Protein AF-0000000072486942 (afdb_homodimer)

Nearest PDB structures (foldseek):
  5h3u-assembly2_B  TM=6.325E-01  e=2.387E-12  Homo sapiens
  5h1m-assembly1_A  TM=6.176E-01  e=2.385E-11  Homo sapiens
  8cyi-assembly1_B  TM=7.081E-01  e=2.381E-09  Homo sapiens
  6u4y-assembly1_E  TM=4.895E-01  e=2.053E-11  Homo sapiens
  5h3s-assembly2_B  TM=5.315E-01  e=2.506E-10  Homo sapiens

Sequence (738 aa):
MNLLQVVQTSYEPGTYIMDGCLCNASSSLALSLSTQTIRIYDTQAATFLRDIKEHTQPIQDLLVTPAQPSMLYSCQRDCGVMMTDLRQERAAHFLCDMCNSGAVCSSIGVTPSAPLLAVAADRDIHLVDTRTWCSVKCLDQLHVDEVSRLRFLDDKVLCSAGEDQMINFLSVEEGVIDDDVLLQAVNCGEVVTKMNCFPEMGVTAMVGSCENGYVFPYDLEQRETRHDRPSFEMYLVDWCVVSGQLHLVSGVRDDNGDAGQLQVLNWESRQAQTLPKVHKELGRVAIGFGNRLITGGEDGMLAYWKHGDLLPSEMTTPNGYSAHRTGFGKVFANNRTHEGRDSGGYGGGRGGDGRGSGSHHRGGRGRPYMNLLQVVQTSYEPGTYIMDGCLCNASSSLALSLSTQTIRIYDTQAATFLRDIKEHTQPIQDLLVTPAQPSMLYSCQRDCGVMMTDLRQERAAHFLCDMCNSGAVCSSIGVTPSAPLLAVAADRDIHLVDTRTWCSVKCLDQLHVDEVSRLRFLDDKVLCSAGEDQMINFLSVEEGVIDDDVLLQAVNCGEVVTKMNCFPEMGVTAMVGSCENGYVFPYDLEQRETRHDRPSFEMYLVDWCVVSGQLHLVSGVRDDNGDAGQLQVLNWESRQAQTLPKVHKELGRVAIGFGNRLITGGEDGMLAYWKHGDLLPSEMTTPNGYSAHRTGFGKVFANNRTHEGRDSGGYGGGRGGDGRGSGSHHRGGRGRPY

Solvent-accessible surface area (backbone atoms only — not comparable to full-atom values): 40456 Å² total; per-residue (Å²): 114,37,81,43,51,73,43,77,74,57,87,54,85,84,39,19,39,63,41,65,38,61,26,50,81,55,50,23,30,39,31,37,32,74,79,24,30,35,40,33,25,33,50,85,77,66,38,81,71,50,75,47,67,84,52,88,43,57,64,47,36,63,46,53,30,78,68,40,30,46,38,40,38,34,31,21,33,39,40,29,33,36,44,28,35,64,83,75,69,42,72,47,82,39,52,60,72,46,38,73,68,70,40,43,18,35,23,50,25,51,18,47,76,46,58,39,31,38,38,23,42,29,38,31,34,38,31,24,32,61,87,77,65,40,77,73,47,72,52,62,84,79,37,90,29,40,30,42,33,42,40,40,76,39,78,42,35,36,38,38,25,15,63,68,14,37,37,35,35,29,50,64,45,86,85,64,50,83,87,63,22,68,73,46,77,42,69,73,58,31,32,43,74,42,74,45,71,38,71,94,75,40,33,37,39,34,35,29,57,60,29,28,36,38,38,34,44,68,54,75,87,48,74,66,47,76,42,72,54,86,46,73,48,43,41,61,34,33,66,31,43,40,65,89,35,54,31,42,34,30,35,30,39,46,98,85,54,42,38,45,42,39,32,42,29,34,62,85,82,63,49,70,45,77,39,81,70,78,54,76,32,50,63,39,36,41,47,41,53,59,47,23,38,37,37,28,8,51,61,17,36,36,38,36,30,29,56,66,85,78,52,78,87,49,56,53,70,72,72,72,69,70,67,69,66,71,70,71,66,71,79,59,81,70,78,69,72,77,72,77,79,82,73,89,78,88,77,86,75,81,88,80,84,87,82,88,90,80,80,87,88,75,90,73,93,78,87,91,137,111,38,80,41,50,76,42,77,74,56,86,54,85,86,39,19,39,61,42,66,40,60,26,51,80,56,50,24,31,39,31,36,31,73,78,25,31,35,39,34,24,32,50,85,79,67,38,84,71,50,75,46,68,83,52,89,43,57,64,47,34,64,48,53,29,78,69,40,30,46,37,40,39,34,31,20,34,39,42,29,32,34,44,28,37,63,84,76,69,44,73,45,81,40,53,60,72,47,37,74,68,72,39,44,16,36,21,51,25,49,18,46,76,48,58,40,31,37,38,24,42,28,37,31,34,37,32,23,32,61,85,77,64,40,77,75,45,72,53,61,84,79,37,91,29,39,31,42,34,41,40,40,75,39,81,41,35,36,37,39,25,15,62,68,14,37,36,36,34,29,51,64,46,87,86,63,49,83,88,61,21,68,73,46,76,42,69,73,57,31,32,42,73,43,75,47,72,38,71,94,74,39,32,36,38,36,35,30,58,59,29,29,36,38,38,34,45,67,55,76,86,49,75,64,47,77,41,74,53,88,45,72,48,44,42,62,35,32,66,30,42,40,66,88,36,54,29,42,34,30,35,31,37,45,98,85,55,45,38,45,40,39,32,44,29,33,63,83,82,64,49,70,44,78,41,80,70,76,55,75,32,50,62,39,36,40,48,41,55,59,46,24,39,36,37,26,8,52,61,14,36,37,38,35,30,30,57,65,85,77,51,80,86,49,56,54,70,75,71,72,71,70,68,70,67,72,73,72,68,72,80,61,80,68,76,69,72,77,70,78,78,76,78,84,78,87,88,81,78,88,92,83,83,83,90,93,86,95,86,90,83,86,72,96,80,88,96,81,135

Foldseek 3Di:
DFFQDKDFQDPPPQKFWAEWDAAPVNQKIWTFIQLRKIWIAGRVVRHTDDIDRPDPAHKQEKDDAQLHRQWIWTAHQLQKIKIARNVVRDIDIAPVVSSPVPWTWREKEAANNGQWIWTFTWQKIFIAGPVVRDTDDIQPPPGPTGWNYWYDQHPFWIWIWGQSQKIFIFGPDPPDDNVRGTPDIDRPPFGWNDWDYDNVVQWIKTAGPQQKIWIGGVPNVDDIDIGDDPDNQKHWADWEAAQRFIKTKIWGADPVRWTDWIKIATPVVRDIDTDPDDDRHDWHDWYYDYQKIWITTRRSMIIIDGHDDDDPVSRPDPPPPPPPPPCPDPPPPPPPPPPPDDDDDDDDDDDDDDDDDDDDDDPDDDDDD/DFFQDKDFQDPPPQKFWAEWDAAPVNQKIWTFIQLRKIWIAGRVVRHTDDIDRPDPAHKQEKDDAQLHRQWIWTAHQLQWIKIARNVVRDIDIAPVVSSPVSWTWREKEAANNGQWIWTFTWQKIFIAGPVVRDTDDIQPPPGPTGWNYWYDQHPFWIWIWGQSQKIFIFGPDPPDDNVRGTPDIDRPPFGWNDWDYDNVVQWIKTAGPQQKIWIGGVPNVDDIDIGDDPDNQKHWADWEDAQRFIKTKIWGADPVRWTDWIKIATPVVRDIDTDPDDDRGDWHDWYYDYQKIWITTRRSMIIIDGHDDDDPVSRPDPPPPPPPPPPPDPPPPPPPPPDPPDDDDDDDDDDDDDDDDDDDDDDDDDDDD

Radius of gyration: 31.41 Å; Cα contacts (8 Å, |Δi|>4): 1772; chains: 2; bounding box: 117×74×96 Å

Structure (mmCIF, N/CA/C/O backbone):
data_AF-0000000072486942-model_v1
#
loop_
_entity.id
_entity.type
_entity.pdbx_description
1 polymer 'Uncharacterized protein'
#
loop_
_atom_site.group_PDB
_atom_site.id
_atom_site.type_symbol
_atom_site.label_atom_id
_atom_site.label_alt_id
_atom_site.label_comp_id
_atom_site.label_asym_id
_atom_site.label_entity_id
_atom_site.label_seq_id
_atom_site.pdbx_PDB_ins_code
_atom_site.Cartn_x
_atom_site.Cartn_y
_atom_site.Cartn_z
_atom_site.occupancy
_atom_site.B_iso_or_equiv
_atom_site.auth_seq_id
_atom_site.auth_comp_id
_atom_site.auth_asym_id
_atom_site.auth_atom_id
_atom_site.pdbx_PDB_model_num
ATOM 1 N N . MET A 1 1 ? -11.266 14.914 26.5 1 92.06 1 MET A N 1
ATOM 2 C CA . MET A 1 1 ? -11.75 15.625 25.328 1 92.06 1 MET A CA 1
ATOM 3 C C . MET A 1 1 ? -13.273 15.656 25.297 1 92.06 1 MET A C 1
ATOM 5 O O . MET A 1 1 ? -13.922 14.641 25.578 1 92.06 1 MET A O 1
ATOM 9 N N . ASN A 1 2 ? -13.797 16.828 25.047 1 93.06 2 ASN A N 1
ATOM 10 C CA . ASN A 1 2 ? -15.242 17.016 24.938 1 93.06 2 ASN A CA 1
ATOM 11 C C . ASN A 1 2 ? -15.648 17.406 23.516 1 93.06 2 ASN A C 1
ATOM 13 O O . ASN A 1 2 ? -14.969 18.219 22.875 1 93.06 2 ASN A O 1
ATOM 17 N N . LEU A 1 3 ? -16.766 16.828 23.141 1 94.56 3 LEU A N 1
ATOM 18 C CA . LEU A 1 3 ? -17.25 17.125 21.781 1 94.56 3 LEU A CA 1
ATOM 19 C C . LEU A 1 3 ? -17.812 18.547 21.719 1 94.56 3 LEU A C 1
ATOM 21 O O . LEU A 1 3 ? -18.625 18.938 22.547 1 94.56 3 LEU A O 1
ATOM 25 N N . LEU A 1 4 ? -17.422 19.312 20.766 1 93 4 LEU A N 1
ATOM 26 C CA . LEU A 1 4 ? -17.922 20.672 20.562 1 93 4 LEU A CA 1
ATOM 27 C C . LEU A 1 4 ? -18.984 20.703 19.469 1 93 4 LEU A C 1
ATOM 29 O O . LEU A 1 4 ? -20.078 21.25 19.688 1 93 4 LEU A O 1
ATOM 33 N N . GLN A 1 5 ? -18.656 20.156 18.375 1 92.5 5 GLN A N 1
ATOM 34 C CA . GLN A 1 5 ? -19.594 20.172 17.25 1 92.5 5 GLN A CA 1
ATOM 35 C C . GLN A 1 5 ? -19.172 19.172 16.172 1 92.5 5 GLN A C 1
ATOM 37 O O . GLN A 1 5 ? -18.031 18.688 16.172 1 92.5 5 GLN A O 1
ATOM 42 N N . VAL A 1 6 ? -20.094 18.875 15.258 1 94.19 6 VAL A N 1
ATOM 43 C CA . VAL A 1 6 ? -19.859 18 14.117 1 94.19 6 VAL A CA 1
ATOM 44 C C . VAL A 1 6 ? -20.281 18.703 12.828 1 94.19 6 VAL A C 1
ATOM 46 O O . VAL A 1 6 ? -21.25 19.453 12.82 1 94.19 6 VAL A O 1
ATOM 49 N N . VAL A 1 7 ? -19.484 18.484 11.828 1 94.06 7 VAL A N 1
ATOM 50 C CA . VAL A 1 7 ? -19.75 19.125 10.539 1 94.06 7 VAL A CA 1
ATOM 51 C C . VAL A 1 7 ? -19.719 18.078 9.43 1 94.06 7 VAL A C 1
ATOM 53 O O . VAL A 1 7 ? -18.766 17.281 9.328 1 94.06 7 VAL A O 1
ATOM 56 N N . GLN A 1 8 ? -20.719 18.047 8.578 1 91.88 8 GLN A N 1
ATOM 57 C CA . GLN A 1 8 ? -20.703 17.234 7.375 1 91.88 8 GLN A CA 1
ATOM 58 C C . GLN A 1 8 ? -19.953 17.938 6.246 1 91.88 8 GLN A C 1
ATOM 60 O O . GLN A 1 8 ? -20.297 19.062 5.867 1 91.88 8 GLN A O 1
ATOM 65 N N . THR A 1 9 ? -18.922 17.266 5.719 1 88.88 9 THR A N 1
ATOM 66 C CA . THR A 1 9 ? -18.078 17.938 4.742 1 88.88 9 THR A CA 1
ATOM 67 C C . THR A 1 9 ? -18.688 17.859 3.346 1 88.88 9 THR A C 1
ATOM 69 O O . THR A 1 9 ? -18.359 18.656 2.475 1 88.88 9 THR A O 1
ATOM 72 N N . SER A 1 10 ? -19.312 16.844 3.066 1 82.81 10 SER A N 1
ATOM 73 C CA . SER A 1 10 ? -19.969 16.672 1.771 1 82.81 10 SER A CA 1
ATOM 74 C C . SER A 1 10 ? -21.281 15.914 1.907 1 82.81 10 SER A C 1
ATOM 76 O O . SER A 1 10 ? -21.422 15.055 2.783 1 82.81 10 SER A O 1
ATOM 78 N N . TYR A 1 11 ? -22.125 16.312 1.017 1 74.25 11 TYR A N 1
ATOM 79 C CA . TYR A 1 11 ? -23.406 15.609 1.031 1 74.25 11 TYR A CA 1
ATOM 80 C C . TYR A 1 11 ? -23.469 14.57 -0.08 1 74.25 11 TYR A C 1
ATOM 82 O O . TYR A 1 11 ? -24.484 13.867 -0.224 1 74.25 11 TYR A O 1
ATOM 90 N N . GLU A 1 12 ? -22.391 14.578 -0.793 1 80.56 12 GLU A N 1
ATOM 91 C CA . GLU A 1 12 ? -22.312 13.492 -1.768 1 80.56 12 GLU A CA 1
ATOM 92 C C . GLU A 1 12 ? -22.062 12.156 -1.084 1 80.56 12 GLU A C 1
ATOM 94 O O . GLU A 1 12 ? -21.078 12.008 -0.348 1 80.56 12 GLU A O 1
ATOM 99 N N . PRO A 1 13 ? -23 11.281 -1.383 1 76 13 PRO A N 1
ATOM 100 C CA . PRO A 1 13 ? -22.828 9.977 -0.739 1 76 13 PRO A CA 1
ATOM 101 C C . PRO A 1 13 ? -21.484 9.32 -1.07 1 76 13 PRO A C 1
ATOM 103 O O . PRO A 1 13 ? -21.016 9.406 -2.207 1 76 13 PRO A O 1
ATOM 106 N N . GLY A 1 14 ? -20.875 8.867 -0.042 1 78.81 14 GLY A N 1
ATOM 107 C CA . GLY A 1 14 ? -19.656 8.094 -0.242 1 78.81 14 GLY A CA 1
ATOM 108 C C . GLY A 1 14 ? -18.391 8.938 -0.188 1 78.81 14 GLY A C 1
ATOM 109 O O . GLY A 1 14 ? -17.281 8.414 -0.29 1 78.81 14 GLY A O 1
ATOM 110 N N . THR A 1 15 ? -18.562 10.203 -0.048 1 85.5 15 THR A N 1
ATOM 111 C CA . THR A 1 15 ? -17.406 11.07 0.056 1 85.5 15 THR A CA 1
ATOM 112 C C . THR A 1 15 ? -16.734 10.922 1.422 1 85.5 15 THR A C 1
ATOM 114 O O . THR A 1 15 ? -17.422 10.914 2.451 1 85.5 15 THR A O 1
ATOM 117 N N . TYR A 1 16 ? -15.461 10.742 1.391 1 90.38 16 TYR A N 1
ATOM 118 C CA . TYR A 1 16 ? -14.789 10.648 2.682 1 90.38 16 TYR A CA 1
ATOM 119 C C . TYR A 1 16 ? -13.531 11.508 2.703 1 90.38 16 TYR A C 1
ATOM 121 O O . TYR A 1 16 ? -13.086 12 1.662 1 90.38 16 TYR A O 1
ATOM 129 N N . ILE A 1 17 ? -13.062 11.797 3.865 1 95.25 17 ILE A N 1
ATOM 130 C CA . ILE A 1 17 ? -11.875 12.609 4.125 1 95.25 17 ILE A CA 1
ATOM 131 C C . ILE A 1 17 ? -10.625 11.734 4.066 1 95.25 17 ILE A C 1
ATOM 133 O O . ILE A 1 17 ? -10.547 10.703 4.734 1 95.25 17 ILE A O 1
ATOM 137 N N . MET A 1 18 ? -9.719 12.195 3.291 1 94.62 18 MET A N 1
ATOM 138 C CA . MET A 1 18 ? -8.516 11.398 3.102 1 94.62 18 MET A CA 1
ATOM 139 C C . MET A 1 18 ? -7.375 11.914 3.977 1 94.62 18 MET A C 1
ATOM 141 O O . MET A 1 18 ? -6.602 11.125 4.527 1 94.62 18 MET A O 1
ATOM 145 N N . ASP A 1 19 ? -7.223 13.18 4.004 1 96.44 19 ASP A N 1
ATOM 146 C CA . ASP A 1 19 ? -6.125 13.836 4.715 1 96.44 19 ASP A CA 1
ATOM 147 C C . ASP A 1 19 ? -6.449 15.297 5.008 1 96.44 19 ASP A C 1
ATOM 149 O O . ASP A 1 19 ? -7.477 15.812 4.559 1 96.44 19 ASP A O 1
ATOM 153 N N . GLY A 1 20 ? -5.586 15.93 5.82 1 97.75 20 GLY A N 1
ATOM 154 C CA . GLY A 1 20 ? -5.781 17.344 6.113 1 97.75 20 GLY A CA 1
ATOM 155 C C . GLY A 1 20 ? -4.598 17.969 6.824 1 97.75 20 GLY A C 1
ATOM 156 O O . GLY A 1 20 ? -3.723 17.266 7.332 1 97.75 20 GLY A O 1
ATOM 157 N N . CYS A 1 21 ? -4.656 19.266 6.77 1 97.56 21 CYS A N 1
ATOM 158 C CA . CYS A 1 21 ? -3.645 20.031 7.508 1 97.56 21 CYS A CA 1
ATOM 159 C C . CYS A 1 21 ? -4.141 21.438 7.828 1 97.56 21 CYS A C 1
ATOM 161 O O . CYS A 1 21 ? -5.078 21.922 7.203 1 97.56 21 CYS A O 1
ATOM 163 N N . LEU A 1 22 ? -3.531 21.969 8.812 1 97.62 22 LEU A N 1
ATOM 164 C CA . LEU A 1 22 ? -3.797 23.375 9.117 1 97.62 22 LEU A CA 1
ATOM 165 C C . LEU A 1 22 ? -3.061 24.297 8.148 1 97.62 22 LEU A C 1
ATOM 167 O O . LEU A 1 22 ? -1.948 23.984 7.715 1 97.62 22 LEU A O 1
ATOM 171 N N . CYS A 1 23 ? -3.719 25.359 7.844 1 97 23 CYS A N 1
ATOM 172 C CA . CYS A 1 23 ? -3.115 26.359 6.98 1 97 23 CYS A CA 1
ATOM 173 C C . CYS A 1 23 ? -3.5 27.766 7.426 1 97 23 CYS A C 1
ATOM 175 O O . CYS A 1 23 ? -4.219 27.938 8.414 1 97 23 CYS A O 1
ATOM 177 N N . ASN A 1 24 ? -2.848 28.828 6.789 1 96.12 24 ASN A N 1
ATOM 178 C CA . ASN A 1 24 ? -3.066 30.203 7.211 1 96.12 24 ASN A CA 1
ATOM 179 C C . ASN A 1 24 ? -2.766 30.391 8.695 1 96.12 24 ASN A C 1
ATOM 181 O O . ASN A 1 24 ? -3.596 30.906 9.438 1 96.12 24 ASN A O 1
ATOM 185 N N . ALA A 1 25 ? -1.62 29.938 9.055 1 93.75 25 ALA A N 1
ATOM 186 C CA . ALA A 1 25 ? -1.192 30.031 10.445 1 93.75 25 ALA A CA 1
ATOM 187 C C . ALA A 1 25 ? -2.246 29.438 11.383 1 93.75 25 ALA A C 1
ATOM 189 O O . ALA A 1 25 ? -2.627 30.078 12.367 1 93.75 25 ALA A O 1
ATOM 190 N N . SER A 1 26 ? -2.893 28.359 10.977 1 94.56 26 SER A N 1
ATOM 191 C CA . SER A 1 26 ? -3.799 27.5 11.734 1 94.56 26 SER A CA 1
ATOM 192 C C . SER A 1 26 ? -5.211 28.078 11.766 1 94.56 26 SER A C 1
ATOM 194 O O . SER A 1 26 ? -6.102 27.516 12.414 1 94.56 26 SER A O 1
ATOM 196 N N . SER A 1 27 ? -5.367 29.141 11.078 1 96 27 SER A N 1
ATOM 197 C CA . SER A 1 27 ? -6.703 29.734 11.078 1 96 27 SER A CA 1
ATOM 198 C C . SER A 1 27 ? -7.629 28.984 10.117 1 96 27 SER A C 1
ATOM 200 O O . SER A 1 27 ? -8.852 29.141 10.18 1 96 27 SER A O 1
ATOM 202 N N . SER A 1 28 ? -7.02 28.234 9.25 1 97.56 28 SER A N 1
ATOM 203 C CA . SER A 1 28 ? -7.812 27.469 8.297 1 97.56 28 SER A CA 1
ATOM 204 C C . SER A 1 28 ? -7.414 25.984 8.312 1 97.56 28 SER A C 1
ATOM 206 O O . SER A 1 28 ? -6.305 25.641 8.727 1 97.56 28 SER A O 1
ATOM 208 N N . LEU A 1 29 ? -8.352 25.188 7.957 1 97.94 29 LEU A N 1
ATOM 209 C CA . LEU A 1 29 ? -8.188 23.75 7.805 1 97.94 29 LEU A CA 1
ATOM 210 C C . LEU A 1 29 ? -8.398 23.328 6.352 1 97.94 29 LEU A C 1
ATOM 212 O O . LEU A 1 29 ? -9.438 23.625 5.762 1 97.94 29 LEU A O 1
ATOM 216 N N . ALA A 1 30 ? -7.418 22.719 5.777 1 98.19 30 ALA A N 1
ATOM 217 C CA . ALA A 1 30 ? -7.539 22.156 4.434 1 98.19 30 ALA A CA 1
ATOM 218 C C . ALA A 1 30 ? -7.742 20.641 4.492 1 98.19 30 ALA A C 1
ATOM 220 O O . ALA A 1 30 ? -6.988 19.922 5.16 1 98.19 30 ALA A O 1
ATOM 221 N N . LEU A 1 31 ? -8.742 20.156 3.805 1 97.81 31 LEU A N 1
ATOM 222 C CA . LEU A 1 31 ? -9.047 18.734 3.756 1 97.81 31 LEU A CA 1
ATOM 223 C C . LEU A 1 31 ? -9.008 18.219 2.32 1 97.81 31 LEU A C 1
ATOM 225 O O . LEU A 1 31 ? -9.57 18.844 1.416 1 97.81 31 LEU A O 1
ATOM 229 N N . SER A 1 32 ? -8.32 17.141 2.129 1 97.06 32 SER A N 1
ATOM 230 C CA . SER A 1 32 ? -8.438 16.422 0.869 1 97.06 32 SER A CA 1
ATOM 231 C C . SER A 1 32 ? -9.547 15.383 0.931 1 97.06 32 SER A C 1
ATOM 233 O O . SER A 1 32 ? -9.578 14.547 1.842 1 97.06 32 SER A O 1
ATOM 235 N N . LEU A 1 33 ? -10.391 15.445 -0.031 1 94.69 33 LEU A N 1
ATOM 236 C CA . LEU A 1 33 ? -11.523 14.523 -0.082 1 94.69 33 LEU A CA 1
ATOM 237 C C . LEU A 1 33 ? -11.312 13.477 -1.169 1 94.69 33 LEU A C 1
ATOM 239 O O . LEU A 1 33 ? -10.516 13.672 -2.086 1 94.69 33 LEU A O 1
ATOM 243 N N . SER A 1 34 ? -12.086 12.375 -1.128 1 89.38 34 SER A N 1
ATOM 244 C CA . SER A 1 34 ? -12.008 11.281 -2.088 1 89.38 34 SER A CA 1
ATOM 245 C C . SER A 1 34 ? -12.492 11.719 -3.467 1 89.38 34 SER A C 1
ATOM 247 O O . SER A 1 34 ? -12.258 11.023 -4.461 1 89.38 34 SER A O 1
ATOM 249 N N . THR A 1 35 ? -13.102 12.883 -3.539 1 87.88 35 THR A N 1
ATOM 250 C CA . THR A 1 35 ? -13.609 13.414 -4.797 1 87.88 35 THR A CA 1
ATOM 251 C C . THR A 1 35 ? -12.547 14.25 -5.504 1 87.88 35 THR A C 1
ATOM 253 O O . THR A 1 35 ? -12.859 15.039 -6.395 1 87.88 35 THR A O 1
ATOM 256 N N . GLN A 1 36 ? -11.406 14.266 -5.066 1 90.19 36 GLN A N 1
ATOM 257 C CA . GLN A 1 36 ? -10.289 15.008 -5.641 1 90.19 36 GLN A CA 1
ATOM 258 C C . GLN A 1 36 ? -10.445 16.516 -5.414 1 90.19 36 GLN A C 1
ATOM 260 O O . GLN A 1 36 ? -10.039 17.312 -6.254 1 90.19 36 GLN A O 1
ATOM 265 N N . THR A 1 37 ? -11.102 16.812 -4.375 1 93.88 37 THR A N 1
ATOM 266 C CA . THR A 1 37 ? -11.344 18.203 -3.992 1 93.88 37 THR A CA 1
ATOM 267 C C . THR A 1 37 ? -10.664 18.531 -2.662 1 93.88 37 THR A C 1
ATOM 269 O O . THR A 1 37 ? -10.656 17.703 -1.747 1 93.88 37 THR A O 1
ATOM 272 N N . ILE A 1 38 ? -10.094 19.688 -2.627 1 96.56 38 ILE A N 1
ATOM 273 C CA . ILE A 1 38 ? -9.648 20.219 -1.345 1 96.56 38 ILE A CA 1
ATOM 274 C C . ILE A 1 38 ? -10.68 21.203 -0.796 1 96.56 38 ILE A C 1
ATOM 276 O O . ILE A 1 38 ? -11.047 22.156 -1.472 1 96.56 38 ILE A O 1
ATOM 280 N N . ARG A 1 39 ? -11.086 20.953 0.375 1 96.56 39 ARG A N 1
ATOM 281 C CA . ARG A 1 39 ? -12.062 21.812 1.039 1 96.56 39 ARG A CA 1
ATOM 282 C C . ARG A 1 39 ? -11.414 22.594 2.188 1 96.56 39 ARG A C 1
ATOM 284 O O . ARG A 1 39 ? -10.711 22 3.014 1 96.56 39 ARG A O 1
ATOM 291 N N . ILE A 1 40 ? -11.742 23.859 2.24 1 97.38 40 ILE A N 1
ATOM 292 C CA . ILE A 1 40 ? -11.148 24.734 3.252 1 97.38 40 ILE A CA 1
ATOM 293 C C . ILE A 1 40 ? -12.211 25.141 4.27 1 97.38 40 ILE A C 1
ATOM 295 O O . ILE A 1 40 ? -13.32 25.531 3.893 1 97.38 40 ILE A O 1
ATOM 299 N N . TYR A 1 41 ? -11.844 25.047 5.5 1 97.25 41 TYR A N 1
ATOM 300 C CA . TYR A 1 41 ? -12.703 25.453 6.605 1 97.25 41 TYR A CA 1
ATOM 301 C C . TYR A 1 41 ? -12.008 26.484 7.484 1 97.25 41 TYR A C 1
ATOM 303 O O . TYR A 1 41 ? -10.781 26.547 7.535 1 97.25 41 TYR A O 1
ATOM 311 N N . ASP A 1 42 ? -12.797 27.297 8.062 1 96.75 42 ASP A N 1
ATOM 312 C CA . ASP A 1 42 ? -12.305 28.016 9.227 1 96.75 42 ASP A CA 1
ATOM 313 C C . ASP A 1 42 ? -12.07 27.078 10.406 1 96.75 42 ASP A C 1
ATOM 315 O O . ASP A 1 42 ? -12.984 26.375 10.836 1 96.75 42 ASP A O 1
ATOM 319 N N . THR A 1 43 ? -10.922 27.125 10.922 1 95.5 43 THR A N 1
ATOM 320 C CA . THR A 1 43 ? -10.539 26.141 11.922 1 95.5 43 THR A CA 1
ATOM 321 C C . THR A 1 43 ? -11.352 26.328 13.203 1 95.5 43 THR A C 1
ATOM 323 O O . THR A 1 43 ? -11.766 25.344 13.82 1 95.5 43 THR A O 1
ATOM 326 N N . GLN A 1 44 ? -11.562 27.547 13.602 1 92.06 44 GLN A N 1
ATOM 327 C CA . GLN A 1 44 ? -12.227 27.844 14.867 1 92.06 44 GLN A CA 1
ATOM 328 C C . GLN A 1 44 ? -13.75 27.766 14.727 1 92.06 44 GLN A C 1
ATOM 330 O O . GLN A 1 44 ? -14.422 27.109 15.531 1 92.06 44 GLN A O 1
ATOM 335 N N . ALA A 1 45 ? -14.258 28.312 13.695 1 92.94 45 ALA A N 1
ATOM 336 C CA . ALA A 1 45 ? -15.703 28.406 13.516 1 92.94 45 ALA A CA 1
ATOM 337 C C . ALA A 1 45 ? -16.25 27.141 12.875 1 92.94 45 ALA A C 1
ATOM 339 O O . ALA A 1 45 ? -17.469 26.922 12.867 1 92.94 45 ALA A O 1
ATOM 340 N N . ALA A 1 46 ? -15.414 26.359 12.312 1 94.38 46 ALA A N 1
ATOM 341 C CA . ALA A 1 46 ? -15.805 25.141 11.633 1 94.38 46 ALA A CA 1
ATOM 342 C C . ALA A 1 46 ? -16.734 25.438 10.461 1 94.38 46 ALA A C 1
ATOM 344 O O . ALA A 1 46 ? -17.656 24.656 10.172 1 94.38 46 ALA A O 1
ATOM 345 N N . THR A 1 47 ? -16.516 26.578 9.859 1 95.31 47 THR A N 1
ATOM 346 C CA . THR A 1 47 ? -17.344 26.969 8.734 1 95.31 47 THR A CA 1
ATOM 347 C C . THR A 1 47 ? -16.625 26.734 7.414 1 95.31 47 THR A C 1
ATOM 349 O O . THR A 1 47 ? -15.43 27.016 7.305 1 95.31 47 THR A O 1
ATOM 352 N N . PHE A 1 48 ? -17.406 26.344 6.461 1 96.25 48 PHE A N 1
ATOM 353 C CA . PHE A 1 48 ? -16.891 26.125 5.117 1 96.25 48 PHE A CA 1
ATOM 354 C C . PHE A 1 48 ? -16.484 27.438 4.469 1 96.25 48 PHE A C 1
ATOM 356 O O . PHE A 1 48 ? -17.219 28.422 4.539 1 96.25 48 PHE A O 1
ATOM 363 N N . LEU A 1 49 ? -15.352 27.391 3.83 1 95.56 49 LEU A N 1
ATOM 364 C CA . LEU A 1 49 ? -14.883 28.609 3.18 1 95.56 49 LEU A CA 1
ATOM 365 C C . LEU A 1 49 ? -14.906 28.469 1.663 1 95.56 49 LEU A C 1
ATOM 367 O O . LEU A 1 49 ? -15.508 29.281 0.966 1 95.56 49 LEU A O 1
ATOM 371 N N . ARG A 1 50 ? -14.281 27.375 1.205 1 94.94 50 ARG A N 1
ATOM 372 C CA . ARG A 1 50 ? -14.25 27.203 -0.245 1 94.94 50 ARG A CA 1
ATOM 373 C C . ARG A 1 50 ? -13.758 25.812 -0.625 1 94.94 50 ARG A C 1
ATOM 375 O O . ARG A 1 50 ? -13.219 25.078 0.216 1 94.94 50 ARG A O 1
ATOM 382 N N . ASP A 1 51 ? -13.867 25.578 -1.961 1 95.19 51 ASP A N 1
ATOM 383 C CA . ASP A 1 51 ? -13.336 24.359 -2.568 1 95.19 51 ASP A CA 1
ATOM 384 C C . ASP A 1 51 ? -12.227 24.688 -3.564 1 95.19 51 ASP A C 1
ATOM 386 O O . ASP A 1 51 ? -12.258 25.734 -4.219 1 95.19 51 ASP A O 1
ATOM 390 N N . ILE A 1 52 ? -11.242 23.891 -3.572 1 95.06 52 ILE A N 1
ATOM 391 C CA . ILE A 1 52 ? -10.258 23.844 -4.648 1 95.06 52 ILE A CA 1
ATOM 392 C C . ILE A 1 52 ? -10.453 22.578 -5.48 1 95.06 52 ILE A C 1
ATOM 394 O O . ILE A 1 52 ? -10.211 21.469 -5 1 95.06 52 ILE A O 1
ATOM 398 N N . LYS A 1 53 ? -10.812 22.703 -6.75 1 93.44 53 LYS A N 1
ATOM 399 C CA . LYS A 1 53 ? -11.234 21.578 -7.566 1 93.44 53 LYS A CA 1
ATOM 400 C C . LYS A 1 53 ? -10.32 21.391 -8.773 1 93.44 53 LYS A C 1
ATOM 402 O O . LYS A 1 53 ? -10.703 20.75 -9.758 1 93.44 53 LYS A O 1
ATOM 407 N N . GLU A 1 54 ? -9.203 21.906 -8.711 1 92.75 54 GLU A N 1
ATOM 408 C CA . GLU A 1 54 ? -8.312 21.953 -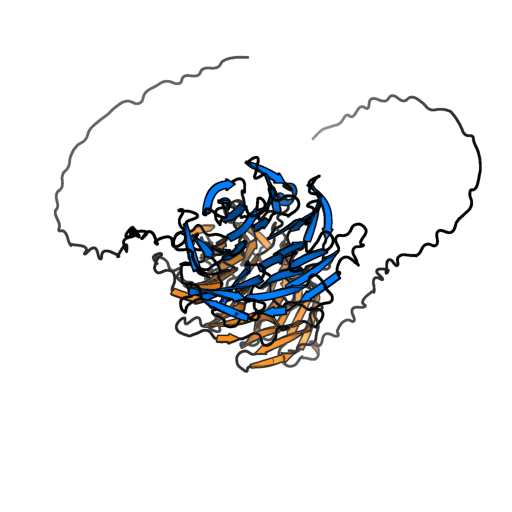9.867 1 92.75 54 GLU A CA 1
ATOM 409 C C . GLU A 1 54 ? -7.57 20.641 -10.047 1 92.75 54 GLU A C 1
ATOM 411 O O . GLU A 1 54 ? -6.996 20.375 -11.109 1 92.75 54 GLU A O 1
ATOM 416 N N . HIS A 1 55 ? -7.551 19.797 -9.094 1 91.88 55 HIS A N 1
A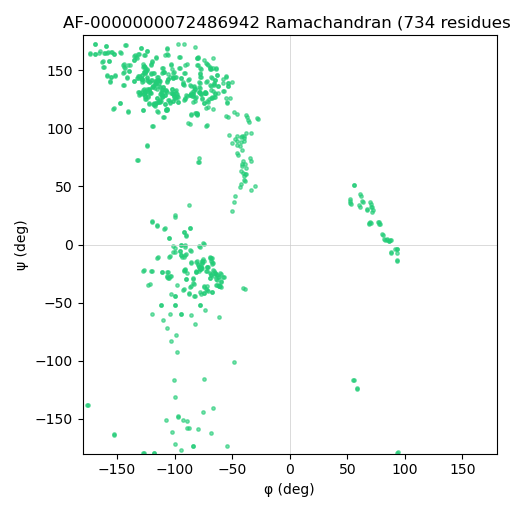TOM 417 C CA . HIS A 1 55 ? -6.93 18.484 -9.25 1 91.88 55 HIS A CA 1
ATOM 418 C C . HIS A 1 55 ? -7.715 17.625 -10.234 1 91.88 55 HIS A C 1
ATOM 420 O O . HIS A 1 55 ? -8.945 17.641 -10.234 1 91.88 55 HIS A O 1
ATOM 426 N N . THR A 1 56 ? -6.941 16.844 -11 1 85.5 56 THR A N 1
ATOM 427 C CA . THR A 1 56 ? -7.578 15.984 -11.984 1 85.5 56 THR A CA 1
ATOM 428 C C . THR A 1 56 ? -7.359 14.516 -11.641 1 85.5 56 THR A C 1
ATOM 430 O O . THR A 1 56 ? -7.922 13.625 -12.289 1 85.5 56 THR A O 1
ATOM 433 N N . GLN A 1 57 ? -6.527 14.273 -10.75 1 85.81 57 GLN A N 1
ATOM 434 C CA . GLN A 1 57 ? -6.238 12.945 -10.219 1 85.81 57 GLN A CA 1
ATOM 435 C C . GLN A 1 57 ? -6.383 12.914 -8.703 1 85.81 57 GLN A C 1
ATOM 437 O O . GLN A 1 57 ? -6.41 13.961 -8.055 1 85.81 57 GLN A O 1
ATOM 442 N N . PRO A 1 58 ? -6.488 11.703 -8.164 1 86.44 58 PRO A N 1
ATOM 443 C CA . PRO A 1 58 ? -6.586 11.617 -6.703 1 86.44 58 PRO A CA 1
ATOM 444 C C . PRO A 1 58 ? -5.445 12.344 -5.992 1 86.44 58 PRO A C 1
ATOM 446 O O . PRO A 1 58 ? -4.289 12.25 -6.41 1 86.44 58 PRO A O 1
ATOM 449 N N . ILE A 1 59 ? -5.781 13.078 -4.961 1 94.19 59 ILE A N 1
ATOM 450 C CA . ILE A 1 59 ? -4.812 13.812 -4.148 1 94.19 59 ILE A CA 1
ATOM 451 C C . ILE A 1 59 ? -4.105 12.844 -3.199 1 94.19 59 ILE A C 1
ATOM 453 O O . ILE A 1 59 ? -4.754 12.062 -2.502 1 94.19 59 ILE A O 1
ATOM 457 N N . GLN A 1 60 ? -2.807 12.945 -3.186 1 94.69 60 GLN A N 1
ATOM 458 C CA . GLN A 1 60 ? -2.043 11.969 -2.418 1 94.69 60 GLN A CA 1
ATOM 459 C C . GLN A 1 60 ? -1.498 12.586 -1.132 1 94.69 60 GLN A C 1
ATOM 461 O O . GLN A 1 60 ? -1.255 11.883 -0.153 1 94.69 60 GLN A O 1
ATOM 466 N N . ASP A 1 61 ? -1.272 13.867 -1.185 1 97.62 61 ASP A N 1
ATOM 467 C CA . ASP A 1 61 ? -0.672 14.547 -0.041 1 97.62 61 ASP A CA 1
ATOM 468 C C . ASP A 1 61 ? -0.9 16.047 -0.117 1 97.62 61 ASP A C 1
ATOM 470 O O . ASP A 1 61 ? -1.093 16.609 -1.203 1 97.62 61 ASP A O 1
ATOM 474 N N . LEU A 1 62 ? -0.922 16.703 1.034 1 97.62 62 LEU A N 1
ATOM 475 C CA . LEU A 1 62 ? -0.989 18.156 1.088 1 97.62 62 LEU A CA 1
ATOM 476 C C . LEU A 1 62 ? -0.339 18.688 2.363 1 97.62 62 LEU A C 1
ATOM 478 O O . LEU A 1 62 ? -0.377 18.016 3.402 1 97.62 62 LEU A O 1
ATOM 482 N N . LEU A 1 63 ? 0.282 19.797 2.273 1 97 63 LEU A N 1
ATOM 483 C CA . LEU A 1 63 ? 0.945 20.375 3.434 1 97 63 LEU A CA 1
ATOM 484 C C . LEU A 1 63 ? 1.192 21.859 3.229 1 97 63 LEU A C 1
ATOM 486 O O . LEU A 1 63 ? 1.048 22.375 2.113 1 97 63 LEU A O 1
ATOM 490 N N . VAL A 1 64 ? 1.47 22.469 4.262 1 96.25 64 VAL A N 1
ATOM 491 C CA . VAL A 1 64 ? 1.921 23.859 4.297 1 96.25 64 VAL A CA 1
ATOM 492 C C . VAL A 1 64 ? 3.242 23.953 5.059 1 96.25 64 VAL A C 1
ATOM 494 O O . VAL A 1 64 ? 3.572 23.062 5.852 1 96.25 64 VAL A O 1
ATOM 497 N N . THR A 1 65 ? 3.947 24.891 4.719 1 93.38 65 THR A N 1
ATOM 498 C CA . THR A 1 65 ? 5.184 25.109 5.465 1 93.38 65 THR A CA 1
ATOM 499 C C . THR A 1 65 ? 5.102 26.391 6.297 1 93.38 65 THR A C 1
ATOM 501 O O . THR A 1 65 ? 4.391 27.328 5.934 1 93.38 65 THR A O 1
ATOM 504 N N . PRO A 1 66 ? 5.812 26.438 7.379 1 91 66 PRO A N 1
ATOM 505 C CA . PRO A 1 66 ? 5.734 27.578 8.281 1 91 66 PRO A CA 1
ATOM 506 C C . PRO A 1 66 ? 6.137 28.891 7.602 1 91 66 PRO A C 1
ATOM 508 O O . PRO A 1 66 ? 5.566 29.953 7.902 1 91 66 PRO A O 1
ATOM 511 N N . ALA A 1 67 ? 7.078 28.891 6.711 1 94 67 ALA A N 1
ATOM 512 C CA . ALA A 1 67 ? 7.547 30.094 6.035 1 94 67 ALA A CA 1
ATOM 513 C C . ALA A 1 67 ? 6.477 30.656 5.109 1 94 67 ALA A C 1
ATOM 515 O O . ALA A 1 67 ? 6.473 31.844 4.812 1 94 67 ALA A O 1
ATOM 516 N N . GLN A 1 68 ? 5.602 29.812 4.648 1 94.06 68 GLN A N 1
ATOM 517 C CA . GLN A 1 68 ? 4.52 30.219 3.758 1 94.06 68 GLN A CA 1
ATOM 518 C C . GLN A 1 68 ? 3.184 29.641 4.227 1 94.06 68 GLN A C 1
ATOM 520 O O . GLN A 1 68 ? 2.6 28.781 3.557 1 94.06 68 GLN A O 1
ATOM 525 N N . PRO A 1 69 ? 2.689 30.156 5.258 1 95.12 69 PRO A N 1
ATOM 526 C CA . PRO A 1 69 ? 1.51 29.562 5.891 1 95.12 69 PRO A CA 1
ATOM 527 C C . PRO A 1 69 ? 0.253 29.688 5.031 1 95.12 69 PRO A C 1
ATOM 529 O O . PRO A 1 69 ? -0.743 29.016 5.285 1 95.12 69 PRO A O 1
ATOM 532 N N . SER A 1 70 ? 0.288 30.547 4.008 1 96.06 70 SER A N 1
ATOM 533 C CA . SER A 1 70 ? -0.888 30.734 3.164 1 96.06 70 SER A CA 1
ATOM 534 C C . SER A 1 70 ? -0.717 30.047 1.812 1 96.06 70 SER A C 1
ATOM 536 O O . SER A 1 70 ? -1.546 30.219 0.916 1 96.06 70 SER A O 1
ATOM 538 N N . MET A 1 71 ? 0.343 29.344 1.688 1 95.81 71 MET A N 1
ATOM 539 C CA . MET A 1 71 ? 0.585 28.578 0.467 1 95.81 71 MET A CA 1
ATOM 540 C C . MET A 1 71 ? 0.384 27.094 0.71 1 95.81 71 MET A C 1
ATOM 542 O O . MET A 1 71 ? 1.131 26.484 1.473 1 95.81 71 MET A O 1
ATOM 546 N N . LEU A 1 72 ? -0.563 26.547 0.057 1 97.44 72 LEU A N 1
ATOM 547 C CA . LEU A 1 72 ? -0.859 25.125 0.193 1 97.44 72 LEU A CA 1
ATOM 548 C C . LEU A 1 72 ? -0.213 24.328 -0.933 1 97.44 72 LEU A C 1
ATOM 550 O O . LEU A 1 72 ? -0.407 24.641 -2.111 1 97.44 72 LEU A O 1
ATOM 554 N N . TYR A 1 73 ? 0.59 23.391 -0.541 1 96.94 73 TYR A N 1
ATOM 555 C CA . TYR A 1 73 ? 1.159 22.438 -1.494 1 96.94 73 TYR A CA 1
ATOM 556 C C . TYR A 1 73 ? 0.384 21.125 -1.49 1 96.94 73 TYR A C 1
ATOM 558 O O . TYR A 1 73 ? 0.051 20.609 -0.427 1 96.94 73 TYR A O 1
ATOM 566 N N . SER A 1 74 ? 0.052 20.625 -2.615 1 97.31 74 SER A N 1
ATOM 567 C CA . SER A 1 74 ? -0.597 19.328 -2.744 1 97.31 74 SER A CA 1
ATOM 568 C C . SER A 1 74 ? -0.12 18.578 -3.992 1 97.31 74 SER A C 1
ATOM 570 O O . SER A 1 74 ? 0.333 19.219 -4.953 1 97.31 74 SER A O 1
ATOM 572 N N . CYS A 1 75 ? -0.167 17.266 -3.949 1 95.75 75 CYS A N 1
ATOM 573 C CA . CYS A 1 75 ? 0.245 16.484 -5.113 1 95.75 75 CYS A CA 1
ATOM 574 C C . CYS A 1 75 ? -0.832 15.492 -5.512 1 95.75 75 CYS A C 1
ATOM 576 O O . CYS A 1 75 ? -1.647 15.086 -4.68 1 95.75 75 CYS A O 1
ATOM 578 N N . GLN A 1 76 ? -0.695 15.211 -6.789 1 90.69 76 GLN A N 1
ATOM 579 C CA . GLN A 1 76 ? -1.586 14.203 -7.355 1 90.69 76 GLN A CA 1
ATOM 580 C C . GLN A 1 76 ? -0.841 12.898 -7.625 1 90.69 76 GLN A C 1
ATOM 582 O O . GLN A 1 76 ? 0.391 12.875 -7.645 1 90.69 76 GLN A O 1
ATOM 587 N N . ARG A 1 77 ? -1.606 11.922 -7.895 1 87.44 77 ARG A N 1
ATOM 588 C CA . ARG A 1 77 ? -1.069 10.578 -8.07 1 87.44 77 ARG A CA 1
ATOM 589 C C . ARG A 1 77 ? -0.093 10.523 -9.234 1 87.44 77 ARG A C 1
ATOM 591 O O . ARG A 1 77 ? 0.869 9.75 -9.219 1 87.44 77 ARG A O 1
ATOM 598 N N . ASP A 1 78 ? -0.263 11.266 -10.336 1 82.19 78 ASP A N 1
ATOM 599 C CA . ASP A 1 78 ? 0.604 11.234 -11.508 1 82.19 78 ASP A CA 1
ATOM 600 C C . ASP A 1 78 ? 1.787 12.188 -11.344 1 82.19 78 ASP A C 1
ATOM 602 O O . ASP A 1 78 ? 2.355 12.648 -12.336 1 82.19 78 ASP A O 1
ATOM 606 N N . CYS A 1 79 ? 2.037 12.656 -10.156 1 85.31 79 CYS A N 1
ATOM 607 C CA . CYS A 1 79 ? 3.213 13.422 -9.758 1 85.31 79 CYS A CA 1
ATOM 608 C C . CYS A 1 79 ? 3.018 14.906 -10.031 1 85.31 79 CYS A C 1
ATOM 610 O O . CYS A 1 79 ? 3.916 15.711 -9.781 1 85.31 79 CYS A O 1
ATOM 612 N N . GLY A 1 80 ? 1.917 15.25 -10.477 1 89.75 80 GLY A N 1
ATOM 613 C CA . GLY A 1 80 ? 1.619 16.672 -10.523 1 89.75 80 GLY A CA 1
ATOM 614 C C . GLY A 1 80 ? 1.524 17.312 -9.148 1 89.75 80 GLY A C 1
ATOM 615 O O . GLY A 1 80 ? 0.976 16.719 -8.219 1 89.75 80 GLY A O 1
ATOM 616 N N . VAL A 1 81 ? 2.113 18.5 -9.117 1 93.88 81 VAL A N 1
ATOM 617 C CA . VAL A 1 81 ? 2.066 19.25 -7.863 1 93.88 81 VAL A CA 1
ATOM 618 C C . VAL A 1 81 ? 1.287 20.547 -8.062 1 93.88 81 VAL A C 1
ATOM 620 O O . VAL A 1 81 ? 1.424 21.203 -9.094 1 93.88 81 VAL A O 1
ATOM 623 N N . MET A 1 82 ? 0.527 20.812 -7.102 1 95.06 82 MET A N 1
ATOM 624 C CA . MET A 1 82 ? -0.253 22.047 -7.125 1 95.06 82 MET A CA 1
ATOM 625 C C . MET A 1 82 ? 0.153 22.969 -5.977 1 95.06 82 MET A C 1
ATOM 627 O O . MET A 1 82 ? 0.35 22.516 -4.848 1 95.06 82 MET A O 1
ATOM 631 N N . MET A 1 83 ? 0.314 24.188 -6.328 1 94.81 83 MET A N 1
ATOM 632 C CA . MET A 1 83 ? 0.491 25.25 -5.332 1 94.81 83 MET A CA 1
ATOM 633 C C . MET A 1 83 ? -0.704 26.188 -5.324 1 94.81 83 MET A C 1
ATOM 635 O O . MET A 1 83 ? -1.097 26.703 -6.371 1 94.81 83 MET A O 1
ATOM 639 N N . THR A 1 84 ? -1.261 26.328 -4.219 1 95.81 84 THR A N 1
ATOM 640 C CA . THR A 1 84 ? -2.438 27.172 -4.09 1 95.81 84 THR A CA 1
ATOM 641 C C . THR A 1 84 ? -2.17 28.328 -3.125 1 95.81 84 THR A C 1
ATOM 643 O O . THR A 1 84 ? -1.859 28.109 -1.954 1 95.81 84 THR A O 1
ATOM 646 N N . ASP A 1 85 ? -2.295 29.5 -3.594 1 95.44 85 ASP A N 1
ATOM 647 C CA . ASP A 1 85 ? -2.316 30.688 -2.738 1 95.44 85 ASP A CA 1
ATOM 648 C C . ASP A 1 85 ? -3.695 30.891 -2.109 1 95.44 85 ASP A C 1
ATOM 650 O O . ASP A 1 85 ? -4.641 31.281 -2.789 1 95.44 85 ASP A O 1
ATOM 654 N N . LEU A 1 86 ? -3.771 30.719 -0.926 1 94.88 86 LEU A N 1
ATOM 655 C CA . LEU A 1 86 ? -5.059 30.719 -0.242 1 94.88 86 LEU A CA 1
ATOM 656 C C . LEU A 1 86 ? -5.574 32.125 -0.044 1 94.88 86 LEU A C 1
ATOM 658 O O . LEU A 1 86 ? -6.777 32.344 0.142 1 94.88 86 LEU A O 1
ATOM 662 N N . ARG A 1 87 ? -4.738 33.062 -0.09 1 91.81 87 ARG A N 1
ATOM 663 C CA . ARG A 1 87 ? -5.137 34.438 0.033 1 91.81 87 ARG A CA 1
ATOM 664 C C . ARG A 1 87 ? -5.742 34.969 -1.271 1 91.81 87 ARG A C 1
ATOM 666 O O . ARG A 1 87 ? -6.789 35.625 -1.263 1 91.81 87 ARG A O 1
ATOM 673 N N . GLN A 1 88 ? -5.09 34.562 -2.338 1 90.56 88 GLN A N 1
ATOM 674 C CA . GLN A 1 88 ? -5.535 35.031 -3.646 1 90.56 88 GLN A CA 1
ATOM 675 C C . GLN A 1 88 ? -6.516 34.031 -4.277 1 90.56 88 GLN A C 1
ATOM 677 O O . GLN A 1 88 ? -7.074 34.312 -5.34 1 90.56 88 GLN A O 1
ATOM 682 N N . GLU A 1 89 ? -6.625 32.938 -3.719 1 88.25 89 GLU A N 1
ATOM 683 C CA . GLU A 1 89 ? -7.527 31.891 -4.176 1 88.25 89 GLU A CA 1
ATOM 684 C C . GLU A 1 89 ? -7.164 31.422 -5.582 1 88.25 89 GLU A C 1
ATOM 686 O O . GLU A 1 89 ? -8.031 31.328 -6.457 1 88.25 89 GLU A O 1
ATOM 691 N N . ARG A 1 90 ? -5.918 31.297 -5.766 1 89.12 90 ARG A N 1
ATOM 692 C CA . ARG A 1 90 ? -5.395 30.859 -7.059 1 89.12 90 ARG A CA 1
ATOM 693 C C . ARG A 1 90 ? -4.547 29.594 -6.91 1 89.12 90 ARG A C 1
ATOM 695 O O . ARG A 1 90 ? -3.75 29.484 -5.977 1 89.12 90 ARG A O 1
ATOM 702 N N . ALA A 1 91 ? -4.852 28.703 -7.789 1 90 91 ALA A N 1
ATOM 703 C CA . ALA A 1 91 ? -4.102 27.453 -7.812 1 90 91 ALA A CA 1
ATOM 704 C C . ALA A 1 91 ? -3.379 27.266 -9.141 1 90 91 ALA A C 1
ATOM 706 O O . ALA A 1 91 ? -3.902 27.641 -10.195 1 90 91 ALA A O 1
ATOM 707 N N . ALA A 1 92 ? -2.145 26.844 -9.008 1 88.31 92 ALA A N 1
ATOM 708 C CA . ALA A 1 92 ? -1.364 26.562 -10.211 1 88.31 92 ALA A CA 1
ATOM 709 C C . ALA A 1 92 ? -0.745 25.172 -10.156 1 88.31 92 ALA A C 1
ATOM 711 O O . ALA A 1 92 ? -0.301 24.734 -9.094 1 88.31 92 ALA A O 1
ATOM 712 N N . HIS A 1 93 ? -0.708 24.5 -11.344 1 87.81 93 HIS A N 1
ATOM 713 C CA . HIS A 1 93 ? -0.083 23.203 -11.469 1 87.81 93 HIS A CA 1
ATOM 714 C C . HIS A 1 93 ? 1.378 23.312 -11.891 1 87.81 93 HIS A C 1
ATOM 716 O O . HIS A 1 93 ? 1.718 24.156 -12.727 1 87.81 93 HIS A O 1
ATOM 722 N N . PHE A 1 94 ? 2.068 22.469 -11.219 1 87.81 94 PHE A N 1
ATOM 723 C CA . PHE A 1 94 ? 3.484 22.422 -11.562 1 87.81 94 PHE A CA 1
ATOM 724 C C . PHE A 1 94 ? 3.941 20.984 -11.781 1 87.81 94 PHE A C 1
ATOM 726 O O . PHE A 1 94 ? 3.211 20.047 -11.477 1 87.81 94 PHE A O 1
ATOM 733 N N . LEU A 1 95 ? 5.168 20.766 -12.453 1 87.31 95 LEU A N 1
ATOM 734 C CA . LEU A 1 95 ? 5.805 19.484 -12.719 1 87.31 95 LEU A CA 1
ATOM 735 C C . LEU A 1 95 ? 4.938 18.625 -13.641 1 87.31 95 LEU A C 1
ATOM 737 O O . LEU A 1 95 ? 4.82 17.422 -13.438 1 87.31 95 LEU A O 1
ATOM 741 N N . CYS A 1 96 ? 4.359 19.156 -14.469 1 78.06 96 CYS A N 1
ATOM 742 C CA . CYS A 1 96 ? 3.475 18.484 -15.414 1 78.06 96 CYS A CA 1
ATOM 743 C C . CYS A 1 96 ? 4.246 17.469 -16.25 1 78.06 96 CYS A C 1
ATOM 745 O O . CYS A 1 96 ? 3.688 16.453 -16.672 1 78.06 96 CYS A O 1
ATOM 747 N N . ASP A 1 97 ? 5.48 17.75 -16.422 1 79.62 97 ASP A N 1
ATOM 748 C CA . ASP A 1 97 ? 6.309 16.828 -17.172 1 79.62 97 ASP A CA 1
ATOM 749 C C . ASP A 1 97 ? 6.406 15.477 -16.469 1 79.62 97 ASP A C 1
ATOM 751 O O . ASP A 1 97 ? 6.473 14.43 -17.109 1 79.62 97 ASP A O 1
ATOM 755 N N . MET A 1 98 ? 6.418 15.5 -15.266 1 80.5 98 MET A N 1
ATOM 756 C CA . MET A 1 98 ? 6.492 14.258 -14.5 1 80.5 98 MET A CA 1
ATOM 757 C C . MET A 1 98 ? 5.195 13.469 -14.625 1 80.5 98 MET A C 1
ATOM 759 O O . MET A 1 98 ? 5.207 12.234 -14.523 1 80.5 98 MET A O 1
ATOM 763 N N . CYS A 1 99 ? 4.141 14.117 -14.898 1 76.56 99 CYS A N 1
ATOM 764 C CA . CYS A 1 99 ? 2.832 13.477 -14.992 1 76.56 99 CYS A CA 1
ATOM 765 C C . CYS A 1 99 ? 2.795 12.484 -16.141 1 76.56 99 CYS A C 1
ATOM 767 O O . CYS A 1 99 ? 2.088 11.477 -16.078 1 76.56 99 CYS A O 1
ATOM 769 N N . ASN A 1 100 ? 3.607 12.703 -17.078 1 71.5 100 ASN A N 1
ATOM 770 C CA . ASN A 1 100 ? 3.588 11.875 -18.266 1 71.5 100 ASN A CA 1
ATOM 771 C C . ASN A 1 100 ? 4.59 10.727 -18.172 1 71.5 100 ASN A C 1
ATOM 773 O O . ASN A 1 100 ? 4.668 9.883 -19.078 1 71.5 100 ASN A O 1
ATOM 777 N N . SER A 1 101 ? 5.258 10.672 -17.141 1 71.56 101 SER A N 1
ATOM 778 C CA . SER A 1 101 ? 6.301 9.664 -17 1 71.56 101 SER A CA 1
ATOM 779 C C . SER A 1 101 ? 5.715 8.297 -16.641 1 71.56 101 SER A C 1
ATOM 781 O O . SER A 1 101 ? 6.391 7.277 -16.766 1 71.56 101 SER A O 1
ATOM 783 N N . GLY A 1 102 ? 4.461 8.375 -16.125 1 73.94 102 GLY A N 1
ATOM 784 C CA . GLY A 1 102 ? 3.869 7.137 -15.633 1 73.94 102 GLY A CA 1
ATOM 785 C C . GLY A 1 102 ? 4.207 6.844 -14.188 1 73.94 102 GLY A C 1
ATOM 786 O O . GLY A 1 102 ? 3.678 5.891 -13.602 1 73.94 102 GLY A O 1
ATOM 787 N N . ALA A 1 103 ? 5.074 7.648 -13.625 1 81.56 103 ALA A N 1
ATOM 788 C CA . ALA A 1 103 ? 5.434 7.465 -12.219 1 81.56 103 ALA A CA 1
ATOM 789 C C . ALA A 1 103 ? 4.266 7.816 -11.305 1 81.56 103 ALA A C 1
ATOM 791 O O . ALA A 1 103 ? 3.398 8.617 -11.672 1 81.56 103 ALA A O 1
ATOM 792 N N . VAL A 1 104 ? 4.293 7.191 -10.195 1 84 104 VAL A N 1
ATOM 793 C CA . VAL A 1 104 ? 3.262 7.453 -9.203 1 84 104 VAL A CA 1
ATOM 794 C C . VAL A 1 104 ? 3.855 8.25 -8.039 1 84 104 VAL A C 1
ATOM 796 O O . VAL A 1 104 ? 4.941 7.922 -7.547 1 84 104 VAL A O 1
ATOM 799 N N . CYS A 1 105 ? 3.123 9.289 -7.711 1 91.12 105 CYS A N 1
ATOM 800 C CA . CYS A 1 105 ? 3.529 10.109 -6.574 1 91.12 105 CYS A CA 1
ATOM 801 C C . CYS A 1 105 ? 2.672 9.805 -5.352 1 91.12 105 CYS A C 1
ATOM 803 O O . CYS A 1 105 ? 1.442 9.844 -5.426 1 91.12 105 CYS A O 1
ATOM 805 N N . SER A 1 106 ? 3.365 9.586 -4.254 1 93.31 106 SER A N 1
ATOM 806 C CA . SER A 1 106 ? 2.641 9.234 -3.037 1 93.31 106 SER A CA 1
ATOM 807 C C . SER A 1 106 ? 2.715 10.352 -2.004 1 93.31 106 SER A C 1
ATOM 809 O O . SER A 1 106 ? 1.856 10.453 -1.125 1 93.31 106 SER A O 1
ATOM 811 N N . SER A 1 107 ? 3.732 11.156 -2.135 1 97.81 107 SER A N 1
ATOM 812 C CA . SER A 1 107 ? 3.936 12.117 -1.06 1 97.81 107 SER A CA 1
ATOM 813 C C . SER A 1 107 ? 4.863 13.25 -1.5 1 97.81 107 SER A C 1
ATOM 815 O O . SER A 1 107 ? 5.672 13.07 -2.416 1 97.81 107 SER A O 1
ATOM 817 N N . ILE A 1 108 ? 4.738 14.367 -0.807 1 97.81 108 ILE A N 1
ATOM 818 C CA . ILE A 1 108 ? 5.637 15.5 -0.996 1 97.81 108 ILE A CA 1
ATOM 819 C C . ILE A 1 108 ? 6.066 16.047 0.363 1 97.81 108 ILE A C 1
ATOM 821 O O . ILE A 1 108 ? 5.449 15.75 1.386 1 97.81 108 ILE A O 1
ATOM 825 N N . GLY A 1 109 ? 7.148 16.734 0.376 1 97.69 109 GLY A N 1
ATOM 826 C CA . GLY A 1 109 ? 7.641 17.5 1.506 1 97.69 109 GLY A CA 1
ATOM 827 C C . GLY A 1 109 ? 8.266 18.828 1.1 1 97.69 109 GLY A C 1
ATOM 828 O O . GLY A 1 109 ? 8.852 18.938 0.021 1 97.69 109 GLY A O 1
ATOM 829 N N . VAL A 1 110 ? 8.039 19.781 1.946 1 97.31 110 VAL A N 1
ATOM 830 C CA . VAL A 1 110 ? 8.648 21.078 1.698 1 97.31 110 VAL A CA 1
ATOM 831 C C . VAL A 1 110 ? 9.477 21.5 2.908 1 97.31 110 VAL A C 1
ATOM 833 O O . VAL A 1 110 ? 9.062 21.312 4.055 1 97.31 110 VAL A O 1
ATOM 836 N N . THR A 1 111 ? 10.586 22.094 2.592 1 96.12 111 THR A N 1
ATOM 837 C CA . THR A 1 111 ? 11.43 22.562 3.693 1 96.12 111 THR A CA 1
ATOM 838 C C . THR A 1 111 ? 10.711 23.641 4.496 1 96.12 111 THR A C 1
ATOM 840 O O . THR A 1 111 ? 9.906 24.406 3.949 1 96.12 111 THR A O 1
ATOM 843 N N . PRO A 1 112 ? 11.07 23.688 5.766 1 94.19 112 PRO A N 1
ATOM 844 C CA . PRO A 1 112 ? 10.422 24.703 6.609 1 94.19 112 PRO A CA 1
ATOM 845 C C . PRO A 1 112 ? 10.617 26.125 6.082 1 94.19 112 PRO A C 1
ATOM 847 O O . PRO A 1 112 ? 9.742 26.969 6.25 1 94.19 112 PRO A O 1
ATOM 850 N N . SER A 1 113 ? 11.695 26.375 5.371 1 91.62 113 SER A N 1
ATOM 851 C CA . SER A 1 113 ? 11.969 27.703 4.84 1 91.62 113 SER A CA 1
ATOM 852 C C . SER A 1 113 ? 11.453 27.844 3.41 1 91.62 113 SER A C 1
ATOM 854 O O . SER A 1 113 ? 11.539 28.922 2.814 1 91.62 113 SER A O 1
ATOM 856 N N . ALA A 1 114 ? 11.023 26.766 2.803 1 87.62 114 ALA A N 1
ATOM 857 C CA . ALA A 1 114 ? 10.203 26.719 1.593 1 87.62 114 ALA A CA 1
ATOM 858 C C . ALA A 1 114 ? 11.078 26.609 0.344 1 87.62 114 ALA A C 1
ATOM 860 O O . ALA A 1 114 ? 10.578 26.328 -0.746 1 87.62 114 ALA A O 1
ATOM 861 N N . PRO A 1 115 ? 12.328 26.703 0.388 1 88.62 115 PRO A N 1
ATOM 862 C CA . PRO A 1 115 ? 13.062 26.75 -0.88 1 88.62 115 PRO A CA 1
ATOM 863 C C . PRO A 1 115 ? 13.078 25.406 -1.6 1 88.62 115 PRO A C 1
ATOM 865 O O . PRO A 1 115 ? 13.305 25.359 -2.812 1 88.62 115 PRO A O 1
ATOM 868 N N . LEU A 1 116 ? 12.891 24.359 -0.875 1 95.38 116 LEU A N 1
ATOM 869 C CA . LEU A 1 116 ? 13.062 23.047 -1.477 1 95.38 116 LEU A CA 1
ATOM 870 C C . LEU A 1 116 ? 11.82 22.188 -1.284 1 95.38 116 LEU A C 1
ATOM 872 O O . LEU A 1 116 ? 11.289 22.094 -0.173 1 95.38 116 LEU A O 1
ATOM 876 N N . LEU A 1 117 ? 11.414 21.609 -2.383 1 96.94 117 LEU A N 1
ATOM 877 C CA . LEU A 1 117 ? 10.312 20.656 -2.406 1 96.94 117 LEU A CA 1
ATOM 878 C C . LEU A 1 117 ? 10.828 19.25 -2.752 1 96.94 117 LEU A C 1
ATOM 880 O O . LEU A 1 117 ? 11.633 19.094 -3.67 1 96.94 117 LEU A O 1
ATOM 884 N N . ALA A 1 118 ? 10.477 18.297 -1.988 1 97.75 118 ALA A N 1
ATOM 885 C CA . ALA A 1 118 ? 10.75 16.906 -2.318 1 97.75 118 ALA A CA 1
ATOM 886 C C . ALA A 1 118 ? 9.492 16.219 -2.855 1 97.75 118 ALA A C 1
ATOM 888 O O . ALA A 1 118 ? 8.406 16.359 -2.287 1 97.75 118 ALA A O 1
ATOM 889 N N . VAL A 1 119 ? 9.617 15.5 -3.928 1 97.06 119 VAL A N 1
ATOM 890 C CA . VAL A 1 119 ? 8.531 14.758 -4.551 1 97.06 119 VAL A CA 1
ATOM 891 C C . VAL A 1 119 ? 8.891 13.273 -4.629 1 97.06 119 VAL A C 1
ATOM 893 O O . VAL A 1 119 ? 9.914 12.906 -5.207 1 97.06 119 VAL A O 1
ATOM 896 N N . ALA A 1 120 ? 8.055 12.469 -4.012 1 97.06 120 ALA A N 1
ATOM 897 C CA . ALA A 1 120 ? 8.227 11.023 -4.145 1 97.06 120 ALA A CA 1
ATOM 898 C C . ALA A 1 120 ? 7.637 10.523 -5.457 1 97.06 120 ALA A C 1
ATOM 900 O O . ALA A 1 120 ? 6.418 10.578 -5.656 1 97.06 120 ALA A O 1
ATOM 901 N N . ALA A 1 121 ? 8.398 10.07 -6.324 1 92.56 121 ALA A N 1
ATOM 902 C CA . ALA A 1 121 ? 7.988 9.477 -7.594 1 92.56 121 ALA A CA 1
ATOM 903 C C . ALA A 1 121 ? 8.453 8.023 -7.691 1 92.56 121 ALA A C 1
ATOM 905 O O . ALA A 1 121 ? 9.617 7.754 -8 1 92.56 121 ALA A O 1
ATOM 906 N N . ASP A 1 122 ? 7.512 7.176 -7.465 1 88.62 122 ASP A N 1
ATOM 907 C CA . ASP A 1 122 ? 7.84 5.758 -7.328 1 88.62 122 ASP A CA 1
ATOM 908 C C . ASP A 1 122 ? 8.898 5.543 -6.25 1 88.62 122 ASP A C 1
ATOM 910 O O . ASP A 1 122 ? 8.688 5.887 -5.086 1 88.62 122 ASP A O 1
ATOM 914 N N . ARG A 1 123 ? 10.062 5.039 -6.652 1 89.31 123 ARG A N 1
ATOM 915 C CA . ARG A 1 123 ? 11.086 4.738 -5.656 1 89.31 123 ARG A CA 1
ATOM 916 C C . ARG A 1 123 ? 12.07 5.895 -5.52 1 89.31 123 ARG A C 1
ATOM 918 O O . ARG A 1 123 ? 12.938 5.879 -4.648 1 89.31 123 ARG A O 1
ATOM 925 N N . ASP A 1 124 ? 11.938 6.926 -6.363 1 93.12 124 ASP A N 1
ATOM 926 C CA . ASP A 1 124 ? 12.891 8.031 -6.398 1 93.12 124 ASP A CA 1
ATOM 927 C C . ASP A 1 124 ? 12.32 9.266 -5.695 1 93.12 124 ASP A C 1
ATOM 929 O O . ASP A 1 124 ? 11.102 9.43 -5.605 1 93.12 124 ASP A O 1
ATOM 933 N N . ILE A 1 125 ? 13.25 10.07 -5.227 1 96.5 125 ILE A N 1
ATOM 934 C CA . ILE A 1 125 ? 12.891 11.352 -4.633 1 96.5 125 ILE A CA 1
ATOM 935 C C . ILE A 1 125 ? 13.492 12.492 -5.449 1 96.5 125 ILE A C 1
ATOM 937 O O . ILE A 1 125 ? 14.719 12.562 -5.613 1 96.5 125 ILE A O 1
ATOM 941 N N . HIS A 1 126 ? 12.672 13.328 -5.934 1 95.81 126 HIS A N 1
ATOM 942 C CA . HIS A 1 126 ? 13.125 14.492 -6.684 1 95.81 126 HIS A CA 1
ATOM 943 C C . HIS A 1 126 ? 13.094 15.75 -5.82 1 95.81 126 HIS A C 1
ATOM 945 O O . HIS A 1 126 ? 12.055 16.094 -5.258 1 95.81 126 HIS A O 1
ATOM 951 N N . LEU A 1 127 ? 14.227 16.375 -5.727 1 95.94 127 LEU A N 1
ATOM 952 C CA . LEU A 1 127 ? 14.305 17.672 -5.074 1 95.94 127 LEU A CA 1
ATOM 953 C C . LEU A 1 127 ? 14.102 18.797 -6.082 1 95.94 127 LEU A C 1
ATOM 955 O O . LEU A 1 127 ? 14.805 18.875 -7.09 1 95.94 127 LEU A O 1
ATOM 959 N N . VAL A 1 128 ? 13.156 19.609 -5.762 1 95.56 128 VAL A N 1
ATOM 960 C CA . VAL A 1 128 ? 12.75 20.672 -6.684 1 95.56 128 VAL A CA 1
ATOM 961 C C . VAL A 1 128 ? 12.898 22.031 -6.012 1 95.56 128 VAL A C 1
ATOM 963 O O . VAL A 1 128 ? 12.492 22.203 -4.859 1 95.56 128 VAL A O 1
ATOM 966 N N . ASP A 1 129 ? 13.469 22.969 -6.711 1 94.19 129 ASP A N 1
ATOM 967 C CA . ASP A 1 129 ? 13.492 24.359 -6.254 1 94.19 129 ASP A CA 1
ATOM 968 C C . ASP A 1 129 ? 12.125 25.016 -6.414 1 94.19 129 ASP A C 1
ATOM 970 O O . ASP A 1 129 ? 11.609 25.125 -7.527 1 94.19 129 ASP A O 1
ATOM 974 N N . THR A 1 130 ? 11.562 25.5 -5.359 1 92.44 130 THR A N 1
ATOM 975 C CA . THR A 1 130 ? 10.18 25.969 -5.391 1 92.44 130 THR A CA 1
ATOM 976 C C . THR A 1 130 ? 10.086 27.312 -6.105 1 92.44 130 THR A C 1
ATOM 978 O O . THR A 1 130 ? 8.992 27.766 -6.465 1 92.44 130 THR A O 1
ATOM 981 N N . ARG A 1 131 ? 11.156 27.938 -6.34 1 89.44 131 ARG A N 1
ATOM 982 C CA . ARG A 1 131 ? 11.164 29.234 -7.023 1 89.44 131 ARG A CA 1
ATOM 983 C C . ARG A 1 131 ? 11.203 29.047 -8.539 1 89.44 131 ARG A C 1
ATOM 985 O O . ARG A 1 131 ? 10.555 29.797 -9.273 1 89.44 131 ARG A O 1
ATOM 992 N N . THR A 1 132 ? 11.922 28.047 -8.906 1 90.38 132 THR A N 1
ATOM 993 C CA . THR A 1 132 ? 12.086 27.844 -10.336 1 90.38 132 THR A CA 1
ATOM 994 C C . THR A 1 132 ? 11.25 26.656 -10.812 1 90.38 132 THR A C 1
ATOM 996 O O . THR A 1 132 ? 11 26.516 -12.008 1 90.38 132 THR A O 1
ATOM 999 N N . TRP A 1 133 ? 10.961 25.766 -9.883 1 90.62 133 TRP A N 1
ATOM 1000 C CA . TRP A 1 133 ? 10.195 24.547 -10.141 1 90.62 133 TRP A CA 1
ATOM 1001 C C . TRP A 1 133 ? 10.977 23.594 -11.039 1 90.62 133 TRP A C 1
ATOM 1003 O O . TRP A 1 133 ? 10.391 22.859 -11.828 1 90.62 133 TRP A O 1
ATOM 1013 N N . CYS A 1 134 ? 12.234 23.703 -10.883 1 89.31 134 CYS A N 1
ATOM 1014 C CA . CYS A 1 134 ? 13.133 22.781 -11.57 1 89.31 134 CYS A CA 1
ATOM 1015 C C . CYS A 1 134 ? 13.727 21.766 -10.602 1 89.31 134 CYS A C 1
ATOM 1017 O O . CYS A 1 134 ? 14.07 22.109 -9.469 1 89.31 134 CYS A O 1
ATOM 1019 N N . SER A 1 135 ? 13.781 20.562 -11.148 1 89.5 135 SER A N 1
ATOM 1020 C CA . SER A 1 135 ? 14.445 19.531 -10.352 1 89.5 135 SER A CA 1
ATOM 1021 C C . SER A 1 135 ? 15.922 19.844 -10.172 1 89.5 135 SER A C 1
ATOM 1023 O O . SER A 1 135 ? 16.641 20.109 -11.148 1 89.5 135 SER A O 1
ATOM 1025 N N . VAL A 1 136 ? 16.391 19.859 -8.961 1 91.75 136 VAL A N 1
ATOM 1026 C CA . VAL A 1 136 ? 17.781 20.188 -8.695 1 91.75 136 VAL A CA 1
ATOM 1027 C C . VAL A 1 136 ? 18.578 18.922 -8.398 1 91.75 136 VAL A C 1
ATOM 1029 O O . VAL A 1 136 ? 19.797 18.891 -8.578 1 91.75 136 VAL A O 1
ATOM 1032 N N . LYS A 1 137 ? 18.016 17.953 -7.926 1 92.69 137 LYS A N 1
ATOM 1033 C CA . LYS A 1 137 ? 18.672 16.688 -7.586 1 92.69 137 LYS A CA 1
ATOM 1034 C C . LYS A 1 137 ? 17.672 15.539 -7.523 1 92.69 137 LYS A C 1
ATOM 1036 O O . LYS A 1 137 ? 16.516 15.734 -7.148 1 92.69 137 LYS A O 1
ATOM 1041 N N . CYS A 1 138 ? 18.109 14.383 -7.926 1 93.06 138 CYS A N 1
ATOM 1042 C CA . CYS A 1 138 ? 17.344 13.156 -7.785 1 93.06 138 CYS A CA 1
ATOM 1043 C C . CYS A 1 138 ? 18.016 12.188 -6.828 1 93.06 138 CYS A C 1
ATOM 1045 O O . CYS A 1 138 ? 19.172 11.805 -7.051 1 93.06 138 CYS A O 1
ATOM 1047 N N . LEU A 1 139 ? 17.375 11.953 -5.758 1 94 139 LEU A N 1
ATOM 1048 C CA . LEU A 1 139 ? 17.828 10.938 -4.824 1 94 139 LEU A CA 1
ATOM 1049 C C . LEU A 1 139 ? 17.281 9.562 -5.203 1 94 139 LEU A C 1
ATOM 1051 O O . LEU A 1 139 ? 16.125 9.25 -4.898 1 94 139 LEU A O 1
ATOM 1055 N N . ASP A 1 140 ? 18.156 8.719 -5.793 1 88.94 140 ASP A N 1
ATOM 1056 C CA . ASP A 1 140 ? 17.719 7.418 -6.289 1 88.94 140 ASP A CA 1
ATOM 1057 C C . ASP A 1 140 ? 18.406 6.281 -5.539 1 88.94 140 ASP A C 1
ATOM 1059 O O . ASP A 1 140 ? 19.297 6.523 -4.711 1 88.94 140 ASP A O 1
ATOM 1063 N N . GLN A 1 141 ? 17.859 5.102 -5.598 1 81.5 141 GLN A N 1
ATOM 1064 C CA . GLN A 1 141 ? 18.422 3.855 -5.09 1 81.5 141 GLN A CA 1
ATOM 1065 C C . GLN A 1 141 ? 18.453 3.854 -3.564 1 81.5 141 GLN A C 1
ATOM 1067 O O . GLN A 1 141 ? 19.344 3.227 -2.965 1 81.5 141 GLN A O 1
ATOM 1072 N N . LEU A 1 142 ? 17.656 4.77 -3.01 1 89.75 142 LEU A N 1
ATOM 1073 C CA . LEU A 1 142 ? 17.609 4.789 -1.552 1 89.75 142 LEU A CA 1
ATOM 1074 C C . LEU A 1 142 ? 16.469 3.902 -1.04 1 89.75 142 LEU A C 1
ATOM 1076 O O . LEU A 1 142 ? 16.469 3.5 0.126 1 89.75 142 LEU A O 1
ATOM 1080 N N . HIS A 1 143 ? 15.531 3.693 -1.889 1 90.31 143 HIS A N 1
ATOM 1081 C CA . HIS A 1 143 ? 14.445 2.744 -1.673 1 90.31 143 HIS A CA 1
ATOM 1082 C C . HIS A 1 143 ? 14.336 1.758 -2.832 1 90.31 143 HIS A C 1
ATOM 1084 O O . HIS A 1 143 ? 14.625 2.107 -3.979 1 90.31 143 HIS A O 1
ATOM 1090 N N . VAL A 1 144 ? 13.914 0.59 -2.5 1 85.12 144 VAL A N 1
ATOM 1091 C CA . VAL A 1 144 ? 13.758 -0.42 -3.543 1 85.12 144 VAL A CA 1
ATOM 1092 C C . VAL A 1 144 ? 12.352 -0.356 -4.117 1 85.12 144 VAL A C 1
ATOM 1094 O O . VAL A 1 144 ? 12.141 -0.642 -5.301 1 85.12 144 VAL A O 1
ATOM 1097 N N . ASP A 1 145 ? 11.477 0.05 -3.246 1 89.44 145 ASP A N 1
ATOM 1098 C CA . ASP A 1 145 ? 10.078 0.18 -3.66 1 89.44 145 ASP A CA 1
ATOM 1099 C C . ASP A 1 145 ? 9.609 1.627 -3.549 1 89.44 145 ASP A C 1
ATOM 1101 O O . ASP A 1 145 ? 10.391 2.52 -3.221 1 89.44 145 ASP A O 1
ATOM 1105 N N . GLU A 1 146 ? 8.352 1.828 -3.883 1 91.44 146 GLU A N 1
ATOM 1106 C CA . GLU A 1 146 ? 7.758 3.164 -3.879 1 91.44 146 GLU A CA 1
ATOM 1107 C C . GLU A 1 146 ? 7.949 3.848 -2.529 1 91.44 146 GLU A C 1
ATOM 1109 O O . GLU A 1 146 ? 7.801 3.217 -1.48 1 91.44 146 GLU A O 1
ATOM 1114 N N . VAL A 1 147 ? 8.258 5.137 -2.588 1 96.62 147 VAL A N 1
ATOM 1115 C CA . VAL A 1 147 ? 8.297 5.957 -1.383 1 96.62 147 VAL A CA 1
ATOM 1116 C C . VAL A 1 147 ? 6.871 6.285 -0.933 1 96.62 147 VAL A C 1
ATOM 1118 O O . VAL A 1 147 ? 6.07 6.801 -1.715 1 96.62 147 VAL A O 1
ATOM 1121 N N . SER A 1 148 ? 6.586 5.977 0.304 1 97.12 148 SER A N 1
ATOM 1122 C CA . SER A 1 148 ? 5.219 6.129 0.783 1 97.12 148 SER A CA 1
ATOM 1123 C C . SER A 1 148 ? 5.008 7.5 1.423 1 97.12 148 SER A C 1
ATOM 1125 O O . SER A 1 148 ? 3.936 8.094 1.291 1 97.12 148 SER A O 1
ATOM 1127 N N . ARG A 1 149 ? 6.043 7.961 2.164 1 98.38 149 ARG A N 1
ATOM 1128 C CA . ARG A 1 149 ? 5.914 9.25 2.836 1 98.38 149 ARG A CA 1
ATOM 1129 C C . ARG A 1 149 ? 7.242 9.992 2.85 1 98.38 149 ARG A C 1
ATOM 1131 O O . ARG A 1 149 ? 8.305 9.375 2.904 1 98.38 149 ARG A O 1
ATOM 1138 N N . LEU A 1 150 ? 7.035 11.367 2.947 1 97.56 150 LEU A N 1
ATOM 1139 C CA . LEU A 1 150 ? 8.164 12.289 2.98 1 97.56 150 LEU A CA 1
ATOM 1140 C C . LEU A 1 150 ? 7.879 13.469 3.906 1 97.56 150 LEU A C 1
ATOM 1142 O O . LEU A 1 150 ? 6.773 14.016 3.895 1 97.56 150 LEU A O 1
ATOM 1146 N N . ARG A 1 151 ? 8.898 13.773 4.652 1 98.25 151 ARG A N 1
ATOM 1147 C CA . ARG A 1 151 ? 8.82 15.023 5.395 1 98.25 151 ARG A CA 1
ATOM 1148 C C . ARG A 1 151 ? 10.219 15.562 5.707 1 98.25 151 ARG A C 1
ATOM 1150 O O . ARG A 1 151 ? 11.125 14.805 6.035 1 98.25 151 ARG A O 1
ATOM 1157 N N . PHE A 1 152 ? 10.289 16.859 5.672 1 97.94 152 PHE A N 1
ATOM 1158 C CA . PHE A 1 152 ? 11.516 17.5 6.129 1 97.94 152 PHE A CA 1
ATOM 1159 C C . PHE A 1 152 ? 11.484 17.719 7.637 1 97.94 152 PHE A C 1
ATOM 1161 O O . PHE A 1 152 ? 10.523 18.297 8.156 1 97.94 152 PHE A O 1
ATOM 1168 N N . LEU A 1 153 ? 12.531 17.266 8.266 1 97.12 153 LEU A N 1
ATOM 1169 C CA . LEU A 1 153 ? 12.672 17.594 9.688 1 97.12 153 LEU A CA 1
ATOM 1170 C C . LEU A 1 153 ? 13.086 19.047 9.875 1 97.12 153 LEU A C 1
ATOM 1172 O O . LEU A 1 153 ? 12.617 19.719 10.797 1 97.12 153 LEU A O 1
ATOM 1176 N N . ASP A 1 154 ? 13.93 19.438 9.094 1 95.62 154 ASP A N 1
ATOM 1177 C CA . ASP A 1 154 ? 14.43 20.797 8.984 1 95.62 154 ASP A CA 1
ATOM 1178 C C . ASP A 1 154 ? 14.922 21.094 7.57 1 95.62 154 ASP A C 1
ATOM 1180 O O . ASP A 1 154 ? 14.523 20.422 6.617 1 95.62 154 ASP A O 1
ATOM 1184 N N . ASP A 1 155 ? 15.695 22.141 7.434 1 95.5 155 ASP A N 1
ATOM 1185 C CA . ASP A 1 155 ? 16.078 22.531 6.082 1 95.5 155 ASP A CA 1
ATOM 1186 C C . ASP A 1 155 ? 17.203 21.656 5.555 1 95.5 155 ASP A C 1
ATOM 1188 O O . ASP A 1 155 ? 17.578 21.734 4.383 1 95.5 155 ASP A O 1
ATOM 1192 N N . LYS A 1 156 ? 17.672 20.719 6.391 1 95.25 156 LYS A N 1
ATOM 1193 C CA . LYS A 1 156 ? 18.859 19.953 5.988 1 95.25 156 LYS A CA 1
ATOM 1194 C C . LYS A 1 156 ? 18.547 18.469 5.906 1 95.25 156 LYS A C 1
ATOM 1196 O O . LYS A 1 156 ? 19.281 17.703 5.281 1 95.25 156 LYS A O 1
ATOM 1201 N N . VAL A 1 157 ? 17.562 18.062 6.578 1 97.38 157 VAL A N 1
ATOM 1202 C CA . VAL A 1 157 ? 17.328 16.625 6.711 1 97.38 157 VAL A CA 1
ATOM 1203 C C . VAL A 1 157 ? 15.938 16.281 6.207 1 97.38 157 VAL A C 1
ATOM 1205 O O . VAL A 1 157 ? 14.945 16.859 6.652 1 97.38 157 VAL A O 1
ATOM 1208 N N . LEU A 1 158 ? 15.906 15.328 5.32 1 98 158 LEU A N 1
ATOM 1209 C CA . LEU A 1 158 ? 14.672 14.766 4.781 1 98 158 LEU A CA 1
ATOM 1210 C C . LEU A 1 158 ? 14.438 13.352 5.305 1 98 158 LEU A C 1
ATOM 1212 O O . LEU A 1 158 ? 15.352 12.523 5.277 1 98 158 LEU A O 1
ATOM 1216 N N . CYS A 1 159 ? 13.289 13.133 5.82 1 98.44 159 CYS A N 1
ATOM 1217 C CA . CYS A 1 159 ? 12.883 11.789 6.195 1 98.44 159 CYS A CA 1
ATOM 1218 C C . CYS A 1 159 ? 12.031 11.148 5.105 1 98.44 159 CYS A C 1
ATOM 1220 O O . CYS A 1 159 ? 11.078 11.758 4.625 1 98.44 159 CYS A O 1
ATOM 1222 N N . SER A 1 160 ? 12.422 9.961 4.68 1 98.44 160 SER A N 1
ATOM 1223 C CA . SER A 1 160 ? 11.656 9.227 3.682 1 98.44 160 SER A CA 1
ATOM 1224 C C . SER A 1 160 ? 11.328 7.812 4.164 1 98.44 160 SER A C 1
ATOM 1226 O O . SER A 1 160 ? 12.172 7.148 4.77 1 98.44 160 SER A O 1
ATOM 1228 N N . ALA A 1 161 ? 10.117 7.406 4.008 1 98.06 161 ALA A N 1
ATOM 1229 C CA . ALA A 1 161 ? 9.68 6.039 4.27 1 98.06 161 ALA A CA 1
ATOM 1230 C C . ALA A 1 161 ? 9.219 5.355 2.982 1 98.06 161 ALA A C 1
ATOM 1232 O O . ALA A 1 161 ? 8.586 5.98 2.129 1 98.06 161 ALA A O 1
ATOM 1233 N N . GLY A 1 162 ? 9.539 4.059 2.846 1 95.19 162 GLY A N 1
ATOM 1234 C CA . GLY A 1 162 ? 9.188 3.352 1.626 1 95.19 162 GLY A CA 1
ATOM 1235 C C . GLY A 1 162 ? 8.359 2.107 1.876 1 95.19 162 GLY A C 1
ATOM 1236 O O . GLY A 1 162 ? 8.266 1.634 3.012 1 95.19 162 GLY A O 1
ATOM 1237 N N . GLU A 1 163 ? 7.805 1.61 0.805 1 91.5 163 GLU A N 1
ATOM 1238 C CA . GLU A 1 163 ? 7.09 0.338 0.843 1 91.5 163 GLU A CA 1
ATOM 1239 C C . GLU A 1 163 ? 8.039 -0.821 1.122 1 91.5 163 GLU A C 1
ATOM 1241 O O . GLU A 1 163 ? 7.605 -1.929 1.442 1 91.5 163 GLU A O 1
ATOM 1246 N N . ASP A 1 164 ? 9.32 -0.631 0.977 1 86.56 164 ASP A N 1
ATOM 1247 C CA . ASP A 1 164 ? 10.328 -1.633 1.32 1 86.56 164 ASP A CA 1
ATOM 1248 C C . ASP A 1 164 ? 10.508 -1.73 2.834 1 86.56 164 ASP A C 1
ATOM 1250 O O . ASP A 1 164 ? 11.406 -2.43 3.312 1 86.56 164 ASP A O 1
ATOM 1254 N N . GLN A 1 165 ? 9.719 -0.924 3.557 1 90.19 165 GLN A N 1
ATOM 1255 C CA . GLN A 1 165 ? 9.641 -0.975 5.012 1 90.19 165 GLN A CA 1
ATOM 1256 C C . GLN A 1 165 ? 10.836 -0.288 5.656 1 90.19 165 GLN A C 1
ATOM 1258 O O . GLN A 1 165 ? 11.141 -0.52 6.828 1 90.19 165 GLN A O 1
ATOM 1263 N N . MET A 1 166 ? 11.516 0.541 4.84 1 91.94 166 MET A N 1
ATOM 1264 C CA . MET A 1 166 ? 12.656 1.3 5.344 1 91.94 166 MET A CA 1
ATOM 1265 C C . MET A 1 166 ? 12.266 2.748 5.621 1 91.94 166 MET A C 1
ATOM 1267 O O . MET A 1 166 ? 11.469 3.332 4.887 1 91.94 166 MET A O 1
ATOM 1271 N N . ILE A 1 167 ? 12.844 3.285 6.668 1 96.19 167 ILE A N 1
ATOM 1272 C CA . ILE A 1 167 ? 12.812 4.715 6.957 1 96.19 167 ILE 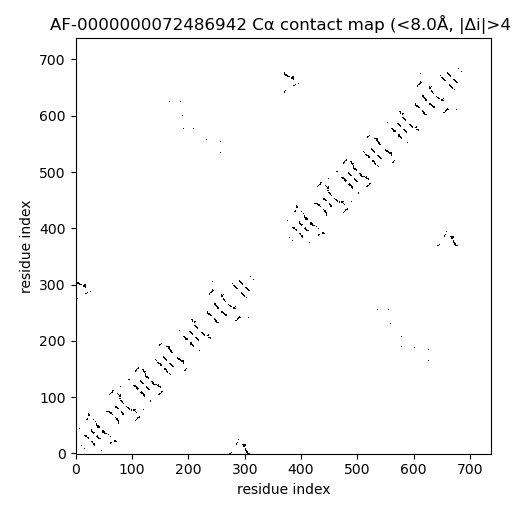A CA 1
ATOM 1273 C C . ILE A 1 167 ? 14.219 5.293 6.852 1 96.19 167 ILE A C 1
ATOM 1275 O O . ILE A 1 167 ? 15.133 4.855 7.559 1 96.19 167 ILE A O 1
ATOM 1279 N N . ASN A 1 168 ? 14.359 6.262 6.02 1 96.56 168 ASN A N 1
ATOM 1280 C CA . ASN A 1 168 ? 15.672 6.852 5.789 1 96.56 168 ASN A CA 1
ATOM 1281 C C . ASN A 1 168 ? 15.695 8.328 6.164 1 96.56 168 ASN A C 1
ATOM 1283 O O . ASN A 1 168 ? 14.742 9.062 5.891 1 96.56 168 ASN A O 1
ATOM 1287 N N . PHE A 1 169 ? 16.734 8.695 6.816 1 97.81 169 PHE A N 1
ATOM 1288 C CA . PHE A 1 169 ? 17.047 10.102 7.047 1 97.81 169 PHE A CA 1
ATOM 1289 C C . PHE A 1 169 ? 18.172 10.555 6.137 1 97.81 169 PHE A C 1
ATOM 1291 O O . PHE A 1 169 ? 19.281 10.008 6.188 1 97.81 169 PHE A O 1
ATOM 1298 N N . LEU A 1 170 ? 17.891 11.57 5.355 1 97.81 170 LEU A N 1
ATOM 1299 C CA . LEU A 1 170 ? 18.781 11.945 4.258 1 97.81 170 LEU A CA 1
ATOM 1300 C C . LEU A 1 170 ? 19.25 13.391 4.414 1 97.81 170 LEU A C 1
ATOM 1302 O O . LEU A 1 170 ? 18.453 14.273 4.754 1 97.81 170 LEU A O 1
ATOM 1306 N N . SER A 1 171 ? 20.438 13.594 4.125 1 97 171 SER A N 1
ATOM 1307 C CA . SER A 1 171 ? 20.938 14.961 4.051 1 97 171 SER A CA 1
ATOM 1308 C C . SER A 1 171 ? 20.656 15.578 2.684 1 97 171 SER A C 1
ATOM 1310 O O . SER A 1 171 ? 20.969 14.984 1.652 1 97 171 SER A O 1
ATOM 1312 N N . VAL A 1 172 ? 20.078 16.766 2.672 1 94.69 172 VAL A N 1
ATOM 1313 C CA . VAL A 1 172 ? 19.812 17.438 1.402 1 94.69 172 VAL A CA 1
ATOM 1314 C C . VAL A 1 172 ? 20.641 18.719 1.309 1 94.69 172 VAL A C 1
ATOM 1316 O O . VAL A 1 172 ? 20.328 19.609 0.524 1 94.69 172 VAL A O 1
ATOM 1319 N N . GLU A 1 173 ? 21.562 18.75 2.125 1 91.44 173 GLU A N 1
ATOM 1320 C CA . GLU A 1 173 ? 22.453 19.906 2.1 1 91.44 173 GLU A CA 1
ATOM 1321 C C . GLU A 1 173 ? 23.203 19.984 0.781 1 91.44 173 GLU A C 1
ATOM 1323 O O . GLU A 1 173 ? 23.562 18.969 0.198 1 91.44 173 GLU A O 1
ATOM 1328 N N . GLU A 1 174 ? 23.391 21.188 0.438 1 85.94 174 GLU A N 1
ATOM 1329 C CA . GLU A 1 174 ? 24.141 21.422 -0.789 1 85.94 174 GLU A CA 1
ATOM 1330 C C . GLU A 1 174 ? 25.562 20.875 -0.665 1 85.94 174 GLU A C 1
ATOM 1332 O O . GLU A 1 174 ? 26.219 21.031 0.372 1 85.94 174 GLU A O 1
ATOM 1337 N N . GLY A 1 175 ? 26.047 20.219 -1.65 1 83 175 GLY A N 1
ATOM 1338 C CA . GLY A 1 175 ? 27.422 19.766 -1.681 1 83 175 GLY A CA 1
ATOM 1339 C C . GLY A 1 175 ? 27.594 18.359 -1.153 1 83 175 GLY A C 1
ATOM 1340 O O . GLY A 1 175 ? 28.672 17.781 -1.27 1 83 175 GLY A O 1
ATOM 1341 N N . VAL A 1 176 ? 26.625 17.844 -0.514 1 84.88 176 VAL A N 1
ATOM 1342 C CA . VAL A 1 176 ? 26.734 16.484 -0.014 1 84.88 176 VAL A CA 1
ATOM 1343 C C . VAL A 1 176 ? 26.828 15.508 -1.187 1 84.88 176 VAL A C 1
ATOM 1345 O O . VAL A 1 176 ? 26.016 15.578 -2.121 1 84.88 176 VAL A O 1
ATOM 1348 N N . ILE A 1 177 ? 27.781 14.648 -1.137 1 83.19 177 ILE A N 1
ATOM 1349 C CA . ILE A 1 177 ? 27.969 13.664 -2.201 1 83.19 177 ILE A CA 1
ATOM 1350 C C . ILE A 1 177 ? 26.984 12.516 -2.018 1 83.19 177 ILE A C 1
ATOM 1352 O O . ILE A 1 177 ? 26.484 12.273 -0.911 1 83.19 177 ILE A O 1
ATOM 1356 N N . ASP A 1 178 ? 26.75 11.789 -3.053 1 80.62 178 ASP A N 1
ATOM 1357 C CA . ASP A 1 178 ? 25.703 10.766 -3.121 1 80.62 178 ASP A CA 1
ATOM 1358 C C . ASP A 1 178 ? 25.922 9.695 -2.057 1 80.62 178 ASP A C 1
ATOM 1360 O O . ASP A 1 178 ? 24.953 9.234 -1.431 1 80.62 178 ASP A O 1
ATOM 1364 N N . ASP A 1 179 ? 27.141 9.445 -1.747 1 82.81 179 ASP A N 1
ATOM 1365 C CA . ASP A 1 179 ? 27.453 8.375 -0.811 1 82.81 179 ASP A CA 1
ATOM 1366 C C . ASP A 1 179 ? 27.172 8.797 0.628 1 82.81 179 ASP A C 1
ATOM 1368 O O . ASP A 1 179 ? 27.062 7.953 1.521 1 82.81 179 ASP A O 1
ATOM 1372 N N . ASP A 1 180 ? 27.094 10.109 0.804 1 89.12 180 ASP A N 1
ATOM 1373 C CA . ASP A 1 180 ? 26.953 10.617 2.166 1 89.12 180 ASP A CA 1
ATOM 1374 C C . ASP A 1 180 ? 25.547 11.172 2.408 1 89.12 180 ASP A C 1
ATOM 1376 O O . ASP A 1 180 ? 25.297 11.82 3.428 1 89.12 180 ASP A O 1
ATOM 1380 N N . VAL A 1 181 ? 24.703 10.844 1.53 1 93.94 181 VAL A N 1
ATOM 1381 C CA . VAL A 1 181 ? 23.344 11.383 1.621 1 93.94 181 VAL A CA 1
ATOM 1382 C C . VAL A 1 181 ? 22.578 10.672 2.744 1 93.94 181 VAL A C 1
ATOM 1384 O O . VAL A 1 181 ? 21.828 11.312 3.484 1 93.94 181 VAL A O 1
ATOM 1387 N N . LEU A 1 182 ? 22.812 9.445 2.893 1 94.81 182 LEU A N 1
ATOM 1388 C CA . LEU A 1 182 ? 22.078 8.656 3.881 1 94.81 182 LEU A CA 1
ATOM 1389 C C . LEU A 1 182 ? 22.688 8.836 5.27 1 94.81 182 LEU A C 1
ATOM 1391 O O . LEU A 1 182 ? 23.812 8.383 5.523 1 94.81 182 LEU A O 1
ATOM 1395 N N . LEU A 1 183 ? 21.953 9.461 6.164 1 94.88 183 LEU A N 1
ATOM 1396 C CA . LEU A 1 183 ? 22.422 9.695 7.523 1 94.88 183 LEU A CA 1
ATOM 1397 C C . LEU A 1 183 ? 22.094 8.516 8.43 1 94.88 183 LEU A C 1
ATOM 1399 O O . LEU A 1 183 ? 22.891 8.133 9.281 1 94.88 183 LEU A O 1
ATOM 1403 N N . GLN A 1 184 ? 20.938 8.008 8.266 1 93.75 184 GLN A N 1
ATOM 1404 C CA . GLN A 1 184 ? 20.438 6.906 9.07 1 93.75 184 GLN A CA 1
ATOM 1405 C C . GLN A 1 184 ? 19.344 6.133 8.32 1 93.75 184 GLN A C 1
ATOM 1407 O O . GLN A 1 184 ? 18.547 6.719 7.594 1 93.75 184 GLN A O 1
ATOM 1412 N N . ALA A 1 185 ? 19.359 4.828 8.453 1 92.69 185 ALA A N 1
ATOM 1413 C CA . ALA A 1 185 ? 18.344 3.939 7.918 1 92.69 185 ALA A CA 1
ATOM 1414 C C . ALA A 1 185 ? 17.766 3.037 9.008 1 92.69 185 ALA A C 1
ATOM 1416 O O . ALA A 1 185 ? 18.516 2.467 9.805 1 92.69 185 ALA A O 1
ATOM 1417 N N . VAL A 1 186 ? 16.453 3.012 9.047 1 91.56 186 VAL A N 1
ATOM 1418 C CA . VAL A 1 186 ? 15.773 2.182 10.031 1 91.56 186 VAL A CA 1
ATOM 1419 C C . VAL A 1 186 ? 14.797 1.238 9.328 1 91.56 186 VAL A C 1
ATOM 1421 O O . VAL A 1 186 ? 13.969 1.676 8.531 1 91.56 186 VAL A O 1
ATOM 1424 N N . ASN A 1 187 ? 14.961 -0.062 9.609 1 89 187 ASN A N 1
ATOM 1425 C CA . ASN A 1 187 ? 13.922 -1.011 9.219 1 89 187 ASN A CA 1
ATOM 1426 C C . ASN A 1 187 ? 12.828 -1.122 10.273 1 89 187 ASN A C 1
ATOM 1428 O O . ASN A 1 187 ? 13.07 -1.632 11.367 1 89 187 ASN A O 1
ATOM 1432 N N . CYS A 1 188 ? 11.703 -0.649 9.922 1 87.56 188 CYS A N 1
ATOM 1433 C CA . CYS A 1 188 ? 10.656 -0.662 10.945 1 87.56 188 CYS A CA 1
ATOM 1434 C C . CYS A 1 188 ? 9.711 -1.843 10.742 1 87.56 188 CYS A C 1
ATOM 1436 O O . CYS A 1 188 ? 8.805 -2.066 11.547 1 87.56 188 CYS A O 1
ATOM 1438 N N . GLY A 1 189 ? 9.852 -2.586 9.68 1 85.25 189 GLY A N 1
ATOM 1439 C CA . GLY A 1 189 ? 9.133 -3.834 9.492 1 85.25 189 GLY A CA 1
ATOM 1440 C C . GLY A 1 189 ? 7.742 -3.639 8.914 1 85.25 189 GLY A C 1
ATOM 1441 O O . GLY A 1 189 ? 6.945 -4.578 8.867 1 85.25 189 GLY A O 1
ATOM 1442 N N . GLU A 1 190 ? 7.391 -2.453 8.57 1 90.38 190 GLU A N 1
ATOM 1443 C CA . GLU A 1 190 ? 6.094 -2.152 7.977 1 90.38 190 GLU A CA 1
ATOM 1444 C C . GLU A 1 190 ? 6.152 -0.877 7.141 1 90.38 190 GLU A C 1
ATOM 1446 O O . GLU A 1 190 ? 7.176 -0.187 7.121 1 90.38 190 GLU A O 1
ATOM 1451 N N . VAL A 1 191 ? 5.125 -0.697 6.355 1 93.12 191 VAL A N 1
ATOM 1452 C CA . VAL A 1 191 ? 5.039 0.502 5.531 1 93.12 191 VAL A CA 1
ATOM 1453 C C . VAL A 1 191 ? 4.488 1.661 6.359 1 93.12 191 VAL A C 1
ATOM 1455 O O . VAL A 1 191 ? 3.502 1.501 7.086 1 93.12 191 VAL A O 1
ATOM 1458 N N . VAL A 1 192 ? 5.113 2.809 6.254 1 97 192 VAL A N 1
ATOM 1459 C CA . VAL A 1 192 ? 4.621 4.004 6.93 1 97 192 VAL A CA 1
ATOM 1460 C C . VAL A 1 192 ? 3.508 4.645 6.105 1 97 192 VAL A C 1
ATOM 1462 O O . VAL A 1 192 ? 3.701 4.953 4.926 1 97 192 VAL A O 1
ATOM 1465 N N . THR A 1 193 ? 2.398 4.848 6.77 1 96.25 193 THR A N 1
ATOM 1466 C CA . THR A 1 193 ? 1.247 5.355 6.031 1 96.25 193 THR A CA 1
ATOM 1467 C C . THR A 1 193 ? 1.001 6.828 6.363 1 96.25 193 THR A C 1
ATOM 1469 O O . THR A 1 193 ? 0.372 7.547 5.586 1 96.25 193 THR A O 1
ATOM 1472 N N . LYS A 1 194 ? 1.404 7.246 7.539 1 97.62 194 LYS A N 1
ATOM 1473 C CA . LYS A 1 194 ? 1.331 8.648 7.945 1 97.62 194 LYS A CA 1
ATOM 1474 C C . LYS A 1 194 ? 2.654 9.117 8.539 1 97.62 194 LYS A C 1
ATOM 1476 O O . LYS A 1 194 ? 3.352 8.344 9.203 1 97.62 194 LYS A O 1
ATOM 1481 N N . MET A 1 195 ? 2.932 10.336 8.266 1 98.19 195 MET A N 1
ATOM 1482 C CA . MET A 1 195 ? 4.152 10.945 8.789 1 98.19 195 MET A CA 1
ATOM 1483 C C . MET A 1 195 ? 3.939 12.422 9.07 1 98.19 195 MET A C 1
ATOM 1485 O O . MET A 1 195 ? 3.559 13.188 8.18 1 98.19 195 MET A O 1
ATOM 1489 N N . ASN A 1 196 ? 4.156 12.797 10.305 1 97.25 196 ASN A N 1
ATOM 1490 C CA . ASN A 1 196 ? 4.035 14.188 10.719 1 97.25 196 ASN A CA 1
ATOM 1491 C C . ASN A 1 196 ? 5.305 14.68 11.414 1 97.25 196 ASN A C 1
ATOM 1493 O O . ASN A 1 196 ? 5.973 13.906 12.109 1 97.25 196 ASN A O 1
ATOM 1497 N N . CYS A 1 197 ? 5.527 15.93 11.211 1 96.5 197 CYS A N 1
ATOM 1498 C CA . CYS A 1 197 ? 6.633 16.562 11.922 1 96.5 197 CYS A CA 1
ATOM 1499 C C . CYS A 1 197 ? 6.113 17.594 12.93 1 96.5 197 CYS A C 1
ATOM 1501 O O . CYS A 1 197 ? 5.207 18.359 12.625 1 96.5 197 CYS A O 1
ATOM 1503 N N . PHE A 1 198 ? 6.711 17.516 14.062 1 96.06 198 PHE A N 1
ATOM 1504 C CA . PHE A 1 198 ? 6.418 18.453 15.133 1 96.06 198 PHE A CA 1
ATOM 1505 C C . PHE A 1 198 ? 7.688 19.156 15.609 1 96.06 198 PHE A C 1
ATOM 1507 O O . PHE A 1 198 ? 8.25 18.797 16.656 1 96.06 198 PHE A O 1
ATOM 1514 N N . PRO A 1 199 ? 7.996 20.172 14.922 1 93.69 199 PRO A N 1
ATOM 1515 C CA . PRO A 1 199 ? 9.266 20.828 15.227 1 93.69 199 PRO A CA 1
ATOM 1516 C C . PRO A 1 199 ? 9.32 21.375 16.656 1 93.69 199 PRO A C 1
ATOM 1518 O O . PRO A 1 199 ? 10.383 21.406 17.281 1 93.69 199 PRO A O 1
ATOM 1521 N N . GLU A 1 200 ? 8.234 21.844 17.125 1 91.5 200 GLU A N 1
ATOM 1522 C CA . GLU A 1 200 ? 8.18 22.391 18.484 1 91.5 200 GLU A CA 1
ATOM 1523 C C . GLU A 1 200 ? 8.555 21.344 19.516 1 91.5 200 GLU A C 1
ATOM 1525 O O . GLU A 1 200 ? 8.992 21.672 20.625 1 91.5 200 GLU A O 1
ATOM 1530 N N . MET A 1 201 ? 8.367 20.156 19.188 1 95 201 MET A N 1
ATOM 1531 C CA . MET A 1 201 ? 8.688 19.047 20.094 1 95 201 MET A CA 1
ATOM 1532 C C . MET A 1 201 ? 9.969 18.344 19.672 1 95 201 MET A C 1
ATOM 1534 O O . MET A 1 201 ? 10.477 17.484 20.406 1 95 201 MET A O 1
ATOM 1538 N N . GLY A 1 202 ? 10.422 18.672 18.547 1 95.88 202 GLY A N 1
ATOM 1539 C CA . GLY A 1 202 ? 11.633 18.062 18.031 1 95.88 202 GLY A CA 1
ATOM 1540 C C . GLY A 1 202 ? 11.461 16.609 17.656 1 95.88 202 GLY A C 1
ATOM 1541 O O . GLY A 1 202 ? 12.359 15.789 17.875 1 95.88 202 GLY A O 1
ATOM 1542 N N . VAL A 1 203 ? 10.305 16.266 17.125 1 98 203 VAL A N 1
ATOM 1543 C CA . VAL A 1 203 ? 10.094 14.867 16.812 1 98 203 VAL A CA 1
ATOM 1544 C C . VAL A 1 203 ? 9.344 14.742 15.484 1 98 203 VAL A C 1
ATOM 1546 O O . VAL A 1 203 ? 8.664 15.688 15.055 1 98 203 VAL A O 1
ATOM 1549 N N . THR A 1 204 ? 9.523 13.648 14.82 1 98.12 204 THR A N 1
ATOM 1550 C CA . THR A 1 204 ? 8.68 13.148 13.742 1 98.12 204 THR A CA 1
ATOM 1551 C C . THR A 1 204 ? 7.914 11.906 14.18 1 98.12 204 THR A C 1
ATOM 1553 O O . THR A 1 204 ? 8.5 10.984 14.758 1 98.12 204 THR A O 1
ATOM 1556 N N . ALA A 1 205 ? 6.648 11.938 14 1 98.62 205 ALA A N 1
ATOM 1557 C CA . ALA A 1 205 ? 5.797 10.828 14.422 1 98.62 205 ALA A CA 1
ATOM 1558 C C . ALA A 1 205 ? 5.148 10.148 13.219 1 98.62 205 ALA A C 1
ATOM 1560 O O . ALA A 1 205 ? 4.793 10.812 12.242 1 98.62 205 ALA A O 1
ATOM 1561 N N . MET A 1 206 ? 4.988 8.773 13.312 1 98.44 206 MET A N 1
ATOM 1562 C CA . MET A 1 206 ? 4.543 8.008 12.148 1 98.44 206 MET A CA 1
ATOM 1563 C C . MET A 1 206 ? 3.539 6.938 12.562 1 98.44 206 MET A C 1
ATOM 1565 O O . MET A 1 206 ? 3.549 6.477 13.703 1 98.44 206 MET A O 1
ATOM 1569 N N . VAL A 1 207 ? 2.697 6.691 11.641 1 98 207 VAL A N 1
ATOM 1570 C CA . VAL A 1 207 ? 1.808 5.539 11.742 1 98 207 VAL A CA 1
ATOM 1571 C C . VAL A 1 207 ? 2.184 4.5 10.688 1 98 207 VAL A C 1
ATOM 1573 O O . VAL A 1 207 ? 2.377 4.836 9.516 1 98 207 VAL A O 1
ATOM 1576 N N . GLY A 1 208 ? 2.297 3.283 11.172 1 95.88 208 GLY A N 1
ATOM 1577 C CA . GLY A 1 208 ? 2.604 2.195 10.258 1 95.88 208 GLY A CA 1
ATOM 1578 C C . GLY A 1 208 ? 1.37 1.452 9.781 1 95.88 208 GLY A C 1
ATOM 1579 O O . GLY A 1 208 ? 0.326 1.487 10.438 1 95.88 208 GLY A O 1
ATOM 1580 N N . SER A 1 209 ? 1.545 0.744 8.703 1 92.81 209 SER A N 1
ATOM 1581 C CA . SER A 1 209 ? 0.466 -0.018 8.078 1 92.81 209 SER A CA 1
ATOM 1582 C C . SER A 1 209 ? 0.001 -1.155 8.984 1 92.81 209 SER A C 1
ATOM 1584 O O . SER A 1 209 ? -1.089 -1.7 8.797 1 92.81 209 SER A O 1
ATOM 1586 N N . CYS A 1 210 ? 0.803 -1.604 9.898 1 91.38 210 CYS A N 1
ATOM 1587 C CA . CYS A 1 210 ? 0.434 -2.637 10.859 1 91.38 210 CYS A CA 1
ATOM 1588 C C . CYS A 1 210 ? -0.12 -2.016 12.141 1 91.38 210 CYS A C 1
ATOM 1590 O O . CYS A 1 210 ? -0.206 -2.684 13.172 1 91.38 210 CYS A O 1
ATOM 1592 N N . GLU A 1 211 ? -0.369 -0.755 12.086 1 94.06 211 GLU A N 1
ATOM 1593 C CA . GLU A 1 211 ? -1.022 0.003 13.148 1 94.06 211 GLU A CA 1
ATOM 1594 C C . GLU A 1 211 ? -0.106 0.161 14.359 1 94.06 211 GLU A C 1
ATOM 1596 O O . GLU A 1 211 ? -0.56 0.087 15.5 1 94.06 211 GLU A O 1
ATOM 1601 N N . ASN A 1 212 ? 1.121 0.239 14.141 1 94.81 212 ASN A N 1
ATOM 1602 C CA . ASN A 1 212 ? 2.092 0.667 15.141 1 94.81 212 ASN A CA 1
ATOM 1603 C C . ASN A 1 212 ? 2.414 2.152 15.008 1 94.81 212 ASN A C 1
ATOM 1605 O O . ASN A 1 212 ? 2.264 2.734 13.93 1 94.81 212 ASN A O 1
ATOM 1609 N N . GLY A 1 213 ? 2.775 2.721 16.125 1 97.25 213 GLY A N 1
ATOM 1610 C CA . GLY A 1 213 ? 3.205 4.109 16.141 1 97.25 213 GLY A CA 1
ATOM 1611 C C . GLY A 1 213 ? 4.691 4.273 16.391 1 97.25 213 GLY A C 1
ATOM 1612 O O . GLY A 1 213 ? 5.301 3.469 17.094 1 97.25 213 GLY A O 1
ATOM 1613 N N . TYR A 1 214 ? 5.215 5.297 15.82 1 97.81 214 TYR A N 1
ATOM 1614 C CA . TYR A 1 214 ? 6.637 5.59 15.977 1 97.81 214 TYR A CA 1
ATOM 1615 C C . TYR A 1 214 ? 6.859 7.07 16.25 1 97.81 214 TYR A C 1
ATOM 1617 O O . TYR A 1 214 ? 6.199 7.926 15.656 1 97.81 214 TYR A O 1
ATOM 1625 N N . VAL A 1 215 ? 7.762 7.312 17.109 1 98.5 215 VAL A N 1
ATOM 1626 C CA . VAL A 1 215 ? 8.211 8.68 17.344 1 98.5 215 VAL A CA 1
ATOM 1627 C C . VAL A 1 215 ? 9.734 8.75 17.234 1 98.5 215 VAL A C 1
ATOM 1629 O O . VAL A 1 215 ? 10.453 8.109 18 1 98.5 215 VAL A O 1
ATOM 1632 N N . PHE A 1 216 ? 10.164 9.469 16.281 1 98.12 216 PHE A N 1
ATOM 1633 C CA . PHE A 1 216 ? 11.586 9.672 16.062 1 98.12 216 PHE A CA 1
ATOM 1634 C C . PHE A 1 216 ? 12.023 11.062 16.5 1 98.12 216 PHE A C 1
ATOM 1636 O O . PHE A 1 216 ? 11.5 12.062 16.016 1 98.12 216 PHE A O 1
ATOM 1643 N N . PRO A 1 217 ? 13.008 11.148 17.375 1 97.56 217 PRO A N 1
ATOM 1644 C CA . PRO A 1 217 ? 13.578 12.469 17.688 1 97.56 217 PRO A CA 1
ATOM 1645 C C . PRO A 1 217 ? 14.352 13.062 16.516 1 97.56 217 PRO A C 1
ATOM 1647 O O . PRO A 1 217 ? 14.906 12.328 15.695 1 97.56 217 PRO A O 1
ATOM 1650 N N . TYR A 1 218 ? 14.375 14.344 16.469 1 96.56 218 TYR A N 1
ATOM 1651 C CA . TYR A 1 218 ? 15.195 15.023 15.469 1 96.56 218 TYR A CA 1
ATOM 1652 C C . TYR A 1 218 ? 16.672 14.742 15.695 1 96.56 218 TYR A C 1
ATOM 1654 O O . TYR A 1 218 ? 17.469 14.781 14.758 1 96.56 218 TYR A O 1
ATOM 1662 N N . ASP A 1 219 ? 16.969 14.531 16.969 1 96.44 219 ASP A N 1
ATOM 1663 C CA . ASP A 1 219 ? 18.312 14.039 17.281 1 96.44 219 ASP A CA 1
ATOM 1664 C C . ASP A 1 219 ? 18.469 12.578 16.875 1 96.44 219 ASP A C 1
ATOM 1666 O O . ASP A 1 219 ? 18.062 11.672 17.609 1 96.44 219 ASP A O 1
ATOM 1670 N N . LEU A 1 220 ? 19.109 12.336 15.789 1 94.44 220 LEU A N 1
ATOM 1671 C CA . LEU A 1 220 ? 19.172 11.016 15.172 1 94.44 220 LEU A CA 1
ATOM 1672 C C . LEU A 1 220 ? 20 10.055 16.016 1 94.44 220 LEU A C 1
ATOM 1674 O O . LEU A 1 220 ? 20 8.852 15.773 1 94.44 220 LEU A O 1
ATOM 1678 N N . GLU A 1 221 ? 20.688 10.555 16.984 1 93.56 221 GLU A N 1
ATOM 1679 C CA . GLU A 1 221 ? 21.453 9.695 17.891 1 93.56 221 GLU A CA 1
ATOM 1680 C C . GLU A 1 221 ? 20.531 9.008 18.891 1 93.56 221 GLU A C 1
ATOM 1682 O O . GLU A 1 221 ? 20.922 8.023 19.516 1 93.56 221 GLU A O 1
ATOM 1687 N N . GLN A 1 222 ? 19.438 9.617 19 1 94.12 222 GLN A N 1
ATOM 1688 C CA . GLN A 1 222 ? 18.469 9.023 19.922 1 94.12 222 GLN A CA 1
ATOM 1689 C C . GLN A 1 222 ? 17.594 8 19.203 1 94.12 222 GLN A C 1
ATOM 1691 O O . GLN A 1 222 ? 17.172 8.227 18.062 1 94.12 222 GLN A O 1
ATOM 1696 N N . ARG A 1 223 ? 17.328 6.996 19.859 1 92.69 223 ARG A N 1
ATOM 1697 C CA . ARG A 1 223 ? 16.516 5.93 19.281 1 92.69 223 ARG A CA 1
ATOM 1698 C C . ARG A 1 223 ? 15.031 6.309 19.266 1 92.69 223 ARG A C 1
ATOM 1700 O O . ARG A 1 223 ? 14.57 7.055 20.125 1 92.69 223 ARG A O 1
ATOM 1707 N N . GLU A 1 224 ? 14.352 5.758 18.312 1 95.44 224 GLU A N 1
ATOM 1708 C CA . GLU A 1 224 ? 12.914 5.977 18.219 1 95.44 224 GLU A CA 1
ATOM 1709 C C . GLU A 1 224 ? 12.18 5.246 19.344 1 95.44 224 GLU A C 1
ATOM 1711 O O . GLU A 1 224 ? 12.703 4.297 19.922 1 95.44 224 GLU A O 1
ATOM 1716 N N . THR A 1 225 ? 11.016 5.762 19.672 1 96.62 225 THR A N 1
ATOM 1717 C CA . THR A 1 225 ? 10.078 5.074 20.562 1 96.62 225 THR A CA 1
ATOM 1718 C C . THR A 1 225 ? 8.906 4.508 19.766 1 96.62 225 THR A C 1
ATOM 1720 O O . THR A 1 225 ? 8.391 5.16 18.859 1 96.62 225 THR A O 1
ATOM 1723 N N . ARG A 1 226 ? 8.508 3.354 20.203 1 94.94 226 ARG A N 1
ATOM 1724 C CA . ARG A 1 226 ? 7.477 2.646 19.453 1 94.94 226 ARG A CA 1
ATOM 1725 C C . ARG A 1 226 ? 6.238 2.41 20.312 1 94.94 226 ARG A C 1
ATOM 1727 O O . ARG A 1 226 ? 6.344 2.256 21.531 1 94.94 226 ARG A O 1
ATOM 1734 N N . HIS A 1 227 ? 5.156 2.549 19.672 1 96.56 227 HIS A N 1
ATOM 1735 C CA . HIS A 1 227 ? 3.871 2.111 20.203 1 96.56 227 HIS A CA 1
ATOM 1736 C C . HIS A 1 227 ? 3.348 0.891 19.453 1 96.56 227 HIS A C 1
ATOM 1738 O O . HIS A 1 227 ? 2.852 1.012 18.328 1 96.56 227 HIS A O 1
ATOM 1744 N N . ASP A 1 228 ? 3.365 -0.195 20.125 1 92.88 228 ASP A N 1
ATOM 1745 C CA . ASP A 1 228 ? 2.883 -1.421 19.5 1 92.88 228 ASP A CA 1
ATOM 1746 C C . ASP A 1 228 ? 1.356 -1.473 19.484 1 92.88 228 ASP A C 1
ATOM 1748 O O . ASP A 1 228 ? 0.716 -1.1 20.469 1 92.88 228 ASP A O 1
ATOM 1752 N N . ARG A 1 229 ? 0.864 -1.939 18.375 1 91.5 229 ARG A N 1
ATOM 1753 C CA . ARG A 1 229 ? -0.578 -2.145 18.281 1 91.5 229 ARG A CA 1
ATOM 1754 C C . ARG A 1 229 ? -1.077 -3.027 19.422 1 91.5 229 ARG A C 1
ATOM 1756 O O . ARG A 1 229 ? -0.648 -4.176 19.562 1 91.5 229 ARG A O 1
ATOM 1763 N N . PRO A 1 230 ? -2.002 -2.551 20.234 1 86 230 PRO A N 1
ATOM 1764 C CA . PRO A 1 230 ? -2.447 -3.32 21.391 1 86 230 PRO A CA 1
ATOM 1765 C C . PRO A 1 230 ? -3.287 -4.535 21 1 86 230 PRO A C 1
ATOM 1767 O O . PRO A 1 230 ? -3.238 -5.566 21.688 1 86 230 PRO A O 1
ATOM 1770 N N . SER A 1 231 ? -4.133 -4.367 20.031 1 84.38 231 SER A N 1
ATOM 1771 C CA . SER A 1 231 ? -4.988 -5.457 19.578 1 84.38 231 SER A CA 1
ATOM 1772 C C . SER A 1 231 ? -5.258 -5.371 18.078 1 84.38 231 SER A C 1
ATOM 1774 O O . SER A 1 231 ? -5.137 -4.301 17.484 1 84.38 231 SER A O 1
ATOM 1776 N N . PHE A 1 232 ? -5.727 -6.43 17.578 1 78 232 PHE A N 1
ATOM 1777 C CA . PHE A 1 232 ? -5.953 -6.535 16.141 1 78 232 PHE A CA 1
ATOM 1778 C C . PHE A 1 232 ? -7.098 -5.629 15.711 1 78 232 PHE A C 1
ATOM 1780 O O . PHE A 1 232 ? -7.137 -5.18 14.562 1 78 232 PHE A O 1
ATOM 1787 N N . GLU A 1 233 ? -7.996 -5.422 16.625 1 85.88 233 GLU A N 1
ATOM 1788 C CA . GLU A 1 233 ? -9.172 -4.617 16.297 1 85.88 233 GLU A CA 1
ATOM 1789 C C . GLU A 1 233 ? -8.828 -3.133 16.266 1 85.88 233 GLU A C 1
ATOM 1791 O O . GLU A 1 233 ? -9.602 -2.326 15.742 1 85.88 233 GLU A O 1
ATOM 1796 N N . MET A 1 234 ? -7.695 -2.83 16.828 1 92.06 234 MET A N 1
ATOM 1797 C CA . MET A 1 234 ? -7.328 -1.421 16.938 1 92.06 234 MET A CA 1
ATOM 1798 C C . MET A 1 234 ? -6.629 -0.942 15.664 1 92.06 234 MET A C 1
ATOM 1800 O O . MET A 1 234 ? -5.82 -1.671 15.086 1 92.06 234 MET A O 1
ATOM 1804 N N . TYR A 1 235 ? -7.004 0.227 15.211 1 94.5 235 TYR A N 1
ATOM 1805 C CA . TYR A 1 235 ? -6.281 0.887 14.133 1 94.5 235 TYR A CA 1
ATOM 1806 C C . TYR A 1 235 ? -5.836 2.285 14.547 1 94.5 235 TYR A C 1
ATOM 1808 O O . TYR A 1 235 ? -6.465 2.912 15.406 1 94.5 235 TYR A O 1
ATOM 1816 N N . LEU A 1 236 ? -4.777 2.73 14.047 1 97.12 236 LEU A N 1
ATOM 1817 C CA . LEU A 1 236 ? -4.273 4.062 14.359 1 97.12 236 LEU A CA 1
ATOM 1818 C C . LEU A 1 236 ? -4.785 5.09 13.352 1 97.12 236 LEU A C 1
ATOM 1820 O O . LEU A 1 236 ? -4.84 4.809 12.148 1 97.12 236 LEU A O 1
ATOM 1824 N N . VAL A 1 237 ? -5.168 6.199 13.859 1 97.88 237 VAL A N 1
ATOM 1825 C CA . VAL A 1 237 ? -5.668 7.277 13.016 1 97.88 237 VAL A CA 1
ATOM 1826 C C . VAL A 1 237 ? -4.531 8.242 12.688 1 97.88 237 VAL A C 1
ATOM 1828 O O . VAL A 1 237 ? -4.223 8.469 11.516 1 97.88 237 VAL A O 1
ATOM 1831 N N . ASP A 1 238 ? -3.957 8.82 13.742 1 98.31 238 ASP A N 1
ATOM 1832 C CA . ASP A 1 238 ? -2.928 9.828 13.492 1 98.31 238 ASP A CA 1
ATOM 1833 C C . ASP A 1 238 ? -2.262 10.266 14.797 1 98.31 238 ASP A C 1
ATOM 1835 O O . ASP A 1 238 ? -2.779 10 15.883 1 98.31 238 ASP A O 1
ATOM 1839 N N . TRP A 1 239 ? -1.095 10.93 14.633 1 98.56 239 TRP A N 1
ATOM 1840 C CA . TRP A 1 239 ? -0.473 11.695 15.711 1 98.56 239 TRP A CA 1
ATOM 1841 C C . TRP A 1 239 ? -0.88 13.164 15.641 1 98.56 239 TRP A C 1
ATOM 1843 O O . TRP A 1 239 ? -0.989 13.734 14.555 1 98.56 239 TRP A O 1
ATOM 1853 N N . CYS A 1 240 ? -1.052 13.75 16.797 1 98.06 240 CYS A N 1
ATOM 1854 C CA . CYS A 1 240 ? -1.389 15.164 16.828 1 98.06 240 CYS A CA 1
ATOM 1855 C C . CYS A 1 240 ? -0.899 15.812 18.125 1 98.06 240 CYS A C 1
ATOM 1857 O O . CYS A 1 240 ? -0.488 15.117 19.062 1 98.06 240 CYS A O 1
ATOM 1859 N N . VAL A 1 241 ? -0.876 17.094 18.078 1 97.75 241 VAL A N 1
ATOM 1860 C CA . VAL A 1 241 ? -0.511 17.844 19.266 1 97.75 241 VAL A CA 1
ATOM 1861 C C . VAL A 1 241 ? -1.718 18.625 19.781 1 97.75 241 VAL A C 1
ATOM 1863 O O . VAL A 1 241 ? -2.316 19.406 19.031 1 97.75 241 VAL A O 1
ATOM 1866 N N . VAL A 1 242 ? -2.049 18.375 20.984 1 97 242 VAL A N 1
ATOM 1867 C CA . VAL A 1 242 ? -3.121 19.094 21.672 1 97 242 VAL A CA 1
ATOM 1868 C C . VAL A 1 242 ? -2.605 19.656 22.984 1 97 242 VAL A C 1
ATOM 1870 O O . VAL A 1 242 ? -1.989 18.938 23.781 1 97 242 VAL A O 1
ATOM 1873 N N . SER A 1 243 ? -2.861 20.969 23.203 1 95.44 243 SER A N 1
ATOM 1874 C CA . SER A 1 243 ? -2.4 21.656 24.406 1 95.44 243 SER A CA 1
ATOM 1875 C C . SER A 1 243 ? -0.904 21.453 24.625 1 95.44 243 SER A C 1
ATOM 1877 O O . SER A 1 243 ? -0.462 21.188 25.734 1 95.44 243 SER A O 1
ATOM 1879 N N . GLY A 1 244 ? -0.229 21.406 23.562 1 95.25 244 GLY A N 1
ATOM 1880 C CA . GLY A 1 244 ? 1.223 21.344 23.609 1 95.25 244 GLY A CA 1
ATOM 1881 C C . GLY A 1 244 ? 1.749 19.938 23.891 1 95.25 244 GLY A C 1
ATOM 1882 O O . GLY A 1 244 ? 2.945 19.766 24.125 1 95.25 244 GLY A O 1
ATOM 1883 N N . GLN A 1 245 ? 0.921 19 23.875 1 97.31 245 GLN A N 1
ATOM 1884 C CA . GLN A 1 245 ? 1.348 17.641 24.156 1 97.31 245 GLN A CA 1
ATOM 1885 C C . GLN A 1 245 ? 1.057 16.703 22.984 1 97.31 245 GLN A C 1
ATOM 1887 O O . GLN A 1 245 ? 0.036 16.859 22.312 1 97.31 245 GLN A O 1
ATOM 1892 N N . LEU A 1 246 ? 1.918 15.734 22.812 1 98.31 246 LEU A N 1
ATOM 1893 C CA . LEU A 1 246 ? 1.766 14.766 21.734 1 98.31 246 LEU A CA 1
ATOM 1894 C C . LEU A 1 246 ? 0.723 13.711 22.094 1 98.31 246 LEU A C 1
ATOM 1896 O O . LEU A 1 246 ? 0.75 13.156 23.203 1 98.31 246 LEU A O 1
ATOM 1900 N N . HIS A 1 247 ? -0.178 13.477 21.188 1 98.5 247 HIS A N 1
ATOM 1901 C CA . HIS A 1 247 ? -1.218 12.477 21.375 1 98.5 247 HIS A CA 1
ATOM 1902 C C . HIS A 1 247 ? -1.285 11.516 20.188 1 98.5 247 HIS A C 1
ATOM 1904 O O . HIS A 1 247 ? -0.971 11.891 19.062 1 98.5 247 HIS A O 1
ATOM 1910 N N . LEU A 1 248 ? -1.606 10.305 20.469 1 98.62 248 LEU A N 1
ATOM 1911 C CA . LEU A 1 248 ? -1.917 9.305 19.453 1 98.62 248 LEU A CA 1
ATOM 1912 C C . LEU A 1 248 ? -3.408 8.984 19.453 1 98.62 248 LEU A C 1
ATOM 1914 O O . LEU A 1 248 ? -3.971 8.594 20.469 1 98.62 248 LEU A O 1
ATOM 1918 N N . VAL A 1 249 ? -4.023 9.219 18.312 1 98.56 249 VAL A N 1
ATOM 1919 C CA . VAL A 1 249 ? -5.445 8.93 18.172 1 98.56 249 VAL A CA 1
ATOM 1920 C C . VAL A 1 249 ? -5.625 7.574 17.484 1 98.56 249 VAL A C 1
ATOM 1922 O O . VAL A 1 249 ? -5 7.301 16.469 1 98.56 249 VAL A O 1
ATOM 1925 N N . SER A 1 250 ? -6.438 6.727 18.078 1 98.12 250 SER A N 1
ATOM 1926 C CA . SER A 1 250 ? -6.715 5.398 17.531 1 98.12 250 SER A CA 1
ATOM 1927 C C . SER A 1 250 ? -8.203 5.09 17.562 1 98.12 250 SER A C 1
ATOM 1929 O O . SER A 1 250 ? -8.984 5.82 18.188 1 98.12 250 SER A O 1
ATOM 1931 N N . GLY A 1 251 ? -8.602 4.105 16.797 1 96.62 251 GLY A N 1
ATOM 1932 C CA . GLY A 1 251 ? -9.953 3.578 16.812 1 96.62 251 GLY A CA 1
ATOM 1933 C C . GLY A 1 251 ? -10.008 2.068 16.953 1 96.62 251 GLY A C 1
ATOM 1934 O O . GLY A 1 251 ? -8.977 1.397 16.891 1 96.62 251 GLY A O 1
ATOM 1935 N N . VAL A 1 252 ? -11.18 1.599 17.188 1 93.12 252 VAL A N 1
ATOM 1936 C CA . VAL A 1 252 ? -11.398 0.158 17.266 1 93.12 252 VAL A CA 1
ATOM 1937 C C . VAL A 1 252 ? -12.477 -0.259 16.266 1 93.12 252 VAL A C 1
ATOM 1939 O O . VAL A 1 252 ? -13.422 0.496 16.016 1 93.12 252 VAL A O 1
ATOM 1942 N N . ARG A 1 253 ? -12.234 -1.387 15.75 1 88.62 253 ARG A N 1
ATOM 1943 C CA . ARG A 1 253 ? -13.258 -2.01 14.914 1 88.62 253 ARG A CA 1
ATOM 1944 C C . ARG A 1 253 ? -14.031 -3.059 15.703 1 88.62 253 ARG A C 1
ATOM 1946 O O . ARG A 1 253 ? -13.477 -3.744 16.562 1 88.62 253 ARG A O 1
ATOM 1953 N N . ASP A 1 254 ? -15.266 -3.092 15.383 1 82 254 ASP A N 1
ATOM 1954 C CA . ASP A 1 254 ? -16.047 -4.145 16.031 1 82 254 ASP A CA 1
ATOM 1955 C C . ASP A 1 254 ? -15.922 -5.461 15.266 1 82 254 ASP A C 1
ATOM 1957 O O . ASP A 1 254 ? -15.125 -5.57 14.328 1 82 254 ASP A O 1
ATOM 1961 N N . ASP A 1 255 ? -16.688 -6.438 15.672 1 74.25 255 ASP A N 1
ATOM 1962 C CA . ASP A 1 255 ? -16.594 -7.789 15.133 1 74.25 255 ASP A CA 1
ATOM 1963 C C . ASP A 1 255 ? -16.984 -7.824 13.656 1 74.25 255 ASP A C 1
ATOM 1965 O O . ASP A 1 255 ? -16.562 -8.719 12.914 1 74.25 255 ASP A O 1
ATOM 1969 N N . ASN A 1 256 ? -17.797 -6.789 13.344 1 72.75 256 ASN A N 1
ATOM 1970 C CA . ASN A 1 256 ? -18.25 -6.723 11.953 1 72.75 256 ASN A CA 1
ATOM 1971 C C . ASN A 1 256 ? -17.297 -5.891 11.102 1 72.75 256 ASN A C 1
ATOM 1973 O O . ASN A 1 256 ? -17.516 -5.734 9.898 1 72.75 256 ASN A O 1
ATOM 1977 N N . GLY A 1 257 ? -16.312 -5.363 11.711 1 77.75 257 GLY A N 1
ATOM 1978 C CA . GLY A 1 257 ? -15.352 -4.523 11.008 1 77.75 257 GLY A CA 1
ATOM 1979 C C . GLY A 1 257 ? -15.766 -3.062 10.961 1 77.75 257 GLY A C 1
ATOM 1980 O O . GLY A 1 257 ? -15.062 -2.232 10.383 1 77.75 257 GLY A O 1
ATOM 1981 N N . ASP A 1 258 ? -16.828 -2.775 11.594 1 82.44 258 ASP A N 1
ATOM 1982 C CA . ASP A 1 258 ? -17.328 -1.405 11.609 1 82.44 258 ASP A CA 1
ATOM 1983 C C . ASP A 1 258 ? -16.578 -0.556 12.633 1 82.44 258 ASP A C 1
ATOM 1985 O O . ASP A 1 258 ? -16 -1.086 13.586 1 82.44 258 ASP A O 1
ATOM 1989 N N . ALA A 1 259 ? -16.688 0.718 12.406 1 89.88 259 ALA A N 1
ATOM 1990 C CA . ALA A 1 259 ? -15.945 1.64 13.266 1 89.88 259 ALA A CA 1
ATOM 1991 C C . ALA A 1 259 ? -16.594 1.728 14.648 1 89.88 259 ALA A C 1
ATOM 1993 O O . ALA A 1 259 ? -17.797 1.915 14.766 1 89.88 259 ALA A O 1
ATOM 1994 N N . GLY A 1 260 ? -15.781 1.585 15.664 1 92.62 260 GLY A N 1
ATOM 1995 C CA . GLY A 1 260 ? -16.156 1.885 17.031 1 92.62 260 GLY A CA 1
ATOM 1996 C C . GLY A 1 260 ? -15.719 3.266 17.484 1 92.62 260 GLY A C 1
ATOM 1997 O O . GLY A 1 260 ? -15.742 4.215 16.703 1 92.62 260 GLY A O 1
ATOM 1998 N N . GLN A 1 261 ? -15.414 3.371 18.781 1 94.81 261 GLN A N 1
ATOM 1999 C CA . GLN A 1 261 ? -15.023 4.648 19.359 1 94.81 261 GLN A CA 1
ATOM 2000 C C . GLN A 1 261 ? -13.555 4.961 19.078 1 94.81 261 GLN A C 1
ATOM 2002 O O . GLN A 1 261 ? -12.742 4.051 18.906 1 94.81 261 GLN A O 1
ATOM 2007 N N . LEU A 1 262 ? -13.336 6.215 19.094 1 97.06 262 LEU A N 1
ATOM 2008 C CA . LEU A 1 262 ? -11.945 6.656 19.031 1 97.06 262 LEU A CA 1
ATOM 2009 C C . LEU A 1 262 ? -11.344 6.777 20.438 1 97.06 262 LEU A C 1
ATOM 2011 O O . LEU A 1 262 ? -12.078 6.91 21.422 1 97.06 262 LEU A O 1
ATOM 2015 N N . GLN A 1 263 ? -10.102 6.664 20.469 1 97.19 263 GLN A N 1
ATOM 2016 C CA . GLN A 1 263 ? -9.328 6.844 21.703 1 97.19 263 GLN A CA 1
ATOM 2017 C C . GLN A 1 263 ? -8.172 7.812 21.484 1 97.19 263 GLN A C 1
ATOM 2019 O O . GLN A 1 263 ? -7.559 7.828 20.406 1 97.19 263 GLN A O 1
ATOM 2024 N N . VAL A 1 264 ? -7.941 8.602 22.5 1 98 264 VAL A N 1
ATOM 2025 C CA . VAL A 1 264 ? -6.824 9.531 22.484 1 98 264 VAL A CA 1
ATOM 2026 C C . VAL A 1 264 ? -5.836 9.188 23.594 1 98 264 VAL A C 1
ATOM 2028 O O . VAL A 1 264 ? -6.184 9.234 24.781 1 98 264 VAL A O 1
ATOM 2031 N N . LEU A 1 265 ? -4.637 8.883 23.188 1 97.94 265 LEU A N 1
ATOM 2032 C CA . LEU A 1 265 ? -3.576 8.523 24.125 1 97.94 265 LEU A CA 1
ATOM 2033 C C . LEU A 1 265 ? -2.561 9.656 24.25 1 97.94 265 LEU A C 1
ATOM 2035 O O . LEU A 1 265 ? -1.931 10.039 23.266 1 97.94 265 LEU A O 1
ATOM 2039 N N . ASN A 1 266 ? -2.465 10.211 25.453 1 97.44 266 ASN A N 1
ATOM 2040 C CA . ASN A 1 266 ? -1.372 11.141 25.703 1 97.44 266 ASN A CA 1
ATOM 2041 C C . ASN A 1 266 ? -0.024 10.43 25.75 1 97.44 266 ASN A C 1
ATOM 2043 O O . ASN A 1 266 ? 0.171 9.5 26.531 1 97.44 266 ASN A O 1
ATOM 2047 N N . TRP A 1 267 ? 0.845 10.891 24.969 1 97.38 267 TRP A N 1
ATOM 2048 C CA . TRP A 1 267 ? 2.076 10.141 24.75 1 97.38 267 TRP A CA 1
ATOM 2049 C C . TRP A 1 267 ? 2.979 10.203 25.969 1 97.38 267 TRP A C 1
ATOM 2051 O O . TRP A 1 267 ? 3.621 9.211 26.328 1 97.38 267 TRP A O 1
ATOM 2061 N N . GLU A 1 268 ? 2.994 11.258 26.609 1 94.94 268 GLU A N 1
ATOM 2062 C CA . GLU A 1 268 ? 3.863 11.445 27.766 1 94.94 268 GLU A CA 1
ATOM 2063 C C . GLU A 1 268 ? 3.295 10.758 29 1 94.94 268 GLU A C 1
ATOM 2065 O O . GLU A 1 268 ? 3.984 9.969 29.656 1 94.94 268 GLU A O 1
ATOM 2070 N N . SER A 1 269 ? 2.1 11.023 29.312 1 95.56 269 SER A N 1
ATOM 2071 C CA . SER A 1 269 ? 1.491 10.492 30.531 1 95.56 269 SER A CA 1
ATOM 2072 C C . SER A 1 269 ? 1 9.062 30.328 1 95.56 269 SER A C 1
ATOM 2074 O O . SER A 1 269 ? 0.706 8.359 31.297 1 95.56 269 SER A O 1
ATOM 2076 N N . ARG A 1 270 ? 0.748 8.711 29.156 1 95.5 270 ARG A N 1
ATOM 2077 C CA . ARG A 1 270 ? 0.232 7.406 28.75 1 95.5 270 ARG A CA 1
ATOM 2078 C C . ARG A 1 270 ? -1.214 7.223 29.188 1 95.5 270 ARG A C 1
ATOM 2080 O O . ARG A 1 270 ? -1.704 6.098 29.281 1 95.5 270 ARG A O 1
ATOM 2087 N N . GLN A 1 271 ? -1.795 8.312 29.469 1 95.19 271 GLN A N 1
ATOM 2088 C CA . GLN A 1 271 ? -3.217 8.266 29.797 1 95.19 271 GLN A CA 1
ATOM 2089 C C . GLN A 1 271 ? -4.07 8.273 28.531 1 95.19 271 GLN A C 1
ATOM 2091 O O . GLN A 1 271 ? -3.84 9.07 27.625 1 95.19 271 GLN A O 1
ATOM 2096 N N . ALA A 1 272 ? -5 7.367 28.516 1 95.81 272 ALA A N 1
ATOM 2097 C CA . ALA A 1 272 ? -5.871 7.242 27.344 1 95.81 272 ALA A CA 1
ATOM 2098 C C . ALA A 1 272 ? -7.309 7.625 27.688 1 95.81 272 ALA A C 1
ATOM 2100 O O . ALA A 1 272 ? -7.801 7.309 28.781 1 95.81 272 ALA A O 1
ATOM 2101 N N . GLN A 1 273 ? -7.934 8.32 26.812 1 96.31 273 GLN A N 1
ATOM 2102 C CA . GLN A 1 273 ? -9.344 8.68 26.922 1 96.31 273 GLN A CA 1
ATOM 2103 C C . GLN A 1 273 ? -10.141 8.141 25.734 1 96.31 273 GLN A C 1
ATOM 2105 O O . GLN A 1 273 ? -9.758 8.344 24.578 1 96.31 273 GLN A O 1
ATOM 2110 N N . THR A 1 274 ? -11.219 7.504 26.031 1 96.31 274 THR A N 1
ATOM 2111 C CA . THR A 1 274 ? -12.148 7.094 24.984 1 96.31 274 THR A CA 1
ATOM 2112 C C . THR A 1 274 ? -13.125 8.219 24.656 1 96.31 274 THR A C 1
ATOM 2114 O O . THR A 1 274 ? -13.719 8.812 25.562 1 96.31 274 THR A O 1
ATOM 2117 N N . LEU A 1 275 ? -13.227 8.461 23.406 1 96.25 275 LEU A N 1
ATOM 2118 C CA . LEU A 1 275 ? -14.141 9.516 22.984 1 96.25 275 LEU A CA 1
ATOM 2119 C C . LEU A 1 275 ? -15.523 8.938 22.688 1 96.25 275 LEU A C 1
ATOM 2121 O O . LEU A 1 275 ? -15.648 7.793 22.25 1 96.25 275 LEU A O 1
ATOM 2125 N N . PRO A 1 276 ? -16.531 9.766 22.953 1 93.81 276 PRO A N 1
ATOM 2126 C CA . PRO A 1 276 ? -17.844 9.32 22.484 1 93.81 276 PRO A CA 1
ATOM 2127 C C . PRO A 1 276 ? -17.875 9.016 21 1 93.81 276 PRO A C 1
ATOM 2129 O O . PRO A 1 276 ? -17.219 9.688 20.203 1 93.81 276 PRO A O 1
ATOM 2132 N N . LYS A 1 277 ? -18.641 8.031 20.672 1 94.19 277 LYS A N 1
ATOM 2133 C CA . LYS A 1 277 ? -18.719 7.633 19.266 1 94.19 277 LYS A CA 1
ATOM 2134 C C . LYS A 1 277 ? -19.5 8.664 18.453 1 94.19 277 LYS A C 1
ATOM 2136 O O . LYS A 1 277 ? -20.672 8.906 18.719 1 94.19 277 LYS A O 1
ATOM 2141 N N . VAL A 1 278 ? -18.875 9.234 17.562 1 93.19 278 VAL A N 1
ATOM 2142 C CA . VAL A 1 278 ? -19.516 10.211 16.688 1 93.19 278 VAL A CA 1
ATOM 2143 C C . VAL A 1 278 ? -19.391 9.758 15.227 1 93.19 278 VAL A C 1
ATOM 2145 O O . VAL A 1 278 ? -20.297 9.961 14.422 1 93.19 278 VAL A O 1
ATOM 2148 N N . HIS A 1 279 ? -18.328 9.141 14.922 1 93.75 279 HIS A N 1
ATOM 2149 C CA . HIS A 1 279 ? -18.062 8.695 13.562 1 93.75 279 HIS A CA 1
ATOM 2150 C C . HIS A 1 279 ? -18.734 7.359 13.281 1 93.75 279 HIS A C 1
ATOM 2152 O O . HIS A 1 279 ? -18.656 6.434 14.094 1 93.75 279 HIS A O 1
ATOM 2158 N N . LYS A 1 280 ? -19.312 7.312 12.133 1 90.31 280 LYS A N 1
ATOM 2159 C CA . LYS A 1 280 ? -20 6.082 11.742 1 90.31 280 LYS A CA 1
ATOM 2160 C C . LYS A 1 280 ? -19.047 5.145 10.992 1 90.31 280 LYS A C 1
ATOM 2162 O O . LYS A 1 280 ? -19.344 3.959 10.836 1 90.31 280 LYS A O 1
ATOM 2167 N N . GLU A 1 281 ? -18.047 5.719 10.477 1 92.5 281 GLU A N 1
ATOM 2168 C CA . GLU A 1 281 ? -17.031 4.957 9.75 1 92.5 281 GLU A CA 1
ATOM 2169 C C . GLU A 1 281 ? -15.633 5.234 10.305 1 92.5 281 GLU A C 1
ATOM 2171 O O . GLU A 1 281 ? -15.477 5.98 11.273 1 92.5 281 GLU A O 1
ATOM 2176 N N . LEU A 1 282 ? -14.648 4.633 9.75 1 93.56 282 LEU A N 1
ATOM 2177 C CA . LEU A 1 282 ? -13.289 4.699 10.266 1 93.56 282 LEU A CA 1
ATOM 2178 C C . LEU A 1 282 ? -12.742 6.117 10.188 1 93.56 282 LEU A C 1
ATOM 2180 O O . LEU A 1 282 ? -12.977 6.824 9.203 1 93.56 282 LEU A O 1
ATOM 2184 N N . GLY A 1 283 ? -11.992 6.496 11.227 1 95.81 283 GLY A N 1
ATOM 2185 C CA . GLY A 1 283 ? -11.273 7.766 11.211 1 95.81 283 GLY A CA 1
ATOM 2186 C C . GLY A 1 283 ? -10 7.723 10.391 1 95.81 283 GLY A C 1
ATOM 2187 O O . GLY A 1 283 ? -9.289 6.715 10.391 1 95.81 283 GLY A O 1
ATOM 2188 N N . ARG A 1 284 ? -9.68 8.859 9.766 1 96 284 ARG A N 1
ATOM 2189 C CA . ARG A 1 284 ? -8.477 8.922 8.938 1 96 284 ARG A CA 1
ATOM 2190 C C . ARG A 1 284 ? -7.59 10.094 9.352 1 96 284 ARG A C 1
ATOM 2192 O O . ARG A 1 284 ? -6.379 10.07 9.117 1 96 284 ARG A O 1
ATOM 2199 N N . VAL A 1 285 ? -8.242 11.07 10.008 1 97.44 285 VAL A N 1
ATOM 2200 C CA . VAL A 1 285 ? -7.461 12.273 10.305 1 97.44 285 VAL A CA 1
ATOM 2201 C C . VAL A 1 285 ? -7.66 12.664 11.766 1 97.44 285 VAL A C 1
ATOM 2203 O O . VAL A 1 285 ? -8.758 12.531 12.305 1 97.44 285 VAL A O 1
ATOM 2206 N N . ALA A 1 286 ? -6.664 13.117 12.359 1 98.62 286 ALA A N 1
ATOM 2207 C CA . ALA A 1 286 ? -6.637 13.75 13.672 1 98.62 286 ALA A CA 1
ATOM 2208 C C . ALA A 1 286 ? -5.676 14.938 13.688 1 98.62 286 ALA A C 1
ATOM 2210 O O . ALA A 1 286 ? -4.461 14.766 13.539 1 98.62 286 ALA A O 1
ATOM 2211 N N . ILE A 1 287 ? -6.254 16.078 13.867 1 98.38 287 ILE A N 1
ATOM 2212 C CA . ILE A 1 287 ? -5.469 17.312 13.797 1 98.38 287 ILE A CA 1
ATOM 2213 C C . ILE A 1 287 ? -5.68 18.125 15.07 1 98.38 287 ILE A C 1
ATOM 2215 O O . ILE A 1 287 ? -6.816 18.438 15.43 1 98.38 287 ILE A O 1
ATOM 2219 N N . GLY A 1 288 ? -4.582 18.484 15.664 1 97.44 288 GLY A N 1
ATOM 2220 C CA . GLY A 1 288 ? -4.656 19.312 16.844 1 97.44 288 GLY A CA 1
ATOM 2221 C C . GLY A 1 288 ? -4.355 20.766 16.578 1 97.44 288 GLY A C 1
ATOM 2222 O O . GLY A 1 288 ? -3.535 21.094 15.703 1 97.44 288 GLY A O 1
ATOM 2223 N N . PHE A 1 289 ? -4.988 21.625 17.312 1 95.19 289 PHE A N 1
ATOM 2224 C CA . PHE A 1 289 ? -4.691 23.047 17.312 1 95.19 289 PHE A CA 1
ATOM 2225 C C . PHE A 1 289 ? -5.051 23.672 18.656 1 95.19 289 PHE A C 1
ATOM 2227 O O . PHE A 1 289 ? -6.223 23.734 19.031 1 95.19 289 PHE A O 1
ATOM 2234 N N . GLY A 1 290 ? -4.035 24.156 19.25 1 94.25 290 GLY A N 1
ATOM 2235 C CA . GLY A 1 290 ? -4.242 24.609 20.609 1 94.25 290 GLY A CA 1
ATOM 2236 C C . GLY A 1 290 ? -4.758 23.516 21.531 1 94.25 290 GLY A C 1
ATOM 2237 O O . GLY A 1 290 ? -4.156 22.453 21.641 1 94.25 290 GLY A O 1
ATOM 2238 N N . ASN A 1 291 ? -5.902 23.812 22.172 1 95.94 291 ASN A N 1
ATOM 2239 C CA . ASN A 1 291 ? -6.508 22.812 23.047 1 95.94 291 ASN A CA 1
ATOM 2240 C C . ASN A 1 291 ? -7.648 22.078 22.344 1 95.94 291 ASN A C 1
ATOM 2242 O O . ASN A 1 291 ? -8.547 21.547 23 1 95.94 291 ASN A O 1
ATOM 2246 N N . ARG A 1 292 ? -7.586 22.047 21.062 1 96.56 292 ARG A N 1
ATOM 2247 C CA . ARG A 1 292 ? -8.656 21.438 20.297 1 96.56 292 ARG A CA 1
ATOM 2248 C C . ARG A 1 292 ? -8.125 20.281 19.438 1 96.56 292 ARG A C 1
ATOM 2250 O O . ARG A 1 292 ? -6.926 20.234 19.141 1 96.56 292 ARG A O 1
ATOM 2257 N N . LEU A 1 293 ? -9.008 19.391 19.141 1 97.88 293 LEU A N 1
ATOM 2258 C CA . LEU A 1 293 ? -8.758 18.25 18.266 1 97.88 293 LEU A CA 1
ATOM 2259 C C . LEU A 1 293 ? -9.852 18.125 17.203 1 97.88 293 LEU A C 1
ATOM 2261 O O . LEU A 1 293 ? -11.039 18.234 17.516 1 97.88 293 LEU A O 1
ATOM 2265 N N . ILE A 1 294 ? -9.43 17.984 16.031 1 98.25 294 ILE A N 1
ATOM 2266 C CA . ILE A 1 294 ? -10.359 17.719 14.938 1 98.25 294 ILE A CA 1
ATOM 2267 C C . ILE A 1 294 ? -10.156 16.297 14.43 1 98.25 294 ILE A C 1
ATOM 2269 O O . ILE A 1 294 ? -9.039 15.891 14.125 1 98.25 294 ILE A O 1
ATOM 2273 N N . THR A 1 295 ? -11.188 15.508 14.359 1 98.06 295 THR A N 1
ATOM 2274 C CA . THR A 1 295 ? -11.133 14.18 13.758 1 98.06 295 THR A CA 1
ATOM 2275 C C . THR A 1 295 ? -12.07 14.094 12.547 1 98.06 295 THR A C 1
ATOM 2277 O O . THR A 1 295 ? -13.07 14.805 12.484 1 98.06 295 THR A O 1
ATOM 2280 N N . GLY A 1 296 ? -11.703 13.32 11.594 1 96.94 296 GLY A N 1
ATOM 2281 C CA . GLY A 1 296 ? -12.484 13.055 10.406 1 96.94 296 GLY A CA 1
ATOM 2282 C C . GLY A 1 296 ? -12.094 11.758 9.711 1 96.94 296 GLY A C 1
ATOM 2283 O O . GLY A 1 296 ? -11.062 11.164 10.023 1 96.94 296 GLY A O 1
ATOM 2284 N N . GLY A 1 297 ? -13.039 11.367 8.805 1 94.25 297 GLY A N 1
ATOM 2285 C CA . GLY A 1 297 ? -12.672 10.125 8.141 1 94.25 297 GLY A CA 1
ATOM 2286 C C . GLY A 1 297 ? -13.648 9.719 7.055 1 94.25 297 GLY A C 1
ATOM 2287 O O . GLY A 1 297 ? -14.039 10.539 6.223 1 94.25 297 GLY A O 1
ATOM 2288 N N . GLU A 1 298 ? -13.922 8.438 7.047 1 91.5 298 GLU A N 1
ATOM 2289 C CA . GLU A 1 298 ? -14.578 7.801 5.91 1 91.5 298 GLU A CA 1
ATOM 2290 C C . GLU A 1 298 ? -16.078 8.125 5.879 1 91.5 298 GLU A C 1
ATOM 2292 O O . GLU A 1 298 ? -16.734 7.906 4.867 1 91.5 298 GLU A O 1
ATOM 2297 N N . ASP A 1 299 ? -16.594 8.633 6.945 1 90.75 299 ASP A N 1
ATOM 2298 C CA . ASP A 1 299 ? -18 9.023 6.941 1 90.75 299 ASP A CA 1
ATOM 2299 C C . ASP A 1 299 ? -18.172 10.445 6.414 1 90.75 299 ASP A C 1
ATOM 2301 O O . ASP A 1 299 ? -19.297 10.961 6.348 1 90.75 299 ASP A O 1
ATOM 2305 N N . GLY A 1 300 ? -17.109 11.117 6.145 1 93 300 GLY A N 1
ATOM 2306 C CA . GLY A 1 300 ? -17.156 12.461 5.602 1 93 300 GLY A CA 1
ATOM 2307 C C . GLY A 1 300 ? -17.5 13.516 6.637 1 93 300 GLY A C 1
ATOM 2308 O O . GLY A 1 300 ? -17.953 14.609 6.293 1 93 300 GLY A O 1
ATOM 2309 N N . MET A 1 301 ? -17.328 13.195 7.898 1 94.25 301 MET A N 1
ATOM 2310 C CA . MET A 1 301 ? -17.688 14.102 8.984 1 94.25 301 MET A CA 1
ATOM 2311 C C . MET A 1 301 ? -16.438 14.617 9.695 1 94.25 301 MET A C 1
ATOM 2313 O O . MET A 1 301 ? -15.438 13.914 9.789 1 94.25 301 MET A O 1
ATOM 2317 N N . LEU A 1 302 ? -16.625 15.883 10.148 1 96.5 302 LEU A N 1
ATOM 2318 C CA . LEU A 1 302 ? -15.648 16.438 11.07 1 96.5 302 LEU A CA 1
ATOM 2319 C C . LEU A 1 302 ? -16.219 16.531 12.484 1 96.5 302 LEU A C 1
ATOM 2321 O O . LEU A 1 302 ? -17.359 16.953 12.672 1 96.5 302 LEU A O 1
ATOM 2325 N N . ALA A 1 303 ? -15.469 16.094 13.367 1 97.38 303 ALA A N 1
ATOM 2326 C CA . ALA A 1 303 ? -15.797 16.281 14.773 1 97.38 303 ALA A CA 1
ATOM 2327 C C . ALA A 1 303 ? -14.758 17.172 15.461 1 97.38 303 ALA A C 1
ATOM 2329 O O . ALA A 1 303 ? -13.555 16.922 15.359 1 97.38 303 ALA A O 1
ATOM 2330 N N . TYR A 1 304 ? -15.258 18.188 16.078 1 96.94 304 TYR A N 1
ATOM 2331 C CA . TYR A 1 304 ? -14.414 19.094 16.844 1 96.94 304 TYR A CA 1
ATOM 2332 C C . TYR A 1 304 ? -14.5 18.797 18.344 1 96.94 304 TYR A C 1
ATOM 2334 O O . TYR A 1 304 ? -15.594 18.75 18.906 1 96.94 304 TYR A O 1
ATOM 2342 N N . TRP A 1 305 ? -13.312 18.641 18.859 1 96.69 305 TRP A N 1
ATOM 2343 C CA . TRP A 1 305 ? -13.219 18.328 20.281 1 96.69 305 TRP A CA 1
ATOM 2344 C C . TRP A 1 305 ? -12.43 19.406 21.016 1 96.69 305 TRP A C 1
ATOM 2346 O O . TRP A 1 305 ? -11.609 20.109 20.422 1 96.69 305 TRP A O 1
ATOM 2356 N N . LYS A 1 306 ? -12.68 19.469 22.281 1 95.12 306 LYS A N 1
ATOM 2357 C CA . LYS A 1 306 ? -11.938 20.406 23.125 1 95.12 306 LYS A CA 1
ATOM 2358 C C . LYS A 1 306 ? -11.375 19.703 24.359 1 95.12 306 LYS A C 1
ATOM 2360 O O . LYS A 1 306 ? -12.078 18.922 25.016 1 95.12 306 LYS A O 1
ATOM 2365 N N . HIS A 1 307 ? -10.156 19.953 24.5 1 92.31 307 HIS A N 1
ATOM 2366 C CA . HIS A 1 307 ? -9.523 19.5 25.734 1 92.31 307 HIS A CA 1
ATOM 2367 C C . HIS A 1 307 ? -9.852 20.438 26.906 1 92.31 307 HIS A C 1
ATOM 2369 O O . HIS A 1 307 ? -9.734 21.656 26.781 1 92.31 307 HIS A O 1
ATOM 2375 N N . GLY A 1 308 ? -10.18 19.859 28.031 1 82.19 308 GLY A N 1
ATOM 2376 C CA . GLY A 1 308 ? -10.523 20.656 29.203 1 82.19 308 GLY A CA 1
ATOM 2377 C C . GLY A 1 308 ? -12.016 20.906 29.328 1 82.19 308 GLY A C 1
ATOM 2378 O O . GLY A 1 308 ? -12.812 20.359 28.578 1 82.19 308 GLY A O 1
ATOM 2379 N N . ASP A 1 309 ? -12.414 21.641 30.359 1 75.44 309 ASP A N 1
ATOM 2380 C CA . ASP A 1 309 ? -13.812 21.906 30.688 1 75.44 309 ASP A CA 1
ATOM 2381 C C . ASP A 1 309 ? -14.484 22.766 29.641 1 75.44 309 ASP A C 1
ATOM 2383 O O . ASP A 1 309 ? -13.852 23.672 29.062 1 75.44 309 ASP A O 1
ATOM 2387 N N . LEU A 1 310 ? -15.68 22.25 29.281 1 71.69 310 LEU A N 1
ATOM 2388 C CA . LEU A 1 310 ? -16.469 23.047 28.328 1 71.69 310 LEU A CA 1
ATOM 2389 C C . LEU A 1 310 ? -17.141 24.219 29.031 1 71.69 310 LEU A C 1
ATOM 2391 O O . LEU A 1 310 ? -17.609 24.094 30.172 1 71.69 310 LEU A O 1
ATOM 2395 N N . LEU A 1 311 ? -16.938 25.328 28.438 1 63.34 311 LEU A N 1
ATOM 2396 C CA . LEU A 1 311 ? -17.719 26.453 28.922 1 63.34 311 LEU A CA 1
ATOM 2397 C C . LEU A 1 311 ? -19.188 26.312 28.5 1 63.34 311 LEU A C 1
ATOM 2399 O O . LEU A 1 311 ? -19.484 25.688 27.469 1 63.34 311 LEU A O 1
ATOM 2403 N N . PRO A 1 312 ? -20.156 26.656 29.359 1 57.94 312 PRO A N 1
ATOM 2404 C CA . PRO A 1 312 ? -21.594 26.562 29.031 1 57.94 312 PRO A CA 1
ATOM 2405 C C . PRO A 1 312 ? -21.906 27.016 27.609 1 57.94 312 PRO A C 1
ATOM 2407 O O . PRO A 1 312 ? -22.766 26.438 26.953 1 57.94 312 PRO A O 1
ATOM 2410 N N . SER A 1 313 ? -21.281 28 27.078 1 56.69 313 SER A N 1
ATOM 2411 C CA . SER A 1 313 ? -21.562 28.547 25.75 1 56.69 313 SER A CA 1
ATOM 2412 C C . SER A 1 313 ? -21.094 27.594 24.656 1 56.69 313 SER A C 1
ATOM 2414 O O . SER A 1 313 ? -21.516 27.703 23.516 1 56.69 313 SER A O 1
ATOM 2416 N N . GLU A 1 314 ? -20.234 26.766 25.125 1 59.06 314 GLU A N 1
ATOM 2417 C CA . GLU A 1 314 ? -19.594 25.891 24.141 1 59.06 314 GLU A CA 1
ATOM 2418 C C . GLU A 1 314 ? -20.375 24.594 23.969 1 59.06 314 GLU A C 1
ATOM 2420 O O . GLU A 1 314 ? -20.094 23.812 23.062 1 59.06 314 GLU A O 1
ATOM 2425 N N . MET A 1 315 ? -21.297 24.5 24.859 1 50.44 315 MET A N 1
ATOM 2426 C CA . MET A 1 315 ? -22.047 23.25 24.844 1 50.44 315 MET A CA 1
ATOM 2427 C C . MET A 1 315 ? -23.094 23.266 23.734 1 50.44 315 MET A C 1
ATOM 2429 O O . MET A 1 315 ? -24 24.094 23.75 1 50.44 315 MET A O 1
ATOM 2433 N N . THR A 1 316 ? -22.719 23.203 22.641 1 49.22 316 THR A N 1
ATOM 2434 C CA . THR A 1 316 ? -23.656 23.156 21.531 1 49.22 316 THR A CA 1
ATOM 2435 C C . THR A 1 316 ? -24.672 22.031 21.734 1 49.22 316 THR A C 1
ATOM 2437 O O . THR A 1 316 ? -24.312 20.922 22.125 1 49.22 316 THR A O 1
ATOM 2440 N N . THR A 1 317 ? -25.922 22.453 22 1 41.97 317 THR A N 1
ATOM 2441 C CA . THR A 1 317 ? -27.031 21.516 21.938 1 41.97 317 THR A CA 1
ATOM 2442 C C . THR A 1 317 ? -26.953 20.672 20.672 1 41.97 317 THR A C 1
ATOM 2444 O O . THR A 1 317 ? -26.734 21.203 19.578 1 41.97 317 THR A O 1
ATOM 2447 N N . PRO A 1 318 ? -26.719 19.516 20.844 1 39.56 318 PRO A N 1
ATOM 2448 C CA . PRO A 1 318 ? -26.781 18.688 19.641 1 39.56 318 PRO A CA 1
ATOM 2449 C C . PRO A 1 318 ? -28 18.984 18.766 1 39.56 318 PRO A C 1
ATOM 2451 O O . PRO A 1 318 ? -29.125 19 19.266 1 39.56 318 PRO A O 1
ATOM 2454 N N . ASN A 1 319 ? -28 20.047 18.016 1 35.19 319 ASN A N 1
ATOM 2455 C CA . ASN A 1 319 ? -29.172 20 17.125 1 35.19 319 ASN A CA 1
ATOM 2456 C C . ASN A 1 319 ? -29.484 18.578 16.688 1 35.19 319 ASN A C 1
ATOM 2458 O O . ASN A 1 319 ? -28.609 17.844 16.25 1 35.19 319 ASN A O 1
ATOM 2462 N N . GLY A 1 320 ? -30.516 18.094 17.281 1 30.95 320 GLY A N 1
ATOM 2463 C CA . GLY A 1 320 ? -31.125 16.844 16.859 1 30.95 320 GLY A CA 1
ATOM 2464 C C . GLY A 1 320 ? -31.172 16.688 15.352 1 30.95 320 GLY A C 1
ATOM 2465 O O . GLY A 1 320 ? -31.906 17.406 14.672 1 30.95 320 GLY A O 1
ATOM 2466 N N . TYR A 1 321 ? -30.156 16.719 14.789 1 28.69 321 TYR A N 1
ATOM 2467 C CA . TYR A 1 321 ? -30.359 16.344 13.398 1 28.69 321 TYR A CA 1
ATOM 2468 C C . TYR A 1 321 ? -31.359 15.195 13.289 1 28.69 321 TYR A C 1
ATOM 2470 O O . TYR A 1 321 ? -31.234 14.188 13.984 1 28.69 321 TYR A O 1
ATOM 2478 N N . SER A 1 322 ? -32.625 15.648 13.094 1 24.69 322 SER A N 1
ATOM 2479 C CA . SER A 1 322 ? -33.594 14.727 12.523 1 24.69 322 SER A CA 1
ATOM 2480 C C . SER A 1 322 ? -33 13.938 11.367 1 24.69 322 SER A C 1
ATOM 2482 O O . SER A 1 322 ? -32.562 14.516 10.383 1 24.69 322 SER A O 1
ATOM 2484 N N . ALA A 1 323 ? -32.438 13.008 11.766 1 24.97 323 ALA A N 1
ATOM 2485 C CA . ALA A 1 323 ? -32.281 12 10.719 1 24.97 323 ALA A CA 1
ATOM 2486 C C . ALA A 1 323 ? -33.5 11.914 9.828 1 24.97 323 ALA A C 1
ATOM 2488 O O . ALA A 1 323 ? -34.562 11.461 10.273 1 24.97 323 ALA A O 1
ATOM 2489 N N . HIS A 1 324 ? -33.844 12.961 9.172 1 22.23 324 HIS A N 1
ATOM 2490 C CA . HIS A 1 324 ? -34.781 12.484 8.164 1 22.23 324 HIS A CA 1
ATOM 2491 C C . HIS A 1 324 ? -34.344 11.148 7.586 1 22.23 324 HIS A C 1
ATOM 2493 O O . HIS A 1 324 ? -33.219 11.016 7.113 1 22.23 324 HIS A O 1
ATOM 2499 N N . ARG A 1 325 ? -34.844 10.156 8.227 1 22.09 325 ARG A N 1
ATOM 2500 C CA . ARG A 1 325 ? -34.844 8.828 7.625 1 22.09 325 ARG A CA 1
ATOM 2501 C C . ARG A 1 325 ? -35.156 8.906 6.133 1 22.09 325 ARG A C 1
ATOM 2503 O O . ARG A 1 325 ? -36.25 9.242 5.73 1 22.09 325 ARG A O 1
ATOM 2510 N N . THR A 1 326 ? -34.469 9.625 5.375 1 22.3 326 THR A N 1
ATOM 2511 C CA . THR A 1 326 ? -34.875 9.133 4.062 1 22.3 326 THR A CA 1
ATOM 2512 C C . THR A 1 326 ? -34.875 7.609 4.035 1 22.3 326 THR A C 1
ATOM 2514 O O . THR A 1 326 ? -33.906 6.973 4.402 1 22.3 326 THR A O 1
ATOM 2517 N N . GLY A 1 327 ? -36.031 7.078 4.402 1 20.61 327 GLY A N 1
ATOM 2518 C CA . GLY A 1 327 ? -36.469 5.703 4.211 1 20.61 327 GLY A CA 1
ATOM 2519 C C . GLY A 1 327 ? -35.875 5.066 2.961 1 20.61 327 GLY A C 1
ATOM 2520 O O . GLY A 1 327 ? -36.281 5.418 1.843 1 20.61 327 GLY A O 1
ATOM 2521 N N . PHE A 1 328 ? -34.625 5.184 2.855 1 21.38 328 PHE A N 1
ATOM 2522 C CA . PHE A 1 328 ? -34.375 4.262 1.758 1 21.38 328 PHE A CA 1
ATOM 2523 C C . PHE A 1 328 ? -35.031 2.914 2.006 1 21.38 328 PHE A C 1
ATOM 2525 O O . PHE A 1 328 ? -34.875 2.314 3.068 1 21.38 328 PHE A O 1
ATOM 2532 N N . GLY A 1 329 ? -36.281 2.803 1.595 1 19.34 329 GLY A N 1
ATOM 2533 C CA . GLY A 1 329 ? -37.062 1.584 1.432 1 19.34 329 GLY A CA 1
ATOM 2534 C C . GLY A 1 329 ? -36.188 0.365 1.141 1 19.34 329 GLY A C 1
ATOM 2535 O O . GLY A 1 329 ? -35.156 0.47 0.481 1 19.34 329 GLY A O 1
ATOM 2536 N N . LYS A 1 330 ? -36.125 -0.442 2.16 1 20.25 330 LYS A N 1
ATOM 2537 C CA . LYS A 1 330 ? -35.844 -1.843 1.847 1 20.25 330 LYS A CA 1
ATOM 2538 C C . LYS A 1 330 ? -36.469 -2.236 0.515 1 20.25 330 LYS A C 1
ATOM 2540 O O . LYS A 1 330 ? -37.688 -2.055 0.317 1 20.25 330 LYS A O 1
ATOM 2545 N N . VAL A 1 331 ? -36.031 -1.845 -0.596 1 19.33 331 VAL A N 1
ATOM 2546 C CA . VAL A 1 331 ? -36.75 -2.553 -1.653 1 19.33 331 VAL A CA 1
ATOM 2547 C C . VAL A 1 331 ? -36.938 -4.012 -1.256 1 19.33 331 VAL A C 1
ATOM 2549 O O . VAL A 1 331 ? -35.969 -4.762 -1.125 1 19.33 331 VAL A O 1
ATOM 2552 N N . PHE A 1 332 ? -37.625 -4.25 -0.185 1 18.17 332 PHE A N 1
ATOM 2553 C CA . PHE A 1 332 ? -38.219 -5.566 -0.03 1 18.17 332 PHE A CA 1
ATOM 2554 C C . PHE A 1 332 ? -38.75 -6.09 -1.368 1 18.17 332 PHE A C 1
ATOM 2556 O O . PHE A 1 332 ? -39.281 -5.332 -2.166 1 18.17 332 PHE A O 1
ATOM 2563 N N . ALA A 1 333 ? -38.031 -7.16 -1.849 1 17.98 333 ALA A N 1
ATOM 2564 C CA . ALA A 1 333 ? -38.656 -7.973 -2.881 1 17.98 333 ALA A CA 1
ATOM 2565 C C . ALA A 1 333 ? -40.125 -8.18 -2.576 1 17.98 333 ALA A C 1
ATOM 2567 O O . ALA A 1 333 ? -40.5 -8.656 -1.497 1 17.98 333 ALA A O 1
ATOM 2568 N N . ASN A 1 334 ? -40.969 -7.141 -2.727 1 17.61 334 ASN A N 1
ATOM 2569 C CA . ASN A 1 334 ? -42.406 -7.445 -2.834 1 17.61 334 ASN A CA 1
ATOM 2570 C C . ASN A 1 334 ? -42.625 -8.773 -3.547 1 17.61 334 ASN A C 1
ATOM 2572 O O . ASN A 1 334 ? -42.094 -9.008 -4.625 1 17.61 334 ASN A O 1
ATOM 2576 N N . ASN A 1 335 ? -42.781 -9.789 -2.711 1 17.47 335 ASN A N 1
ATOM 2577 C CA . ASN A 1 335 ? -43.469 -11.008 -3.135 1 17.47 335 ASN A CA 1
ATOM 2578 C C . ASN A 1 335 ? -44.719 -10.688 -3.961 1 17.47 335 ASN A C 1
ATOM 2580 O O . ASN A 1 335 ? -45.75 -10.273 -3.414 1 17.47 335 ASN A O 1
ATOM 2584 N N . ARG A 1 336 ? -44.469 -9.812 -5.027 1 18.12 336 ARG A N 1
ATOM 2585 C CA . ARG A 1 336 ? -45.656 -9.703 -5.859 1 18.12 336 ARG A CA 1
ATOM 2586 C C . ARG A 1 336 ? -46.312 -11.07 -6.074 1 18.12 336 ARG A C 1
ATOM 2588 O O . ARG A 1 336 ? -45.656 -12 -6.539 1 18.12 336 ARG A O 1
ATOM 2595 N N . THR A 1 337 ? -47.156 -11.406 -5.195 1 16.89 337 THR A N 1
ATOM 2596 C CA . THR A 1 337 ? -48.219 -12.383 -5.492 1 16.89 337 THR A CA 1
ATOM 2597 C C . THR A 1 337 ? -48.781 -12.172 -6.891 1 16.89 337 THR A C 1
ATOM 2599 O O . THR A 1 337 ? -49.219 -11.062 -7.227 1 16.89 337 THR A O 1
ATOM 2602 N N . HIS A 1 338 ? -48.094 -12.883 -7.832 1 16.84 338 HIS A N 1
ATOM 2603 C CA . HIS A 1 338 ? -48.656 -13.164 -9.141 1 16.84 338 HIS A CA 1
ATOM 2604 C C . HIS A 1 338 ? -50.156 -13.461 -9.023 1 16.84 338 HIS A C 1
ATOM 2606 O O . HIS A 1 338 ? -50.531 -14.516 -8.523 1 16.84 338 HIS A O 1
ATOM 2612 N N . GLU A 1 339 ? -50.938 -12.422 -8.609 1 16.53 339 GLU A N 1
ATOM 2613 C CA . GLU A 1 339 ? -52.312 -12.773 -8.914 1 16.53 339 GLU A CA 1
ATOM 2614 C C . GLU A 1 339 ? -52.469 -13.203 -10.367 1 16.53 339 GLU A C 1
ATOM 2616 O O . GLU A 1 339 ? -51.781 -12.688 -11.25 1 16.53 339 GLU A O 1
ATOM 2621 N N . GLY A 1 340 ? -53.062 -14.438 -10.5 1 16.34 340 GLY A N 1
ATOM 2622 C CA . GLY A 1 340 ? -53.625 -15.211 -11.602 1 16.34 340 GLY A CA 1
ATOM 2623 C C . GLY A 1 340 ? -54.625 -14.422 -12.445 1 16.34 340 GLY A C 1
ATOM 2624 O O . GLY A 1 340 ? -55.812 -14.75 -12.492 1 16.34 340 GLY A O 1
ATOM 2625 N N . ARG A 1 341 ? -54.469 -13.055 -12.531 1 15.92 341 ARG A N 1
ATOM 2626 C CA . ARG A 1 341 ? -55.625 -12.633 -13.32 1 15.92 341 ARG A CA 1
ATOM 2627 C C . ARG A 1 341 ? -55.75 -13.477 -14.586 1 15.92 341 ARG A C 1
ATOM 2629 O O . ARG A 1 341 ? -54.75 -13.883 -15.172 1 15.92 341 ARG A O 1
ATOM 2636 N N . ASP A 1 342 ? -57.031 -13.82 -14.891 1 15.45 342 ASP A N 1
ATOM 2637 C CA . ASP A 1 342 ? -57.844 -14.586 -15.844 1 15.45 342 ASP A CA 1
ATOM 2638 C C . ASP A 1 342 ? -57.531 -14.148 -17.281 1 15.45 342 ASP A C 1
ATOM 2640 O O . ASP A 1 342 ? -57 -13.07 -17.5 1 15.45 342 ASP A O 1
ATOM 2644 N N . SER A 1 343 ? -58.344 -14.711 -18.219 1 15.19 343 SER A N 1
ATOM 2645 C CA . SER A 1 343 ? -58.5 -15.266 -19.547 1 15.19 343 SER A CA 1
ATOM 2646 C C . SER A 1 343 ? -58.719 -14.164 -20.578 1 15.19 343 SER A C 1
ATOM 2648 O O . SER A 1 343 ? -58.469 -14.359 -21.781 1 15.19 343 SER A O 1
ATOM 2650 N N . GLY A 1 344 ? -59.312 -12.977 -20.312 1 15.09 344 GLY A N 1
ATOM 2651 C CA . GLY A 1 344 ? -60.281 -12.914 -21.391 1 15.09 344 GLY A CA 1
ATOM 2652 C C . GLY A 1 344 ? -59.656 -12.633 -22.75 1 15.09 344 GLY A C 1
ATOM 2653 O O . GLY A 1 344 ? -58.5 -12.18 -22.828 1 15.09 344 GLY A O 1
ATOM 2654 N N . GLY A 1 345 ? -60.375 -13.047 -23.922 1 15.04 345 GLY A N 1
ATOM 2655 C CA . GLY A 1 345 ? -60.344 -13.477 -25.312 1 15.04 345 GLY A CA 1
ATOM 2656 C C . GLY A 1 345 ? -60.031 -12.352 -26.281 1 15.04 345 GLY A C 1
ATOM 2657 O O . GLY A 1 345 ? -59.219 -12.516 -27.188 1 15.04 345 GLY A O 1
ATOM 2658 N N . TYR A 1 346 ? -60.812 -11.18 -26.328 1 15.12 346 TYR A N 1
ATOM 2659 C CA . TYR A 1 346 ? -61.406 -11.07 -27.656 1 15.12 346 TYR A CA 1
ATOM 2660 C C . TYR A 1 346 ? -60.406 -10.445 -28.641 1 15.12 346 TYR A C 1
ATOM 2662 O O . TYR A 1 346 ? -59.438 -9.812 -28.234 1 15.12 346 TYR A O 1
ATOM 2670 N N . GLY A 1 347 ? -60.75 -10.477 -29.984 1 14.75 347 GLY A N 1
ATOM 2671 C CA . GLY A 1 347 ? -60.531 -10.648 -31.406 1 14.75 347 GLY A CA 1
ATOM 2672 C C . GLY A 1 347 ? -60.094 -9.359 -32.094 1 14.75 347 GLY A C 1
ATOM 2673 O O . GLY A 1 347 ? -59.562 -9.391 -33.188 1 14.75 347 GLY A O 1
ATOM 2674 N N . GLY A 1 348 ? -60.438 -8.102 -31.516 1 14.74 348 GLY A N 1
ATOM 2675 C CA . GLY A 1 348 ? -60.938 -7.422 -32.688 1 14.74 348 GLY A CA 1
ATOM 2676 C C . GLY A 1 348 ? -59.844 -6.98 -33.656 1 14.74 348 GLY A C 1
ATOM 2677 O O . GLY A 1 348 ? -58.688 -6.93 -33.281 1 14.74 348 GLY A O 1
ATOM 2678 N N . GLY A 1 349 ? -60.25 -6.758 -34.938 1 14.8 349 GLY A N 1
ATOM 2679 C CA . GLY A 1 349 ? -59.969 -6.773 -36.375 1 14.8 349 GLY A CA 1
ATOM 2680 C C . GLY A 1 349 ? -59.25 -5.535 -36.844 1 14.8 349 GLY A C 1
ATOM 2681 O O . GLY A 1 349 ? -58.562 -5.57 -37.875 1 14.8 349 GLY A O 1
ATOM 2682 N N . ARG A 1 350 ? -59.406 -4.281 -36.188 1 14.49 350 ARG A N 1
ATOM 2683 C CA . ARG A 1 350 ? -59.75 -3.424 -37.312 1 14.49 350 ARG A CA 1
ATOM 2684 C C . ARG A 1 350 ? -58.531 -3.123 -38.156 1 14.49 350 ARG A C 1
ATOM 2686 O O . ARG A 1 350 ? -57.406 -3.363 -37.75 1 14.49 350 ARG A O 1
ATOM 2693 N N . GLY A 1 351 ? -58.594 -1.857 -38.625 1 14.66 351 GLY A N 1
ATOM 2694 C CA . GLY A 1 351 ? -58.688 -1.303 -39.969 1 14.66 351 GLY A CA 1
ATOM 2695 C C . GLY A 1 351 ? -57.375 -0.868 -40.562 1 14.66 351 GLY A C 1
ATOM 2696 O O . GLY A 1 351 ? -56.375 -0.758 -39.812 1 14.66 351 GLY A O 1
ATOM 2697 N N . GLY A 1 352 ? -57.281 -0.487 -41.812 1 14.7 352 GLY A N 1
ATOM 2698 C CA . GLY A 1 352 ? -56.688 -0.532 -43.125 1 14.7 352 GLY A CA 1
ATOM 2699 C C . GLY A 1 352 ? -55.688 0.575 -43.344 1 14.7 352 GLY A C 1
ATOM 2700 O O . GLY A 1 352 ? -54.688 0.38 -44.062 1 14.7 352 GLY A O 1
ATOM 2701 N N . ASP A 1 353 ? -55.844 1.856 -42.781 1 14.66 353 ASP A N 1
ATOM 2702 C CA . ASP A 1 353 ? -55.812 2.699 -43.969 1 14.66 353 ASP A CA 1
ATOM 2703 C C . ASP A 1 353 ? -54.406 2.936 -44.438 1 14.66 353 ASP A C 1
ATOM 2705 O O . ASP A 1 353 ? -53.438 2.695 -43.719 1 14.66 353 ASP A O 1
ATOM 2709 N N . GLY A 1 354 ? -54.25 4.066 -45.25 1 14.59 354 GLY A N 1
ATOM 2710 C CA . GLY A 1 354 ? -53.875 4.406 -46.625 1 14.59 354 GLY A CA 1
ATOM 2711 C C . GLY A 1 354 ? -52.438 4.863 -46.719 1 14.59 354 GLY A C 1
ATOM 2712 O O . GLY A 1 354 ? -51.75 5.039 -45.719 1 14.59 354 GLY A O 1
ATOM 2713 N N . ARG A 1 355 ? -52.188 6.035 -47.406 1 14.8 355 ARG A N 1
ATOM 2714 C CA . ARG A 1 355 ? -51.562 6.199 -48.719 1 14.8 355 ARG A CA 1
ATOM 2715 C C . ARG A 1 355 ? -50.156 6.742 -48.594 1 14.8 355 ARG A C 1
ATOM 2717 O O . ARG A 1 355 ? -49.219 6.184 -49.188 1 14.8 355 ARG A O 1
ATOM 2724 N N . GLY A 1 356 ? -49.969 8.109 -48.219 1 14.48 356 GLY A N 1
ATOM 2725 C CA . GLY A 1 356 ? -49.562 8.898 -49.375 1 14.48 356 GLY A CA 1
ATOM 2726 C C . GLY A 1 356 ? -48.062 8.945 -49.562 1 14.48 356 GLY A C 1
ATOM 2727 O O . GLY A 1 356 ? -47.312 8.562 -48.688 1 14.48 356 GLY A O 1
ATOM 2728 N N . SER A 1 357 ? -47.5 10.055 -50.344 1 14.83 357 SER A N 1
ATOM 2729 C CA . SER A 1 357 ? -46.75 10.281 -51.562 1 14.83 357 SER A CA 1
ATOM 2730 C C . SER A 1 357 ? -45.281 10.648 -51.25 1 14.83 357 SER A C 1
ATOM 2732 O O . SER A 1 357 ? -44.969 11.156 -50.188 1 14.83 357 SER A O 1
ATOM 2734 N N . GLY A 1 358 ? -44.25 10.281 -52.062 1 14.41 358 GLY A N 1
ATOM 2735 C CA . GLY A 1 358 ? -42.844 10 -52.312 1 14.41 358 GLY A CA 1
ATOM 2736 C C . GLY A 1 358 ? -42.031 11.25 -52.562 1 14.41 358 GLY A C 1
ATOM 2737 O O . GLY A 1 358 ? -40.812 11.188 -52.625 1 14.41 358 GLY A O 1
ATOM 2738 N N . SER A 1 359 ? -42.469 12.477 -53 1 14.52 359 SER A N 1
ATOM 2739 C CA . SER A 1 359 ? -41.719 12.836 -54.188 1 14.52 359 SER A CA 1
ATOM 2740 C C . SER A 1 359 ? -40.312 13.266 -53.844 1 14.52 359 SER A C 1
ATOM 2742 O O . SER A 1 359 ? -39.312 12.695 -54.312 1 14.52 359 SER A O 1
ATOM 2744 N N . HIS A 1 360 ? -39.906 14.664 -54.125 1 15.38 360 HIS A N 1
ATOM 2745 C CA . HIS A 1 360 ? -39.094 15.109 -55.25 1 15.38 360 HIS A CA 1
ATOM 2746 C C . HIS A 1 360 ? -37.625 15.336 -54.812 1 15.38 360 HIS A C 1
ATOM 2748 O O . HIS A 1 360 ? -36.719 14.758 -55.375 1 15.38 360 HIS A O 1
ATOM 2754 N N . HIS A 1 361 ? -37.125 16.672 -54.906 1 16.2 361 HIS A N 1
ATOM 2755 C CA . HIS A 1 361 ? -36.188 17.25 -55.875 1 16.2 361 HIS A CA 1
ATOM 2756 C C . HIS A 1 361 ? -34.781 17.391 -55.25 1 16.2 361 HIS A C 1
ATOM 2758 O O . HIS A 1 361 ? -34.656 17.547 -54.031 1 16.2 361 HIS A O 1
ATOM 2764 N N . ARG A 1 362 ? -33.656 17.312 -56.125 1 16.55 362 ARG A N 1
ATOM 2765 C CA . ARG A 1 362 ? -32.219 17.062 -56.375 1 16.55 362 ARG A CA 1
ATOM 2766 C C . ARG A 1 362 ? -31.422 18.344 -56.156 1 16.55 362 ARG A C 1
ATOM 2768 O O . ARG A 1 362 ? -30.219 18.375 -56.406 1 16.55 362 ARG A O 1
ATOM 2775 N N . GLY A 1 363 ? -31.656 19.281 -55.281 1 16.19 363 GLY A N 1
ATOM 2776 C CA . GLY A 1 363 ? -31.016 20.531 -55.625 1 16.19 363 GLY A CA 1
ATOM 2777 C C . GLY A 1 363 ? -29.5 20.453 -55.562 1 16.19 363 GLY A C 1
ATOM 2778 O O . GLY A 1 363 ? -28.938 19.859 -54.625 1 16.19 363 GLY A O 1
ATOM 2779 N N . GLY A 1 364 ? -28.641 20.641 -56.75 1 17.03 364 GLY A N 1
ATOM 2780 C CA . GLY A 1 364 ? -27.312 20.531 -57.312 1 17.03 364 GLY A CA 1
ATOM 2781 C C . GLY A 1 364 ? -26.344 21.562 -56.75 1 17.03 364 GLY A C 1
ATOM 2782 O O . GLY A 1 364 ? -25.141 21.5 -57.031 1 17.03 364 GLY A O 1
ATOM 2783 N N . ARG A 1 365 ? -26.531 22.703 -56.125 1 17.62 365 ARG A N 1
ATOM 2784 C CA . ARG A 1 365 ? -25.781 23.891 -56.531 1 17.62 365 ARG A CA 1
ATOM 2785 C C . ARG A 1 365 ? -24.281 23.703 -56.25 1 17.62 365 ARG A C 1
ATOM 2787 O O . ARG A 1 365 ? -23.891 23.094 -55.281 1 17.62 365 ARG A O 1
ATOM 2794 N N . GLY A 1 366 ? -23.281 24.156 -57.312 1 17.62 366 GLY A N 1
ATOM 2795 C CA . GLY A 1 366 ? -21.969 24.328 -57.938 1 17.62 366 GLY A CA 1
ATOM 2796 C C . GLY A 1 366 ? -21.016 25.156 -57.094 1 17.62 366 GLY A C 1
ATOM 2797 O O . GLY A 1 366 ? -19.844 24.828 -56.969 1 17.62 366 GLY A O 1
ATOM 2798 N N . ARG A 1 367 ? -21.25 26.5 -56.75 1 16.52 367 ARG A N 1
ATOM 2799 C CA . ARG A 1 367 ? -20.391 27.578 -57.219 1 16.52 367 ARG A CA 1
ATOM 2800 C C . ARG A 1 367 ? -19 27.469 -56.625 1 16.52 367 ARG A C 1
ATOM 2802 O O . ARG A 1 367 ? -18.781 26.703 -55.688 1 16.52 367 ARG A O 1
ATOM 2809 N N . PRO A 1 368 ? -18.406 28.828 -56.25 1 19.45 368 PRO A N 1
ATOM 2810 C CA . PRO A 1 368 ? -17.391 29.719 -56.812 1 19.45 368 PRO A CA 1
ATOM 2811 C C . PRO A 1 368 ? -16 29.5 -56.188 1 19.45 368 PRO A C 1
ATOM 2813 O O . PRO A 1 368 ? -15.891 28.891 -55.125 1 19.45 368 PRO A O 1
ATOM 2816 N N . TYR A 1 369 ? -14.773 30.516 -56.688 1 21 369 TYR A N 1
ATOM 2817 C CA . TYR A 1 369 ? -13.344 30.812 -56.719 1 21 369 TYR A 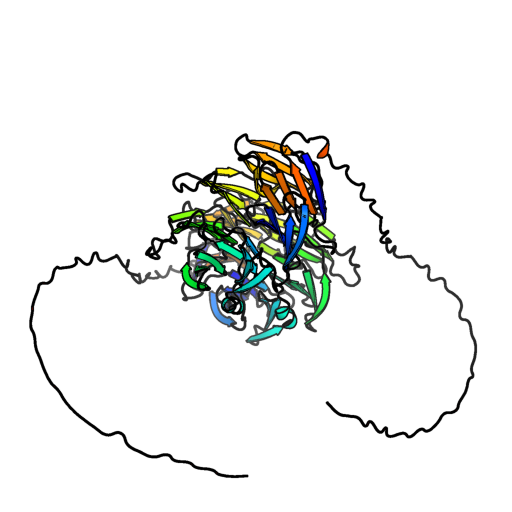CA 1
ATOM 2818 C C . TYR A 1 369 ? -12.812 31.172 -55.344 1 21 369 TYR A C 1
ATOM 2820 O O . TYR A 1 369 ? -13.516 31.781 -54.531 1 21 369 TYR A O 1
ATOM 2828 N N . MET B 1 1 ? 14.859 -29.094 1.917 1 92.12 1 MET B N 1
ATOM 2829 C CA . MET B 1 1 ? 15.047 -28.562 0.568 1 92.12 1 MET B CA 1
ATOM 2830 C C . MET B 1 1 ? 16.531 -28.406 0.242 1 92.12 1 MET B C 1
ATOM 2832 O O . MET B 1 1 ? 17.312 -27.938 1.075 1 92.12 1 MET B O 1
ATOM 2836 N N . ASN B 1 2 ? 16.891 -28.891 -0.936 1 93.12 2 ASN B N 1
ATOM 2837 C CA . ASN B 1 2 ? 18.266 -28.766 -1.411 1 93.12 2 ASN B CA 1
ATOM 2838 C C . ASN B 1 2 ? 18.359 -27.859 -2.639 1 93.12 2 ASN B C 1
ATOM 2840 O O . ASN B 1 2 ? 17.5 -27.922 -3.523 1 93.12 2 ASN B O 1
ATOM 2844 N N . LEU B 1 3 ? 19.422 -27.109 -2.629 1 94.56 3 LEU B N 1
ATOM 2845 C CA . LEU B 1 3 ? 19.609 -26.188 -3.75 1 94.56 3 LEU B CA 1
ATOM 2846 C C . LEU B 1 3 ? 20.031 -26.953 -5.004 1 94.56 3 LEU B C 1
ATOM 2848 O O . LEU B 1 3 ? 20.953 -27.766 -4.965 1 94.56 3 LEU B O 1
ATOM 2852 N N . LEU B 1 4 ? 19.391 -26.703 -6.102 1 93.06 4 LEU B N 1
ATOM 2853 C CA . LEU B 1 4 ? 19.719 -27.344 -7.371 1 93.06 4 LEU B CA 1
ATOM 2854 C C . LEU B 1 4 ? 20.562 -26.422 -8.25 1 93.06 4 LEU B C 1
ATOM 2856 O O . LEU B 1 4 ? 21.609 -26.812 -8.742 1 93.06 4 LEU B O 1
ATOM 2860 N N . GLN B 1 5 ? 20.062 -25.25 -8.414 1 92.69 5 GLN B N 1
ATOM 2861 C CA . GLN B 1 5 ? 20.766 -24.297 -9.266 1 92.69 5 GLN B CA 1
ATOM 2862 C C . GLN B 1 5 ? 20.25 -22.875 -9.039 1 92.69 5 GLN B C 1
ATOM 2864 O O . GLN B 1 5 ? 19.188 -22.688 -8.445 1 92.69 5 GLN B O 1
ATOM 2869 N N . VAL B 1 6 ? 21 -21.906 -9.539 1 93.94 6 VAL B N 1
ATOM 2870 C CA . VAL B 1 6 ? 20.656 -20.484 -9.484 1 93.94 6 VAL B CA 1
ATOM 2871 C C . VAL B 1 6 ? 20.75 -19.891 -10.883 1 93.94 6 VAL B C 1
ATOM 2873 O O . VAL B 1 6 ? 21.641 -20.234 -11.664 1 93.94 6 VAL B O 1
ATOM 2876 N N . VAL B 1 7 ? 19.797 -19.047 -11.156 1 93.88 7 VAL B N 1
ATOM 2877 C CA . VAL B 1 7 ? 19.75 -18.406 -12.469 1 93.88 7 VAL B CA 1
ATOM 2878 C C . VAL B 1 7 ? 19.625 -16.891 -12.305 1 93.88 7 VAL B C 1
ATOM 2880 O O . VAL B 1 7 ? 18.75 -16.422 -11.578 1 93.88 7 VAL B O 1
ATOM 2883 N N . GLN B 1 8 ? 20.438 -16.125 -13 1 91.56 8 GLN B N 1
ATOM 2884 C CA . GLN B 1 8 ? 20.266 -14.68 -13.078 1 91.56 8 GLN B CA 1
ATOM 2885 C C . GLN B 1 8 ? 19.266 -14.297 -14.156 1 91.56 8 GLN B C 1
ATOM 2887 O O . GLN B 1 8 ? 19.422 -14.664 -15.32 1 91.56 8 GLN B O 1
ATOM 2892 N N . THR B 1 9 ? 18.219 -13.57 -13.75 1 88.88 9 THR B N 1
ATOM 2893 C CA . THR B 1 9 ? 17.141 -13.297 -14.695 1 88.88 9 THR B CA 1
ATOM 2894 C C . THR B 1 9 ? 17.469 -12.102 -15.57 1 88.88 9 THR B C 1
ATOM 2896 O O . THR B 1 9 ? 16.906 -11.945 -16.656 1 88.88 9 THR B O 1
ATOM 2899 N N . SER B 1 10 ? 18.141 -11.195 -15.07 1 81.94 10 SER B N 1
ATOM 2900 C CA . SER B 1 10 ? 18.547 -10.016 -15.828 1 81.94 10 SER B CA 1
ATOM 2901 C C . SER B 1 10 ? 19.922 -9.523 -15.406 1 81.94 10 SER B C 1
ATOM 2903 O O . SER B 1 10 ? 20.328 -9.672 -14.25 1 81.94 10 SER B O 1
ATOM 2905 N N . TYR B 1 11 ? 20.547 -9 -16.438 1 73 11 TYR B N 1
ATOM 2906 C CA . TYR B 1 11 ? 21.859 -8.453 -16.125 1 73 11 TYR B CA 1
ATOM 2907 C C . TYR B 1 11 ? 21.797 -6.934 -15.969 1 73 11 TYR B C 1
ATOM 2909 O O . TYR B 1 11 ? 22.812 -6.289 -15.703 1 73 11 TYR B O 1
ATOM 2917 N N . GLU B 1 12 ? 20.609 -6.484 -16.203 1 80.25 12 GLU B N 1
ATOM 2918 C CA . GLU B 1 12 ? 20.438 -5.062 -15.914 1 80.25 12 GLU B CA 1
ATOM 2919 C C . GLU B 1 12 ? 20.453 -4.797 -14.414 1 80.25 12 GLU B C 1
ATOM 2921 O O . GLU B 1 12 ? 19.641 -5.367 -13.672 1 80.25 12 GLU B O 1
ATOM 2926 N N . PRO B 1 13 ? 21.391 -3.953 -14.086 1 75.62 13 PRO B N 1
ATOM 2927 C CA . PRO B 1 13 ? 21.484 -3.668 -12.656 1 75.62 13 PRO B CA 1
ATOM 2928 C C . PRO B 1 13 ? 20.172 -3.131 -12.078 1 75.62 13 PRO B C 1
ATOM 2930 O O . PRO B 1 13 ? 19.484 -2.344 -12.734 1 75.62 13 PRO B O 1
ATOM 2933 N N . GLY B 1 14 ? 19.812 -3.719 -10.992 1 78.5 14 GLY B N 1
ATOM 2934 C CA . GLY B 1 14 ? 18.656 -3.201 -10.273 1 78.5 14 GLY B CA 1
ATOM 2935 C C . GLY B 1 14 ? 17.359 -3.883 -10.656 1 78.5 14 GLY B C 1
ATOM 2936 O O . GLY B 1 14 ? 16.297 -3.584 -10.094 1 78.5 14 GLY B O 1
ATOM 2937 N N . THR B 1 15 ? 17.422 -4.758 -11.602 1 85.38 15 THR B N 1
ATOM 2938 C CA . THR B 1 15 ? 16.219 -5.484 -12 1 85.38 15 THR B CA 1
ATOM 2939 C C . THR B 1 15 ? 15.844 -6.516 -10.938 1 85.38 15 THR B C 1
ATOM 2941 O O . THR B 1 15 ? 16.703 -7.254 -10.445 1 85.38 15 THR B O 1
ATOM 2944 N N . TYR B 1 16 ? 14.609 -6.48 -10.57 1 90.44 16 TYR B N 1
ATOM 2945 C CA . TYR B 1 16 ? 14.203 -7.496 -9.602 1 90.44 16 TYR B CA 1
ATOM 2946 C C . TYR B 1 16 ? 12.898 -8.164 -10.023 1 90.44 16 TYR B C 1
ATOM 2948 O O . TYR B 1 16 ? 12.227 -7.699 -10.953 1 90.44 16 TYR B O 1
ATOM 2956 N N . ILE B 1 17 ? 12.648 -9.297 -9.484 1 95.19 17 ILE B N 1
ATOM 2957 C CA . ILE B 1 17 ? 11.461 -10.117 -9.742 1 95.19 17 ILE B CA 1
ATOM 2958 C C . ILE B 1 17 ? 10.305 -9.641 -8.859 1 95.19 17 ILE B C 1
ATOM 2960 O O . ILE B 1 17 ? 10.445 -9.523 -7.645 1 95.19 17 ILE B O 1
ATOM 2964 N N . MET B 1 18 ? 9.227 -9.406 -9.516 1 94.62 18 MET B N 1
ATOM 2965 C CA . MET B 1 18 ? 8.086 -8.875 -8.781 1 94.62 18 MET B CA 1
ATOM 2966 C C . MET B 1 18 ? 7.086 -9.984 -8.453 1 94.62 18 MET B C 1
ATOM 2968 O O . MET B 1 18 ? 6.508 -10 -7.367 1 94.62 18 MET B O 1
ATOM 2972 N N . ASP B 1 19 ? 6.824 -10.797 -9.391 1 96.5 19 ASP B N 1
ATOM 2973 C CA . ASP B 1 19 ? 5.824 -11.852 -9.273 1 96.5 19 ASP B CA 1
ATOM 2974 C C . ASP B 1 19 ? 6.059 -12.953 -10.305 1 96.5 19 ASP B C 1
ATOM 2976 O O . ASP B 1 19 ? 6.93 -12.828 -11.164 1 96.5 19 ASP B O 1
ATOM 2980 N N . GLY B 1 20 ? 5.301 -14.055 -10.141 1 97.75 20 GLY B N 1
ATOM 2981 C CA . GLY B 1 20 ? 5.418 -15.133 -11.102 1 97.75 20 GLY B CA 1
ATOM 2982 C C . GLY B 1 20 ? 4.34 -16.188 -10.953 1 97.75 20 GLY B C 1
ATOM 2983 O O . GLY B 1 20 ? 3.645 -16.234 -9.938 1 97.75 20 GLY B O 1
ATOM 2984 N N . CYS B 1 21 ? 4.27 -16.953 -12.016 1 97.56 21 CYS B N 1
ATOM 2985 C CA . CYS B 1 21 ? 3.35 -18.094 -11.977 1 97.56 21 CYS B CA 1
ATOM 2986 C C . CYS B 1 21 ? 3.77 -19.156 -12.969 1 97.56 21 CYS B C 1
ATOM 2988 O O . CYS B 1 21 ? 4.527 -18.891 -13.898 1 97.56 21 CYS B O 1
ATOM 2990 N N . LEU B 1 22 ? 3.311 -20.312 -12.695 1 97.62 22 LEU B N 1
ATOM 2991 C CA . LEU B 1 22 ? 3.506 -21.391 -13.656 1 97.62 22 LEU B CA 1
ATOM 2992 C C . LEU B 1 22 ? 2.52 -21.281 -14.812 1 97.62 22 LEU B C 1
ATOM 2994 O O . LEU B 1 22 ? 1.374 -20.859 -14.625 1 97.62 22 LEU B O 1
ATOM 2998 N N . CYS B 1 23 ? 3.02 -21.641 -15.953 1 97 23 CYS B N 1
ATOM 2999 C CA . CYS B 1 23 ? 2.176 -21.656 -17.141 1 97 23 CYS B CA 1
ATOM 3000 C C . CYS B 1 23 ? 2.506 -22.828 -18.047 1 97 23 CYS B C 1
ATOM 3002 O O . CYS B 1 23 ? 3.367 -23.656 -17.703 1 97 23 CYS B O 1
ATOM 3004 N N . ASN B 1 24 ? 1.652 -23.047 -19.125 1 96.12 24 ASN B N 1
ATOM 3005 C CA . ASN B 1 24 ? 1.818 -24.203 -19.984 1 96.12 24 ASN B CA 1
ATOM 3006 C C . ASN B 1 24 ? 1.789 -25.5 -19.188 1 96.12 24 ASN B C 1
ATOM 3008 O O . ASN B 1 24 ? 2.691 -26.328 -19.312 1 96.12 24 ASN B O 1
ATOM 3012 N N . ALA B 1 25 ? 0.777 -25.609 -18.406 1 93.81 25 ALA B N 1
ATOM 3013 C CA . ALA B 1 25 ? 0.616 -26.797 -17.562 1 93.81 25 ALA B CA 1
ATOM 3014 C C . ALA B 1 25 ? 1.876 -27.062 -16.75 1 93.81 25 ALA B C 1
ATOM 3016 O O . ALA B 1 25 ? 2.383 -28.188 -16.719 1 93.81 25 ALA B O 1
ATOM 3017 N N . SER B 1 26 ? 2.52 -26.031 -16.25 1 94.44 26 SER B N 1
ATOM 3018 C CA . SER B 1 26 ? 3.623 -26 -15.297 1 94.44 26 SER B CA 1
ATOM 3019 C C . SER B 1 26 ? 4.957 -26.25 -15.992 1 94.44 26 SER B C 1
ATOM 3021 O O . SER B 1 26 ? 6 -26.328 -15.336 1 94.44 26 SER B O 1
ATOM 3023 N N . SER B 1 27 ? 4.902 -26.344 -17.266 1 95.88 27 SER B N 1
ATOM 3024 C CA . SER B 1 27 ? 6.16 -26.562 -17.969 1 95.88 27 SER B CA 1
ATOM 3025 C C . SER B 1 27 ? 6.949 -25.281 -18.141 1 95.88 27 SER B C 1
ATOM 3027 O O . SER B 1 27 ? 8.141 -25.297 -18.453 1 95.88 27 SER B O 1
ATOM 3029 N N . SER B 1 28 ? 6.25 -24.203 -17.969 1 97.5 28 SER B N 1
ATOM 3030 C CA . SER B 1 28 ? 6.91 -22.906 -18.078 1 97.5 28 SER B CA 1
ATOM 3031 C C . SER B 1 28 ? 6.656 -22.047 -16.844 1 97.5 28 SER B C 1
ATOM 3033 O O . SER B 1 28 ? 5.676 -22.25 -16.125 1 97.5 28 SER B O 1
ATOM 3035 N N . LEU B 1 29 ? 7.574 -21.188 -16.609 1 97.88 29 LEU B N 1
ATOM 3036 C CA . LEU B 1 29 ? 7.512 -20.188 -15.555 1 97.88 29 LEU B CA 1
ATOM 3037 C C . LEU B 1 29 ? 7.488 -18.781 -16.125 1 97.88 29 LEU B C 1
ATOM 3039 O O . LEU B 1 29 ? 8.367 -18.406 -16.906 1 97.88 29 LEU B O 1
ATOM 3043 N N . ALA B 1 30 ? 6.48 -18.047 -15.82 1 98.12 30 ALA B N 1
ATOM 3044 C CA . ALA B 1 30 ? 6.402 -16.641 -16.203 1 98.12 30 ALA B CA 1
ATOM 3045 C C . ALA B 1 30 ? 6.75 -15.727 -15.031 1 98.12 30 ALA B C 1
ATOM 3047 O O . ALA B 1 30 ? 6.199 -15.883 -13.938 1 98.12 30 ALA B O 1
ATOM 3048 N N . LEU B 1 31 ? 7.633 -14.797 -15.25 1 97.81 31 LEU B N 1
ATOM 3049 C CA . LEU B 1 31 ? 8.055 -13.844 -14.219 1 97.81 31 LEU B CA 1
ATOM 3050 C C . LEU B 1 31 ? 7.793 -12.414 -14.664 1 97.81 31 LEU B C 1
ATOM 3052 O O . LEU B 1 31 ? 8.117 -12.039 -15.789 1 97.81 31 LEU B O 1
ATOM 3056 N N . SER B 1 32 ? 7.18 -11.672 -13.812 1 97 32 SER B N 1
ATOM 3057 C CA . SER B 1 32 ? 7.125 -10.227 -14.016 1 97 32 SER B CA 1
ATOM 3058 C C . SER B 1 32 ? 8.32 -9.531 -13.375 1 97 32 SER B C 1
ATOM 3060 O O . SER B 1 32 ? 8.609 -9.742 -12.195 1 97 32 SER B O 1
ATOM 3062 N N . LEU B 1 33 ? 8.961 -8.75 -14.156 1 94.5 33 LEU B N 1
ATOM 3063 C CA . LEU B 1 33 ? 10.141 -8.031 -13.68 1 94.5 33 LEU B CA 1
ATOM 3064 C C . LEU B 1 33 ? 9.828 -6.555 -13.469 1 94.5 33 LEU B C 1
ATOM 3066 O O . LEU B 1 33 ? 8.859 -6.035 -14.016 1 94.5 33 LEU B O 1
ATOM 3070 N N . SER B 1 34 ? 10.68 -5.84 -12.727 1 89.31 34 SER B N 1
ATOM 3071 C CA . SER B 1 34 ? 10.523 -4.422 -12.422 1 89.31 34 SER B CA 1
ATOM 3072 C C . SER B 1 34 ? 10.695 -3.568 -13.68 1 89.31 34 SER B C 1
ATOM 3074 O O . SER B 1 34 ? 10.344 -2.387 -13.68 1 89.31 34 SER B O 1
ATOM 3076 N N . THR B 1 35 ? 11.164 -4.156 -14.742 1 87.56 35 THR B N 1
ATOM 3077 C CA . THR B 1 35 ? 11.383 -3.455 -16 1 87.56 35 THR B CA 1
ATOM 3078 C C . THR B 1 35 ? 10.133 -3.521 -16.875 1 87.56 35 THR B C 1
ATOM 3080 O O . THR B 1 35 ? 10.203 -3.285 -18.094 1 87.56 35 THR B O 1
ATOM 3083 N N . GLN B 1 36 ? 9.102 -3.982 -16.438 1 90.12 36 GLN B N 1
ATOM 3084 C CA . GLN B 1 36 ? 7.836 -4.094 -17.141 1 90.12 36 GLN B CA 1
ATOM 3085 C C . GLN B 1 36 ? 7.902 -5.184 -18.219 1 90.12 36 GLN B C 1
ATOM 3087 O O . GLN B 1 36 ? 7.277 -5.066 -19.266 1 90.12 36 GLN B O 1
ATOM 3092 N N . THR B 1 37 ? 8.711 -6.133 -17.953 1 93.62 37 THR B N 1
ATOM 3093 C CA . THR B 1 37 ? 8.898 -7.27 -18.844 1 93.62 37 THR B CA 1
ATOM 3094 C C . THR B 1 37 ? 8.453 -8.57 -18.188 1 93.62 37 THR B C 1
ATOM 3096 O O . THR B 1 37 ? 8.68 -8.766 -16.984 1 93.62 37 THR B O 1
ATOM 3099 N N . ILE B 1 38 ? 7.801 -9.367 -18.969 1 96.5 38 ILE B N 1
ATOM 3100 C CA . ILE B 1 38 ? 7.551 -10.734 -18.516 1 96.5 38 ILE B CA 1
ATOM 3101 C C . ILE B 1 38 ? 8.578 -11.672 -19.156 1 96.5 38 ILE B C 1
ATOM 3103 O O . ILE B 1 38 ? 8.719 -11.711 -20.375 1 96.5 38 ILE B O 1
ATOM 3107 N N . ARG B 1 39 ? 9.219 -12.391 -18.344 1 96.5 39 ARG B N 1
ATOM 3108 C CA . ARG B 1 39 ? 10.211 -13.352 -18.797 1 96.5 39 ARG B CA 1
ATOM 3109 C C . ARG B 1 39 ? 9.727 -14.781 -18.594 1 96.5 39 ARG B C 1
ATOM 3111 O O . ARG B 1 39 ? 9.242 -15.133 -17.516 1 96.5 39 ARG B O 1
ATOM 3118 N N . ILE B 1 40 ? 9.945 -15.578 -19.625 1 97.31 40 ILE B N 1
ATOM 3119 C CA . ILE B 1 40 ? 9.477 -16.953 -19.594 1 97.31 40 ILE B CA 1
ATOM 3120 C C . ILE B 1 40 ? 10.672 -17.906 -19.5 1 97.31 40 ILE B C 1
ATOM 3122 O O . ILE B 1 40 ? 11.648 -17.75 -20.234 1 97.31 40 ILE B O 1
ATOM 3126 N N . TYR B 1 41 ? 10.547 -18.844 -18.609 1 97.19 41 TYR B N 1
ATOM 3127 C CA . TYR B 1 41 ? 11.562 -19.891 -18.438 1 97.19 41 TYR B CA 1
ATOM 3128 C C . TYR B 1 41 ? 10.953 -21.281 -18.578 1 97.19 41 TYR B C 1
ATOM 3130 O O . TYR B 1 41 ? 9.758 -21.469 -18.359 1 97.19 41 TYR B O 1
ATOM 3138 N N . ASP B 1 42 ? 11.773 -22.156 -19.016 1 96.69 42 ASP B N 1
ATOM 3139 C CA . ASP B 1 42 ? 11.445 -23.562 -18.797 1 96.69 42 ASP B CA 1
ATOM 3140 C C . ASP B 1 42 ? 11.516 -23.922 -17.312 1 96.69 42 ASP B C 1
ATOM 3142 O O . ASP B 1 42 ? 12.547 -23.734 -16.672 1 96.69 42 ASP B O 1
ATOM 3146 N N . THR B 1 43 ? 10.484 -24.469 -16.844 1 95.44 43 THR B N 1
ATOM 3147 C CA . THR B 1 43 ? 10.383 -24.688 -15.398 1 95.44 43 THR B CA 1
ATOM 3148 C C . THR B 1 43 ? 11.398 -25.719 -14.922 1 95.44 43 THR B C 1
ATOM 3150 O O . THR B 1 43 ? 12 -25.562 -13.859 1 95.44 43 THR B O 1
ATOM 3153 N N . GLN B 1 44 ? 11.578 -26.75 -15.68 1 91.94 44 GLN B N 1
ATOM 3154 C CA . GLN B 1 44 ? 12.438 -27.859 -15.273 1 91.94 44 GLN B CA 1
ATOM 3155 C C . GLN B 1 44 ? 13.906 -27.562 -15.586 1 91.94 44 GLN B C 1
ATOM 3157 O O . GLN B 1 44 ? 14.773 -27.734 -14.727 1 91.94 44 GLN B O 1
ATOM 3162 N N . ALA B 1 45 ? 14.148 -27.062 -16.719 1 93 45 ALA B N 1
ATOM 3163 C CA . ALA B 1 45 ? 15.523 -26.844 -17.172 1 93 45 ALA B CA 1
ATOM 3164 C C . ALA B 1 45 ? 16.062 -25.5 -16.672 1 93 45 ALA B C 1
ATOM 3166 O O . ALA B 1 45 ? 17.266 -25.25 -16.719 1 93 45 ALA B O 1
ATOM 3167 N N . ALA B 1 46 ? 15.203 -24.672 -16.234 1 94.25 46 ALA B N 1
ATOM 3168 C CA . ALA B 1 46 ? 15.578 -23.344 -15.758 1 94.25 46 ALA B CA 1
ATOM 3169 C C . ALA B 1 46 ? 16.25 -22.516 -16.859 1 94.25 46 ALA B C 1
ATOM 3171 O O . ALA B 1 46 ? 17.172 -21.75 -16.594 1 94.25 46 ALA B O 1
ATOM 3172 N N . THR B 1 47 ? 15.789 -22.75 -18.062 1 95.12 47 THR B N 1
ATOM 3173 C CA . THR B 1 47 ? 16.359 -22.031 -19.203 1 95.12 47 THR B CA 1
ATOM 3174 C C . THR B 1 47 ? 15.422 -20.938 -19.672 1 95.12 47 THR B C 1
ATOM 3176 O O . THR B 1 47 ? 14.203 -21.125 -19.734 1 95.12 47 THR B O 1
ATOM 3179 N N . PHE B 1 48 ? 16.047 -19.875 -20.094 1 96.19 48 PHE B N 1
ATOM 3180 C CA . PHE B 1 48 ? 15.305 -18.734 -20.625 1 96.19 48 PHE B CA 1
ATOM 3181 C C . PHE B 1 48 ? 14.664 -19.094 -21.969 1 96.19 48 PHE B C 1
ATOM 3183 O O . PHE B 1 48 ? 15.305 -19.688 -22.828 1 96.19 48 PHE B O 1
ATOM 3190 N N . LEU B 1 49 ? 13.445 -18.672 -22.094 1 95.56 49 LEU B N 1
ATOM 3191 C CA . LEU B 1 49 ? 12.75 -18.969 -23.344 1 95.56 49 LEU B CA 1
ATOM 3192 C C . LEU B 1 49 ? 12.5 -17.688 -24.141 1 95.56 49 LEU B C 1
ATOM 3194 O O . LEU B 1 49 ? 12.883 -17.594 -25.312 1 95.56 49 LEU B O 1
ATOM 3198 N N . ARG B 1 50 ? 11.906 -16.719 -23.453 1 94.94 50 ARG B N 1
ATOM 3199 C CA . ARG B 1 50 ? 11.617 -15.484 -24.172 1 94.94 50 ARG B CA 1
ATOM 3200 C C . ARG B 1 50 ? 11.188 -14.367 -23.219 1 94.94 50 ARG B C 1
ATOM 3202 O O . ARG B 1 50 ? 10.898 -14.625 -22.062 1 94.94 50 ARG B O 1
ATOM 3209 N N . ASP B 1 51 ? 11.07 -13.172 -23.859 1 95.12 51 ASP B N 1
ATOM 3210 C CA . ASP B 1 51 ? 10.547 -11.992 -23.172 1 95.12 51 ASP B CA 1
ATOM 3211 C C . ASP B 1 51 ? 9.242 -11.523 -23.812 1 95.12 51 ASP B C 1
ATOM 3213 O O . ASP B 1 51 ? 9.055 -11.664 -25.031 1 95.12 51 ASP B O 1
ATOM 3217 N N . ILE B 1 52 ? 8.352 -11.125 -23.016 1 95.06 52 ILE B N 1
ATOM 3218 C CA . ILE B 1 52 ? 7.188 -10.352 -23.438 1 95.06 52 ILE B CA 1
ATOM 3219 C C . ILE B 1 52 ? 7.34 -8.906 -22.984 1 95.06 52 ILE B C 1
ATOM 3221 O O . ILE B 1 52 ? 7.297 -8.617 -21.781 1 95.06 52 ILE B O 1
ATOM 3225 N N . LYS B 1 53 ? 7.438 -7.957 -23.906 1 93.38 53 LYS B N 1
ATOM 3226 C CA . LYS B 1 53 ? 7.801 -6.582 -23.578 1 93.38 53 LYS B CA 1
ATOM 3227 C C . LYS B 1 53 ? 6.695 -5.609 -23.984 1 93.38 53 LYS B C 1
ATOM 3229 O O . LYS B 1 53 ? 6.945 -4.418 -24.172 1 93.38 53 LYS B O 1
ATOM 3234 N N . GLU B 1 54 ? 5.57 -6.086 -24.156 1 92.75 54 GLU B N 1
ATOM 3235 C CA . GLU B 1 54 ? 4.477 -5.297 -24.719 1 92.75 54 GLU B CA 1
ATOM 3236 C C . GLU B 1 54 ? 3.83 -4.414 -23.656 1 92.75 54 GLU B C 1
ATOM 3238 O O . GLU B 1 54 ? 3.086 -3.486 -23.984 1 92.75 54 GLU B O 1
ATOM 3243 N N . HIS B 1 55 ? 4.074 -4.629 -22.422 1 91.88 55 HIS B N 1
ATOM 3244 C CA . HIS B 1 55 ? 3.553 -3.75 -21.391 1 91.88 55 HIS B CA 1
ATOM 3245 C C . HIS B 1 55 ? 4.215 -2.377 -21.453 1 91.88 55 HIS B C 1
ATOM 3247 O O . HIS B 1 55 ? 5.418 -2.273 -21.688 1 91.88 55 HIS B O 1
ATOM 3253 N N . THR B 1 56 ? 3.395 -1.37 -21.156 1 85.44 56 THR B N 1
ATOM 3254 C CA . THR B 1 56 ? 3.91 -0.006 -21.188 1 85.44 56 THR B CA 1
ATOM 3255 C C . THR B 1 56 ? 3.898 0.613 -19.797 1 85.44 56 THR B C 1
ATOM 3257 O O . THR B 1 56 ? 4.402 1.72 -19.594 1 85.44 56 THR B O 1
ATOM 3260 N N . GLN B 1 57 ? 3.277 -0.028 -18.922 1 85.81 57 GLN B N 1
ATOM 3261 C CA . GLN B 1 57 ? 3.219 0.357 -17.516 1 85.81 57 GLN B CA 1
ATOM 3262 C C . GLN B 1 57 ? 3.648 -0.795 -16.609 1 85.81 57 GLN B C 1
ATOM 3264 O O . GLN B 1 57 ? 3.699 -1.947 -17.047 1 85.81 57 GLN B O 1
ATOM 3269 N N . PRO B 1 58 ? 3.969 -0.456 -15.367 1 86.38 58 PRO B N 1
ATOM 3270 C CA . PRO B 1 58 ? 4.348 -1.532 -14.445 1 86.38 58 PRO B CA 1
ATOM 3271 C C . PRO B 1 58 ? 3.301 -2.639 -14.367 1 86.38 58 PRO B C 1
ATOM 3273 O O . PRO B 1 58 ? 2.1 -2.355 -14.328 1 86.38 58 PRO B O 1
ATOM 3276 N N . ILE B 1 59 ? 3.762 -3.869 -14.383 1 94.06 59 ILE B N 1
ATOM 3277 C CA . ILE B 1 59 ? 2.902 -5.043 -14.281 1 94.06 59 ILE B CA 1
ATOM 3278 C C . ILE B 1 59 ? 2.473 -5.25 -12.836 1 94.06 59 ILE B C 1
ATOM 3280 O O . ILE B 1 59 ? 3.311 -5.25 -11.93 1 94.06 59 ILE B O 1
ATOM 3284 N N . GLN B 1 60 ? 1.19 -5.43 -12.664 1 94.69 60 GLN B N 1
ATOM 3285 C CA . GLN B 1 60 ? 0.674 -5.496 -11.305 1 94.69 60 GLN B CA 1
ATOM 3286 C C . GLN B 1 60 ? 0.331 -6.93 -10.914 1 94.69 60 GLN B C 1
ATOM 3288 O O . GLN B 1 60 ? 0.351 -7.281 -9.734 1 94.69 60 GLN B O 1
ATOM 3293 N N . ASP B 1 61 ? -0.018 -7.707 -11.891 1 97.56 61 ASP B N 1
ATOM 3294 C CA . ASP B 1 61 ? -0.453 -9.07 -11.625 1 97.56 61 ASP B CA 1
ATOM 3295 C C . ASP B 1 61 ? -0.389 -9.922 -12.891 1 97.56 61 ASP B C 1
ATOM 3297 O O . ASP B 1 61 ? -0.465 -9.398 -14 1 97.56 61 ASP B O 1
ATOM 3301 N N . LEU B 1 62 ? -0.207 -11.211 -12.711 1 97.69 62 LEU B N 1
ATOM 3302 C CA . LEU B 1 62 ? -0.267 -12.148 -13.828 1 97.69 62 LEU B CA 1
ATOM 3303 C C . LEU B 1 62 ? -0.711 -13.531 -13.352 1 97.69 62 LEU B C 1
ATOM 3305 O O . LEU B 1 62 ? -0.422 -13.93 -12.227 1 97.69 62 LEU B O 1
ATOM 3309 N N . LEU B 1 63 ? -1.43 -14.211 -14.164 1 97.12 63 LEU B N 1
ATOM 3310 C CA . LEU B 1 63 ? -1.911 -15.539 -13.797 1 97.12 63 LEU B CA 1
ATOM 3311 C C . LEU B 1 63 ? -2.324 -16.328 -15.039 1 97.12 63 LEU B C 1
ATOM 3313 O O . LEU B 1 63 ? -2.439 -15.758 -16.125 1 97.12 63 LEU B O 1
ATOM 3317 N N . VAL B 1 64 ? -2.457 -17.531 -14.844 1 96.31 64 VAL B N 1
ATOM 3318 C CA . VAL B 1 64 ? -3.012 -18.469 -15.82 1 96.31 64 VAL B CA 1
ATOM 3319 C C . VAL B 1 64 ? -4.164 -19.25 -15.188 1 96.31 64 VAL B C 1
ATOM 3321 O O . VAL B 1 64 ? -4.238 -19.375 -13.961 1 96.31 64 VAL B O 1
ATOM 3324 N N . THR B 1 65 ? -5.012 -19.625 -16 1 93.44 65 THR B N 1
ATOM 3325 C CA . THR B 1 65 ? -6.102 -20.453 -15.5 1 93.44 65 THR B CA 1
ATOM 3326 C C . THR B 1 65 ? -5.977 -21.891 -16.016 1 93.44 65 THR B C 1
ATOM 3328 O O . THR B 1 65 ? -5.441 -22.109 -17.094 1 93.44 65 THR B O 1
ATOM 3331 N N . PRO B 1 66 ? -6.473 -22.812 -15.273 1 91.06 66 PRO B N 1
ATOM 3332 C CA . PRO B 1 66 ? -6.328 -24.219 -15.656 1 91.06 66 PRO B CA 1
ATOM 3333 C C . PRO B 1 66 ? -6.965 -24.531 -17.016 1 91.06 66 PRO B C 1
ATOM 3335 O O . PRO B 1 66 ? -6.449 -25.359 -17.766 1 91.06 66 PRO B O 1
ATOM 3338 N N . ALA B 1 67 ? -8.07 -23.938 -17.359 1 94 67 ALA B N 1
ATOM 3339 C CA . ALA B 1 67 ? -8.766 -24.188 -18.609 1 94 67 ALA B CA 1
ATOM 3340 C C . ALA B 1 67 ? -7.941 -23.719 -19.797 1 94 67 ALA B C 1
ATOM 3342 O O . ALA B 1 67 ? -8.102 -24.219 -20.922 1 94 67 ALA B O 1
ATOM 3343 N N . GLN B 1 68 ? -7.094 -22.75 -19.578 1 94 68 GLN B N 1
ATOM 3344 C CA . GLN B 1 68 ? -6.234 -22.203 -20.625 1 94 68 GLN B CA 1
ATOM 3345 C C . GLN B 1 68 ? -4.789 -22.094 -20.156 1 94 68 GLN B C 1
ATOM 3347 O O . GLN B 1 68 ? -4.27 -21 -19.984 1 94 68 GLN B O 1
ATOM 3352 N N . PRO B 1 69 ? -4.16 -23.188 -20.047 1 95.19 69 PRO B N 1
ATOM 3353 C CA . PRO B 1 69 ? -2.832 -23.203 -19.422 1 95.19 69 PRO B CA 1
ATOM 3354 C C . PRO B 1 69 ? -1.775 -22.484 -20.266 1 95.19 69 PRO B C 1
ATOM 3356 O O . PRO B 1 69 ? -0.692 -22.172 -19.766 1 95.19 69 PRO B O 1
ATOM 3359 N N . SER B 1 70 ? -2.09 -22.219 -21.531 1 96.12 70 SER B N 1
ATOM 3360 C CA . SER B 1 70 ? -1.113 -21.562 -22.406 1 96.12 70 SER B CA 1
ATOM 3361 C C . SER B 1 70 ? -1.472 -20.109 -22.641 1 96.12 70 SER B C 1
ATOM 3363 O O . SER B 1 70 ? -0.844 -19.422 -23.453 1 96.12 70 SER B O 1
ATOM 3365 N N . MET B 1 71 ? -2.475 -19.688 -21.953 1 95.81 71 MET B N 1
ATOM 3366 C CA . MET B 1 71 ? -2.873 -18.281 -22.047 1 95.81 71 MET B CA 1
ATOM 3367 C C . MET B 1 71 ? -2.492 -17.531 -20.766 1 95.81 71 MET B C 1
ATOM 3369 O O . MET B 1 71 ? -3.014 -17.828 -19.688 1 95.81 71 MET B O 1
ATOM 3373 N N . LEU B 1 72 ? -1.632 -16.594 -20.922 1 97.44 72 LEU B N 1
ATOM 3374 C CA . LEU B 1 72 ? -1.188 -15.789 -19.797 1 97.44 72 LEU B CA 1
ATOM 3375 C C . LEU B 1 72 ? -1.963 -14.477 -19.719 1 97.44 72 LEU B C 1
ATOM 3377 O O . LEU B 1 72 ? -2.031 -13.734 -20.703 1 97.44 72 LEU B O 1
ATOM 3381 N N . TYR B 1 73 ? -2.588 -14.266 -18.594 1 96.94 73 TYR B N 1
ATOM 3382 C CA . TYR B 1 73 ? -3.242 -12.992 -18.328 1 96.94 73 TYR B CA 1
ATOM 3383 C C . TYR B 1 73 ? -2.367 -12.109 -17.438 1 96.94 73 TYR B C 1
ATOM 3385 O O . TYR B 1 73 ? -1.8 -12.578 -16.453 1 96.94 73 TYR B O 1
ATOM 3393 N N . SER B 1 74 ? -2.195 -10.906 -17.781 1 97.31 74 SER B N 1
ATOM 3394 C CA . SER B 1 74 ? -1.467 -9.938 -16.969 1 97.31 74 SER B CA 1
ATOM 3395 C C . SER B 1 74 ? -2.102 -8.555 -17.047 1 97.31 74 SER B C 1
ATOM 3397 O O . SER B 1 74 ? -2.77 -8.234 -18.031 1 97.31 74 SER B O 1
ATOM 3399 N N . CYS B 1 75 ? -1.94 -7.77 -15.992 1 95.81 75 CYS B N 1
ATOM 3400 C CA . CYS B 1 75 ? -2.49 -6.418 -16 1 95.81 75 CYS B CA 1
ATOM 3401 C C . CYS B 1 75 ? -1.42 -5.391 -15.656 1 95.81 75 CYS B C 1
ATOM 3403 O O . CYS B 1 75 ? -0.432 -5.715 -14.992 1 95.81 75 CYS B O 1
ATOM 3405 N N . GLN B 1 76 ? -1.737 -4.238 -16.188 1 90.88 76 GLN B N 1
ATOM 3406 C CA . GLN B 1 76 ? -0.872 -3.1 -15.891 1 90.88 76 GLN B CA 1
ATOM 3407 C C . GLN B 1 76 ? -1.545 -2.131 -14.922 1 90.88 76 GLN B C 1
ATOM 3409 O O . GLN B 1 76 ? -2.754 -2.209 -14.695 1 90.88 76 GLN B O 1
ATOM 3414 N N . ARG B 1 77 ? -0.782 -1.253 -14.461 1 87.44 77 ARG B N 1
ATOM 3415 C CA . ARG B 1 77 ? -1.218 -0.332 -13.414 1 87.44 77 ARG B CA 1
ATOM 3416 C C . ARG B 1 77 ? -2.393 0.518 -13.891 1 87.44 77 ARG B C 1
ATOM 3418 O O . ARG B 1 77 ? -3.26 0.887 -13.094 1 87.44 77 ARG B O 1
ATOM 3425 N N . ASP B 1 78 ? -2.498 0.937 -15.141 1 82.19 78 ASP B N 1
ATOM 3426 C CA . ASP B 1 78 ? -3.568 1.789 -15.648 1 82.19 78 ASP B CA 1
ATOM 3427 C C . ASP B 1 78 ? -4.777 0.958 -16.078 1 82.19 78 ASP B C 1
ATOM 3429 O O . ASP B 1 78 ? -5.566 1.387 -16.922 1 82.19 78 ASP B O 1
ATOM 3433 N N . CYS B 1 79 ? -4.832 -0.296 -15.688 1 85.44 79 CYS B N 1
ATOM 3434 C CA . CYS B 1 79 ? -5.973 -1.197 -15.828 1 85.44 79 CYS B CA 1
ATOM 3435 C C . CYS B 1 79 ? -5.969 -1.879 -17.188 1 85.44 79 CYS B C 1
ATOM 3437 O O . CYS B 1 79 ? -6.875 -2.652 -17.5 1 85.44 79 CYS B O 1
ATOM 3439 N N . GLY B 1 80 ? -5.012 -1.631 -17.922 1 89.75 80 GLY B N 1
ATOM 3440 C CA . GLY B 1 80 ? -4.859 -2.441 -19.125 1 89.75 80 GLY B CA 1
ATOM 3441 C C . GLY B 1 80 ? -4.562 -3.898 -18.812 1 89.75 80 GLY B C 1
ATOM 3442 O O . GLY B 1 80 ? -3.795 -4.207 -17.906 1 89.75 80 GLY B O 1
ATOM 3443 N N . VAL B 1 81 ? -5.25 -4.727 -19.625 1 93.75 81 VAL B N 1
ATOM 3444 C CA . VAL B 1 81 ? -5.035 -6.16 -19.469 1 93.75 81 VAL B CA 1
ATOM 3445 C C . VAL B 1 81 ? -4.43 -6.738 -20.734 1 93.75 81 VAL B C 1
ATOM 3447 O O . VAL B 1 81 ? -4.824 -6.363 -21.844 1 93.75 81 VAL B O 1
ATOM 3450 N N . MET B 1 82 ? -3.518 -7.559 -20.531 1 95 82 MET B N 1
ATOM 3451 C CA . MET B 1 82 ? -2.871 -8.234 -21.656 1 95 82 MET B CA 1
ATOM 3452 C C . MET B 1 82 ? -3.139 -9.734 -21.609 1 95 82 MET B C 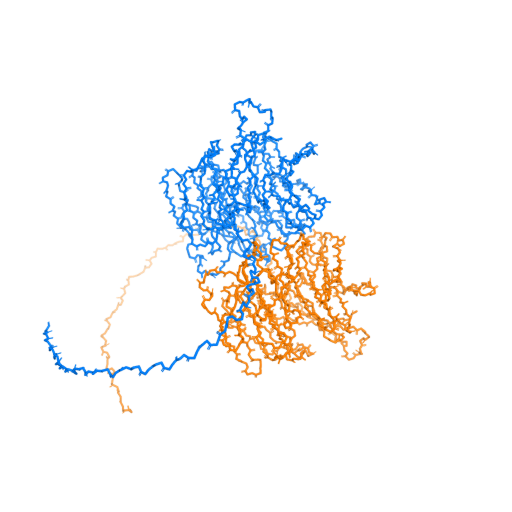1
ATOM 3454 O O . MET B 1 82 ? -3.074 -10.352 -20.531 1 95 82 MET B O 1
ATOM 3458 N N . MET B 1 83 ? -3.484 -10.234 -22.719 1 94.75 83 MET B N 1
ATOM 3459 C CA . MET B 1 83 ? -3.566 -11.68 -22.922 1 94.75 83 MET B CA 1
ATOM 3460 C C . MET B 1 83 ? -2.484 -12.164 -23.875 1 94.75 83 MET B C 1
ATOM 3462 O O . MET B 1 83 ? -2.352 -11.633 -24.984 1 94.75 83 MET B O 1
ATOM 3466 N N . THR B 1 84 ? -1.753 -13.047 -23.422 1 95.88 84 THR B N 1
ATOM 3467 C CA . THR B 1 84 ? -0.656 -13.562 -24.234 1 95.88 84 THR B CA 1
ATOM 3468 C C . THR B 1 84 ? -0.84 -15.055 -24.516 1 95.88 84 THR B C 1
ATOM 3470 O O . THR B 1 84 ? -0.899 -15.852 -23.578 1 95.88 84 THR B O 1
ATOM 3473 N N . ASP B 1 85 ? -0.916 -15.406 -25.734 1 95.5 85 ASP B N 1
ATOM 3474 C CA . ASP B 1 85 ? -0.837 -16.812 -26.141 1 95.5 85 ASP B CA 1
ATOM 3475 C C . ASP B 1 85 ? 0.611 -17.281 -26.188 1 95.5 85 ASP B C 1
ATOM 3477 O O . ASP B 1 85 ? 1.371 -16.922 -27.078 1 95.5 85 ASP B O 1
ATOM 3481 N N . LEU B 1 86 ? 0.925 -18.109 -25.359 1 95.06 86 LEU B N 1
ATOM 3482 C CA . LEU B 1 86 ? 2.316 -18.516 -25.188 1 95.06 86 LEU B CA 1
ATOM 3483 C C . LEU B 1 86 ? 2.73 -19.5 -26.281 1 95.06 86 LEU B C 1
ATOM 3485 O O . LEU B 1 86 ? 3.92 -19.656 -26.562 1 95.06 86 LEU B O 1
ATOM 3489 N N . ARG B 1 87 ? 1.815 -20.109 -26.859 1 92 87 ARG B N 1
ATOM 3490 C CA . ARG B 1 87 ? 2.105 -21.031 -27.953 1 92 87 ARG B CA 1
ATOM 3491 C C . ARG B 1 87 ? 2.4 -20.281 -29.234 1 92 87 ARG B C 1
ATOM 3493 O O . ARG B 1 87 ? 3.363 -20.594 -29.938 1 92 87 ARG B O 1
ATOM 3500 N N . GLN B 1 88 ? 1.588 -19.266 -29.453 1 90.75 88 GLN B N 1
ATOM 3501 C CA . GLN B 1 88 ? 1.735 -18.484 -30.672 1 90.75 88 GLN B CA 1
ATOM 3502 C C . GLN B 1 88 ? 2.664 -17.297 -30.469 1 90.75 88 GLN B C 1
ATOM 3504 O O . GLN B 1 88 ? 2.975 -16.562 -31.406 1 90.75 88 GLN B O 1
ATOM 3509 N N . GLU B 1 89 ? 2.988 -17.047 -29.281 1 88.38 89 GLU B N 1
ATOM 3510 C CA . GLU B 1 89 ? 3.885 -15.961 -28.906 1 88.38 89 GLU B CA 1
ATOM 3511 C C . GLU B 1 89 ? 3.309 -14.609 -29.328 1 88.38 89 GLU B C 1
ATOM 3513 O O . GLU B 1 89 ? 4.004 -13.789 -29.938 1 88.38 89 GLU B O 1
ATOM 3518 N N . ARG B 1 90 ? 2.072 -14.508 -29.078 1 88.75 90 ARG B N 1
ATOM 3519 C CA . ARG B 1 90 ? 1.358 -13.281 -29.422 1 88.75 90 ARG B CA 1
ATOM 3520 C C . ARG B 1 90 ? 0.67 -12.695 -28.188 1 88.75 90 ARG B C 1
ATOM 3522 O O . ARG B 1 90 ? 0.076 -13.422 -27.391 1 88.75 90 ARG B O 1
ATOM 3529 N N . ALA B 1 91 ? 0.884 -11.422 -28.094 1 89.94 91 ALA B N 1
ATOM 3530 C CA . ALA B 1 91 ? 0.26 -10.695 -26.984 1 89.94 91 ALA B CA 1
ATOM 3531 C C . ALA B 1 91 ? -0.682 -9.609 -27.5 1 89.94 91 ALA B C 1
ATOM 3533 O O . ALA B 1 91 ? -0.405 -8.977 -28.531 1 89.94 91 ALA B O 1
ATOM 3534 N N . ALA B 1 92 ? -1.826 -9.57 -26.859 1 88.44 92 ALA B N 1
ATOM 3535 C CA . ALA B 1 92 ? -2.793 -8.531 -27.219 1 88.44 92 ALA B CA 1
ATOM 3536 C C . ALA B 1 92 ? -3.262 -7.777 -25.969 1 88.44 92 ALA B C 1
ATOM 3538 O O . ALA B 1 92 ? -3.457 -8.375 -24.906 1 88.44 92 ALA B O 1
ATOM 3539 N N . HIS B 1 93 ? -3.447 -6.445 -26.156 1 87.88 93 HIS B N 1
ATOM 3540 C CA . HIS B 1 93 ? -3.963 -5.598 -25.094 1 87.88 93 HIS B CA 1
ATOM 3541 C C . HIS B 1 93 ? -5.48 -5.477 -25.172 1 87.88 93 HIS B C 1
ATOM 3543 O O . HIS B 1 93 ? -6.047 -5.363 -26.266 1 87.88 93 HIS B O 1
ATOM 3549 N N . PHE B 1 94 ? -5.953 -5.527 -23.984 1 87.81 94 PHE B N 1
ATOM 3550 C CA . PHE B 1 94 ? -7.398 -5.367 -23.891 1 87.81 94 PHE B CA 1
ATOM 3551 C C . PHE B 1 94 ? -7.758 -4.344 -22.812 1 87.81 94 PHE B C 1
ATOM 3553 O O . PHE B 1 94 ? -6.898 -3.932 -22.031 1 87.81 94 PHE B O 1
ATOM 3560 N N . LEU B 1 95 ? -9.047 -3.805 -22.812 1 87.12 95 LEU B N 1
ATOM 3561 C CA . LEU B 1 95 ? -9.602 -2.859 -21.859 1 87.12 95 LEU B CA 1
ATOM 3562 C C . LEU B 1 95 ? -8.852 -1.535 -21.891 1 87.12 95 LEU B C 1
ATOM 3564 O O . LEU B 1 95 ? -8.594 -0.933 -20.844 1 87.12 95 LEU B O 1
ATOM 3568 N N . CYS B 1 96 ? -8.492 -1.155 -22.906 1 78 96 CYS B N 1
ATOM 3569 C CA . CYS B 1 96 ? -7.738 0.08 -23.109 1 78 96 CYS B CA 1
ATOM 3570 C C . CYS B 1 96 ? -8.562 1.291 -22.672 1 78 96 CYS B C 1
ATOM 3572 O O . CYS B 1 96 ? -8 2.299 -22.234 1 78 96 CYS B O 1
ATOM 3574 N N . ASP B 1 97 ? -9.836 1.129 -22.766 1 79.88 97 ASP B N 1
ATOM 3575 C CA . ASP B 1 97 ? -10.703 2.223 -22.344 1 79.88 97 ASP B CA 1
ATOM 3576 C C . ASP B 1 97 ? -10.539 2.494 -20.844 1 79.88 97 ASP B C 1
ATOM 3578 O O . ASP B 1 97 ? -10.633 3.643 -20.406 1 79.88 97 ASP B O 1
ATOM 3582 N N . MET B 1 98 ? -10.336 1.532 -20.141 1 80.88 98 MET B N 1
ATOM 3583 C CA . MET B 1 98 ? -10.141 1.699 -18.703 1 80.88 98 MET B CA 1
ATOM 3584 C C . MET B 1 98 ? -8.828 2.41 -18.406 1 80.88 98 MET B C 1
ATOM 3586 O O . MET B 1 98 ? -8.703 3.104 -17.391 1 80.88 98 MET B O 1
ATOM 3590 N N . CYS B 1 99 ? -7.906 2.311 -19.281 1 76.88 99 CYS B N 1
ATOM 3591 C CA . CYS B 1 99 ? -6.586 2.904 -19.094 1 76.88 99 CYS B CA 1
ATOM 3592 C C . CYS B 1 99 ? -6.68 4.422 -19 1 76.88 99 CYS B C 1
ATOM 3594 O O . CYS B 1 99 ? -5.879 5.059 -18.312 1 76.88 99 CYS B O 1
ATOM 3596 N N . ASN B 1 100 ? -7.664 4.938 -19.578 1 72.12 100 ASN B N 1
ATOM 3597 C CA . ASN B 1 100 ? -7.797 6.387 -19.641 1 72.12 100 ASN B CA 1
ATOM 3598 C C . ASN B 1 100 ? -8.656 6.93 -18.5 1 72.12 100 ASN B C 1
ATOM 3600 O O . ASN B 1 100 ? -8.82 8.141 -18.375 1 72.12 100 ASN B O 1
ATOM 3604 N N . SER B 1 101 ? -9.109 6.078 -17.703 1 72.31 101 SER B N 1
ATOM 3605 C CA . SER B 1 101 ? -10.016 6.5 -16.641 1 72.31 101 SER B CA 1
ATOM 3606 C C . SER B 1 101 ? -9.25 7.125 -15.484 1 72.31 101 SER B C 1
ATOM 3608 O O . SER B 1 101 ? -9.836 7.797 -14.633 1 72.31 101 SER B O 1
ATOM 3610 N N . GLY B 1 102 ? -7.926 6.785 -15.469 1 74 102 GLY B N 1
ATOM 3611 C CA . GLY B 1 102 ? -7.145 7.234 -14.328 1 74 102 GLY B CA 1
ATOM 3612 C C . GLY B 1 102 ? -7.176 6.262 -13.164 1 74 102 GLY B C 1
ATOM 3613 O O . GLY B 1 102 ? -6.469 6.453 -12.172 1 74 102 GLY B O 1
ATOM 3614 N N . ALA B 1 103 ? -7.992 5.246 -13.281 1 81.88 103 ALA B N 1
ATOM 3615 C CA . ALA B 1 103 ? -8.07 4.238 -12.234 1 81.88 103 ALA B CA 1
ATOM 3616 C C . ALA B 1 103 ? -6.785 3.412 -12.172 1 81.88 103 ALA B C 1
ATOM 3618 O O . ALA B 1 103 ? -6.082 3.273 -13.18 1 81.88 103 ALA B O 1
ATOM 3619 N N . VAL B 1 104 ? -6.539 2.941 -11.023 1 84.19 104 VAL B N 1
ATOM 3620 C CA . VAL B 1 104 ? -5.367 2.096 -10.82 1 84.19 104 VAL B CA 1
ATOM 3621 C C . VAL B 1 104 ? -5.805 0.643 -10.641 1 84.19 104 VAL B C 1
ATOM 3623 O O . VAL B 1 104 ? -6.742 0.359 -9.891 1 84.19 104 VAL B O 1
ATOM 3626 N N . CYS B 1 105 ? -5.129 -0.2 -11.398 1 91.19 105 CYS B N 1
ATOM 3627 C CA . CYS B 1 105 ? -5.387 -1.631 -11.281 1 91.19 105 CYS B CA 1
ATOM 3628 C C . CYS B 1 105 ? -4.293 -2.32 -10.477 1 91.19 105 CYS B C 1
ATOM 3630 O O . CYS B 1 105 ? -3.107 -2.178 -10.781 1 91.19 105 CYS B O 1
ATOM 3632 N N . SER B 1 106 ? -4.754 -3.1 -9.523 1 93.44 106 SER B N 1
ATOM 3633 C CA . SER B 1 106 ? -3.785 -3.76 -8.656 1 93.44 106 SER B CA 1
ATOM 3634 C C . SER B 1 106 ? -3.762 -5.266 -8.898 1 93.44 106 SER B C 1
ATOM 3636 O O . SER B 1 106 ? -2.768 -5.93 -8.602 1 93.44 106 SER B O 1
ATOM 3638 N N . SER B 1 107 ? -4.848 -5.754 -9.406 1 97.81 107 SER B N 1
ATOM 3639 C CA . SER B 1 107 ? -4.93 -7.211 -9.484 1 97.81 107 SER B CA 1
ATOM 3640 C C . SER B 1 107 ? -6.016 -7.652 -10.461 1 97.81 107 SER B C 1
ATOM 3642 O O . SER B 1 107 ? -6.965 -6.906 -10.719 1 97.81 107 SER B O 1
ATOM 3644 N N . ILE B 1 108 ? -5.863 -8.875 -10.938 1 97.75 108 ILE B N 1
ATOM 3645 C CA . ILE B 1 108 ? -6.879 -9.508 -11.773 1 97.75 108 ILE B CA 1
ATOM 3646 C C . ILE B 1 108 ? -7.098 -10.945 -11.305 1 97.75 108 ILE B C 1
ATOM 3648 O O . ILE B 1 108 ? -6.277 -11.5 -10.57 1 97.75 108 ILE B O 1
ATOM 3652 N N . GLY B 1 109 ? -8.219 -11.477 -11.641 1 97.69 109 GLY B N 1
ATOM 3653 C CA . GLY B 1 109 ? -8.562 -12.875 -11.469 1 97.69 109 GLY B CA 1
ATOM 3654 C C . GLY B 1 109 ? -9.367 -13.438 -12.633 1 97.69 109 GLY B C 1
ATOM 3655 O O . GLY B 1 109 ? -10.141 -12.719 -13.258 1 97.69 109 GLY B O 1
ATOM 3656 N N . VAL B 1 110 ? -9.062 -14.664 -12.906 1 97.31 110 VAL B N 1
ATOM 3657 C CA . VAL B 1 110 ? -9.82 -15.336 -13.961 1 97.31 110 VAL B CA 1
ATOM 3658 C C . VAL B 1 110 ? -10.453 -16.609 -13.406 1 97.31 110 VAL B C 1
ATOM 3660 O O . VAL B 1 110 ? -9.82 -17.344 -12.648 1 97.31 110 VAL B O 1
ATOM 3663 N N . THR B 1 111 ? -11.656 -16.828 -13.852 1 96.19 111 THR B N 1
ATOM 3664 C CA . THR B 1 111 ? -12.312 -18.062 -13.398 1 96.19 111 THR B CA 1
ATOM 3665 C C . THR B 1 111 ? -11.562 -19.281 -13.898 1 96.19 111 THR B C 1
ATOM 3667 O O . THR B 1 111 ? -10.953 -19.266 -14.969 1 96.19 111 THR B O 1
ATOM 3670 N N . PRO B 1 112 ? -11.68 -20.328 -13.125 1 94.25 112 PRO B N 1
ATOM 3671 C CA . PRO B 1 112 ? -10.977 -21.562 -13.523 1 94.25 112 PRO B CA 1
ATOM 3672 C C . PRO B 1 112 ? -11.391 -22.047 -14.914 1 94.25 112 PRO B C 1
ATOM 3674 O O . PRO B 1 112 ? -10.578 -22.625 -15.641 1 94.25 112 PRO B O 1
ATOM 3677 N N . SER B 1 113 ? -12.602 -21.75 -15.336 1 91.62 113 SER B N 1
ATOM 3678 C CA . SER B 1 113 ? -13.086 -22.188 -16.641 1 91.62 113 SER B CA 1
ATOM 3679 C C . SER B 1 113 ? -12.867 -21.109 -17.703 1 91.62 113 SER B C 1
ATOM 3681 O O . SER B 1 113 ? -13.164 -21.312 -18.875 1 91.62 113 SER B O 1
ATOM 3683 N N . ALA B 1 114 ? -12.469 -19.922 -17.312 1 87.19 114 ALA B N 1
ATOM 3684 C CA . ALA B 1 114 ? -11.891 -18.859 -18.141 1 87.19 114 ALA B CA 1
ATOM 3685 C C . ALA B 1 114 ? -12.977 -17.938 -18.656 1 87.19 114 ALA B C 1
ATOM 3687 O O . ALA B 1 114 ? -12.672 -16.859 -19.203 1 87.19 114 ALA B O 1
ATOM 3688 N N . PRO B 1 115 ? -14.18 -18.141 -18.438 1 88.69 115 PRO B N 1
ATOM 3689 C CA . PRO B 1 115 ? -15.141 -17.25 -19.094 1 88.69 115 PRO B CA 1
ATOM 3690 C C . PRO B 1 115 ? -15.172 -15.852 -18.484 1 88.69 115 PRO B C 1
ATOM 3692 O O . PRO B 1 115 ? -15.625 -14.906 -19.125 1 88.69 115 PRO B O 1
ATOM 3695 N N . LEU B 1 116 ? -14.75 -15.742 -17.25 1 95.38 116 LEU B N 1
ATOM 3696 C CA . LEU B 1 116 ? -14.906 -14.469 -16.562 1 95.38 116 LEU B CA 1
ATOM 3697 C C . LEU B 1 116 ? -13.57 -13.977 -16.016 1 95.38 116 LEU B C 1
ATOM 3699 O O . LEU B 1 116 ? -12.828 -14.742 -15.391 1 95.38 116 LEU B O 1
ATOM 3703 N N . LEU B 1 117 ? -13.328 -12.742 -16.297 1 97 117 LEU B N 1
ATOM 3704 C CA . LEU B 1 117 ? -12.172 -12.023 -15.766 1 97 117 LEU B CA 1
ATOM 3705 C C . LEU B 1 117 ? -12.617 -10.938 -14.781 1 97 117 LEU B C 1
ATOM 3707 O O . LEU B 1 117 ? -13.562 -10.195 -15.055 1 97 117 LEU B O 1
ATOM 3711 N N . ALA B 1 118 ? -12.047 -10.914 -13.656 1 97.75 118 ALA B N 1
ATOM 3712 C CA . ALA B 1 118 ? -12.25 -9.82 -12.711 1 97.75 118 ALA B CA 1
ATOM 3713 C C . ALA B 1 118 ? -11.062 -8.859 -12.727 1 97.75 118 ALA B C 1
ATOM 3715 O O . ALA B 1 118 ? -9.906 -9.281 -12.695 1 97.75 118 ALA B O 1
ATOM 3716 N N . VAL B 1 119 ? -11.312 -7.586 -12.773 1 97.06 119 VAL B N 1
ATOM 3717 C CA . VAL B 1 119 ? -10.297 -6.539 -12.766 1 97.06 119 VAL B CA 1
ATOM 3718 C C . VAL B 1 119 ? -10.531 -5.598 -11.586 1 97.06 119 VAL B C 1
ATOM 3720 O O . VAL B 1 119 ? -11.617 -5.02 -11.453 1 97.06 119 VAL B O 1
ATOM 3723 N N . ALA B 1 120 ? -9.531 -5.5 -10.758 1 97 120 ALA B N 1
ATOM 3724 C CA . ALA B 1 120 ? -9.594 -4.52 -9.672 1 97 120 ALA B CA 1
ATOM 3725 C C . ALA B 1 120 ? -9.211 -3.129 -10.172 1 97 120 ALA B C 1
ATOM 3727 O O . ALA B 1 120 ? -8.062 -2.891 -10.562 1 97 120 ALA B O 1
ATOM 3728 N N . ALA B 1 121 ? -10.086 -2.238 -10.203 1 92.69 121 ALA B N 1
ATOM 3729 C CA . ALA B 1 121 ? -9.867 -0.842 -10.57 1 92.69 121 ALA B CA 1
ATOM 3730 C C . ALA B 1 121 ? -10.203 0.091 -9.414 1 92.69 121 ALA B C 1
ATOM 3732 O O . ALA B 1 121 ? -11.375 0.391 -9.172 1 92.69 121 ALA B O 1
ATOM 3733 N N . ASP B 1 122 ? -9.18 0.528 -8.773 1 88.62 122 ASP B N 1
ATOM 3734 C CA . ASP B 1 122 ? -9.352 1.266 -7.527 1 88.62 122 ASP B CA 1
ATOM 3735 C C . ASP B 1 122 ? -10.156 0.455 -6.516 1 88.62 122 ASP B C 1
ATOM 3737 O O . ASP B 1 122 ? -9.75 -0.64 -6.125 1 88.62 122 ASP B O 1
ATOM 3741 N N . ARG B 1 123 ? -11.32 0.966 -6.145 1 89.5 123 ARG B N 1
ATOM 3742 C CA . ARG B 1 123 ? -12.102 0.273 -5.129 1 89.5 123 ARG B CA 1
ATOM 3743 C C . ARG B 1 123 ? -13.141 -0.642 -5.766 1 89.5 123 ARG B C 1
ATOM 3745 O O . ARG B 1 123 ? -13.828 -1.395 -5.066 1 89.5 123 ARG B O 1
ATOM 3752 N N . ASP B 1 124 ? -13.266 -0.606 -7.09 1 93.12 124 ASP B N 1
ATOM 3753 C CA . ASP B 1 124 ? -14.305 -1.353 -7.797 1 93.12 124 ASP B CA 1
ATOM 3754 C C . ASP B 1 124 ? -13.727 -2.607 -8.445 1 93.12 124 ASP B C 1
ATOM 3756 O O . ASP B 1 124 ? -12.531 -2.664 -8.75 1 93.12 124 ASP B O 1
ATOM 3760 N N . ILE B 1 125 ? -14.625 -3.557 -8.633 1 96.5 125 ILE B N 1
ATOM 3761 C CA . ILE B 1 125 ? -14.273 -4.781 -9.344 1 96.5 125 ILE B CA 1
ATOM 3762 C C . ILE B 1 125 ? -15.125 -4.902 -10.609 1 96.5 125 ILE B C 1
ATOM 3764 O O . ILE B 1 125 ? -16.359 -4.926 -10.531 1 96.5 125 ILE B O 1
ATOM 3768 N N . HIS B 1 126 ? -14.484 -4.973 -11.695 1 95.75 126 HIS B N 1
ATOM 3769 C CA . HIS B 1 126 ? -15.18 -5.148 -12.969 1 95.75 126 HIS B CA 1
ATOM 3770 C C . HIS B 1 126 ? -15.102 -6.598 -13.445 1 95.75 126 HIS B C 1
ATOM 3772 O O . HIS B 1 126 ? -14.008 -7.152 -13.578 1 95.75 126 HIS B O 1
ATOM 3778 N N . LEU B 1 127 ? -16.25 -7.164 -13.664 1 96.06 127 LEU B N 1
ATOM 3779 C CA . LEU B 1 127 ? -16.312 -8.484 -14.273 1 96.06 127 LEU B CA 1
ATOM 3780 C C . LEU B 1 127 ? -16.406 -8.375 -15.797 1 96.06 127 LEU B C 1
ATOM 3782 O O . LEU B 1 127 ? -17.281 -7.695 -16.312 1 96.06 127 LEU B O 1
ATOM 3786 N N . VAL B 1 128 ? -15.508 -9.039 -16.422 1 95.56 128 VAL B N 1
ATOM 3787 C CA . VAL B 1 128 ? -15.375 -8.938 -17.875 1 95.56 128 VAL B CA 1
ATOM 3788 C C . VAL B 1 128 ? -15.516 -10.32 -18.5 1 95.56 128 VAL B C 1
ATOM 3790 O O . VAL B 1 128 ? -14.922 -11.289 -18.031 1 95.56 128 VAL B O 1
ATOM 3793 N N . ASP B 1 129 ? -16.297 -10.406 -19.547 1 94.19 129 ASP B N 1
ATOM 3794 C CA . ASP B 1 129 ? -16.359 -11.625 -20.344 1 94.19 129 ASP B CA 1
ATOM 3795 C C . ASP B 1 129 ? -15.109 -11.781 -21.219 1 94.19 129 ASP B C 1
ATOM 3797 O O . ASP B 1 129 ? -14.828 -10.93 -22.062 1 94.19 129 ASP B O 1
ATOM 3801 N N . THR B 1 130 ? -14.406 -12.836 -21.078 1 92.44 130 THR B N 1
ATOM 3802 C CA . THR B 1 130 ? -13.102 -12.977 -21.719 1 92.44 130 THR B CA 1
ATOM 3803 C C . THR B 1 130 ? -13.258 -13.234 -23.203 1 92.44 130 THR B C 1
ATOM 3805 O O . THR B 1 130 ? -12.297 -13.117 -23.969 1 92.44 130 THR B O 1
ATOM 3808 N N . ARG B 1 131 ? -14.414 -13.555 -23.625 1 89.44 131 ARG B N 1
ATOM 3809 C CA . ARG B 1 131 ? -14.664 -13.82 -25.047 1 89.44 131 ARG B CA 1
ATOM 3810 C C . ARG B 1 131 ? -14.969 -12.531 -25.797 1 89.44 131 ARG B C 1
ATOM 3812 O O . ARG B 1 131 ? -14.547 -12.367 -26.953 1 89.44 131 ARG B O 1
ATOM 3819 N N . THR B 1 132 ? -15.641 -11.68 -25.094 1 90.38 132 THR B N 1
ATOM 3820 C CA . THR B 1 132 ? -16.062 -10.453 -25.766 1 90.38 132 THR B CA 1
ATOM 3821 C C . THR B 1 132 ? -15.227 -9.266 -25.281 1 90.38 132 THR B C 1
ATOM 3823 O O . THR B 1 132 ? -15.195 -8.219 -25.938 1 90.38 132 THR B O 1
ATOM 3826 N N . TRP B 1 133 ? -14.688 -9.422 -24.094 1 90.62 133 TRP B N 1
ATOM 3827 C CA . TRP B 1 133 ? -13.883 -8.398 -23.453 1 90.62 133 TRP B CA 1
ATOM 3828 C C . TRP B 1 133 ? -14.727 -7.18 -23.094 1 90.62 133 TRP B C 1
ATOM 3830 O O . TRP B 1 133 ? -14.234 -6.051 -23.109 1 90.62 133 TRP B O 1
ATOM 3840 N N . CYS B 1 134 ? -15.938 -7.48 -22.844 1 89.31 134 CYS B N 1
ATOM 3841 C CA . CYS B 1 134 ? -16.859 -6.457 -22.359 1 89.31 134 CYS B CA 1
ATOM 3842 C C . CYS B 1 134 ? -17.172 -6.645 -20.891 1 89.31 134 CYS B C 1
ATOM 3844 O O . CYS B 1 134 ? -17.328 -7.777 -20.422 1 89.31 134 CYS B O 1
ATOM 3846 N N . SER B 1 135 ? -17.234 -5.5 -20.266 1 89.5 135 SER B N 1
ATOM 3847 C CA . SER B 1 135 ? -17.625 -5.543 -18.875 1 89.5 135 SER B CA 1
ATOM 3848 C C . SER B 1 135 ? -19.078 -6.012 -18.719 1 89.5 135 SER B C 1
ATOM 3850 O O . SER B 1 135 ? -19.969 -5.477 -19.375 1 89.5 135 SER B O 1
ATOM 3852 N N . VAL B 1 136 ? -19.297 -6.996 -17.922 1 91.81 136 VAL B N 1
ATOM 3853 C CA . VAL B 1 136 ? -20.641 -7.547 -17.766 1 91.81 136 VAL B CA 1
ATOM 3854 C C . VAL B 1 136 ? -21.234 -7.074 -16.453 1 91.81 136 VAL B C 1
ATOM 3856 O O . VAL B 1 136 ? -22.469 -7.031 -16.297 1 91.81 136 VAL B O 1
ATOM 3859 N N . LYS B 1 137 ? -20.484 -6.781 -15.508 1 92.81 137 LYS B N 1
ATOM 3860 C CA . LYS B 1 137 ? -20.969 -6.332 -14.203 1 92.81 137 LYS B CA 1
ATOM 3861 C C . LYS B 1 137 ? -19.875 -5.57 -13.453 1 92.81 137 LYS B C 1
ATOM 3863 O O . LYS B 1 137 ? -18.688 -5.875 -13.594 1 92.81 137 LYS B O 1
ATOM 3868 N N . CYS B 1 138 ? -20.266 -4.594 -12.703 1 93.12 138 CYS B N 1
ATOM 3869 C CA . CYS B 1 138 ? -19.375 -3.871 -11.805 1 93.12 138 CYS B CA 1
ATOM 3870 C C . CYS B 1 138 ? -19.781 -4.074 -10.352 1 93.12 138 CYS B C 1
ATOM 3872 O O . CYS B 1 138 ? -20.922 -3.783 -9.969 1 93.12 138 CYS B O 1
ATOM 3874 N N . LEU B 1 139 ? -18.922 -4.695 -9.648 1 94.06 139 LEU B N 1
ATOM 3875 C CA . LEU B 1 139 ? -19.109 -4.828 -8.211 1 94.06 139 LEU B CA 1
ATOM 3876 C C . LEU B 1 139 ? -18.5 -3.633 -7.473 1 94.06 139 LEU B C 1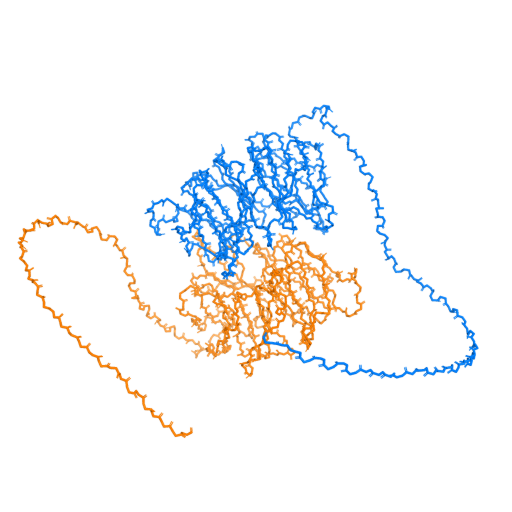
ATOM 3878 O O . LEU B 1 139 ? -17.297 -3.576 -7.254 1 94.06 139 LEU B O 1
ATOM 3882 N N . ASP B 1 140 ? -19.406 -2.725 -7.012 1 88.94 140 ASP B N 1
ATOM 3883 C CA . ASP B 1 140 ? -18.953 -1.487 -6.379 1 88.94 140 ASP B CA 1
ATOM 3884 C C . ASP B 1 140 ? -19.375 -1.431 -4.914 1 88.94 140 ASP B C 1
ATOM 3886 O O . ASP B 1 140 ? -20.109 -2.299 -4.441 1 88.94 140 ASP B O 1
ATOM 3890 N N . GLN B 1 141 ? -18.734 -0.616 -4.125 1 81.19 141 GLN B N 1
ATOM 3891 C CA . GLN B 1 141 ? -19.062 -0.291 -2.742 1 81.19 141 GLN B CA 1
ATOM 3892 C C . GLN B 1 141 ? -18.828 -1.486 -1.823 1 81.19 141 GLN B C 1
ATOM 3894 O O . GLN B 1 141 ? -19.516 -1.638 -0.807 1 81.19 141 GLN B O 1
ATOM 3899 N N . LEU B 1 142 ? -18.031 -2.414 -2.369 1 89.81 142 LEU B N 1
ATOM 3900 C CA . LEU B 1 142 ? -17.719 -3.557 -1.521 1 89.81 142 LEU B CA 1
ATOM 3901 C C . LEU B 1 142 ? -16.422 -3.305 -0.734 1 89.81 142 LEU B C 1
ATOM 3903 O O . LEU B 1 142 ? -16.188 -3.959 0.28 1 89.81 142 LEU B O 1
ATOM 3907 N N . HIS B 1 143 ? -15.648 -2.434 -1.246 1 90.38 143 HIS B N 1
ATOM 3908 C CA . HIS B 1 143 ? -14.461 -1.915 -0.578 1 90.38 143 HIS B CA 1
ATOM 3909 C C . HIS B 1 143 ? -14.484 -0.392 -0.518 1 90.38 143 HIS B C 1
ATOM 3911 O O . HIS B 1 143 ? -15.016 0.262 -1.419 1 90.38 143 HIS B O 1
ATOM 3917 N N . VAL B 1 144 ? -13.898 0.115 0.521 1 84.94 144 VAL B N 1
ATOM 3918 C CA . VAL B 1 144 ? -13.852 1.566 0.664 1 84.94 144 VAL B CA 1
ATOM 3919 C C . VAL B 1 144 ? -12.594 2.111 0.002 1 84.94 144 VAL B C 1
ATOM 3921 O O . VAL B 1 144 ? -12.586 3.234 -0.511 1 84.94 144 VAL B O 1
ATOM 3924 N N . ASP B 1 145 ? -11.609 1.241 0.036 1 89.44 145 ASP B N 1
ATOM 3925 C CA . ASP B 1 145 ? -10.336 1.616 -0.575 1 89.44 145 ASP B CA 1
ATOM 3926 C C . ASP B 1 145 ? -9.984 0.682 -1.729 1 89.44 145 ASP B C 1
ATOM 3928 O O . ASP B 1 145 ? -10.773 -0.187 -2.096 1 89.44 145 ASP B O 1
ATOM 3932 N N . GLU B 1 146 ? -8.836 0.945 -2.32 1 91.56 146 GLU B N 1
ATOM 3933 C CA . GLU B 1 146 ? -8.375 0.17 -3.469 1 91.56 146 GLU B CA 1
ATOM 3934 C C . GLU B 1 146 ? -8.367 -1.324 -3.16 1 91.56 146 GLU B C 1
ATOM 3936 O O . GLU B 1 146 ? -7.969 -1.736 -2.068 1 91.56 146 GLU B O 1
ATOM 3941 N N . VAL B 1 147 ? -8.797 -2.104 -4.145 1 96.62 147 VAL B N 1
ATOM 3942 C CA . VAL B 1 147 ? -8.688 -3.557 -4.055 1 96.62 147 VAL B CA 1
ATOM 3943 C C . VAL B 1 147 ? -7.242 -3.979 -4.312 1 96.62 147 VAL B C 1
ATOM 3945 O O . VAL B 1 147 ? -6.656 -3.619 -5.336 1 96.62 147 VAL B O 1
ATOM 3948 N N . SER B 1 148 ? -6.699 -4.715 -3.381 1 97.06 148 SER B N 1
ATOM 3949 C CA . SER B 1 148 ? -5.285 -5.059 -3.475 1 97.06 148 SER B CA 1
ATOM 3950 C C . SER B 1 148 ? -5.082 -6.387 -4.199 1 97.06 148 SER B C 1
ATOM 3952 O O . SER B 1 148 ? -4.109 -6.555 -4.938 1 97.06 148 SER B O 1
ATOM 3954 N N . ARG B 1 149 ? -5.992 -7.344 -3.926 1 98.38 149 ARG B N 1
ATOM 3955 C CA . ARG B 1 149 ? -5.863 -8.656 -4.555 1 98.38 149 ARG B CA 1
ATOM 3956 C C . ARG B 1 149 ? -7.23 -9.242 -4.879 1 98.38 149 ARG B C 1
ATOM 3958 O O . ARG B 1 149 ? -8.203 -9.008 -4.16 1 98.38 149 ARG B O 1
ATOM 3965 N N . LEU B 1 150 ? -7.145 -10.156 -5.93 1 97.62 150 LEU B N 1
ATOM 3966 C CA . LEU B 1 150 ? -8.328 -10.852 -6.414 1 97.62 150 LEU B CA 1
ATOM 3967 C C . LEU B 1 150 ? -7.98 -12.273 -6.84 1 97.62 150 LEU B C 1
ATOM 3969 O O . LEU B 1 150 ? -6.953 -12.5 -7.484 1 97.62 150 LEU B O 1
ATOM 3973 N N . ARG B 1 151 ? -8.867 -13.148 -6.445 1 98.25 151 ARG B N 1
ATOM 3974 C CA . ARG B 1 151 ? -8.758 -14.5 -6.996 1 98.25 151 ARG B CA 1
ATOM 3975 C C . ARG B 1 151 ? -10.109 -15.203 -6.973 1 98.25 151 ARG B C 1
ATOM 3977 O O . ARG B 1 151 ? -10.867 -15.078 -6.008 1 98.25 151 ARG B O 1
ATOM 3984 N N . PHE B 1 152 ? -10.305 -15.984 -7.996 1 98 152 PHE B N 1
ATOM 3985 C CA . PHE B 1 152 ? -11.477 -16.859 -7.992 1 98 152 PHE B CA 1
ATOM 3986 C C . PHE B 1 152 ? -11.172 -18.172 -7.281 1 98 152 PHE B C 1
ATOM 3988 O O . PHE B 1 152 ? -10.195 -18.844 -7.605 1 98 152 PHE B O 1
ATOM 3995 N N . LEU B 1 153 ? -12.039 -18.484 -6.352 1 97.25 153 LEU B N 1
ATOM 3996 C CA . LEU B 1 153 ? -11.938 -19.797 -5.73 1 97.25 153 LEU B CA 1
ATOM 3997 C C . LEU B 1 153 ? -12.438 -20.891 -6.668 1 97.25 153 LEU B C 1
ATOM 3999 O O . LEU B 1 153 ? -11.859 -21.969 -6.73 1 97.25 153 LEU B O 1
ATOM 4003 N N . ASP B 1 154 ? -13.438 -20.594 -7.273 1 95.75 154 ASP B N 1
ATOM 4004 C CA . ASP B 1 154 ? -14.078 -21.406 -8.305 1 95.75 154 ASP B CA 1
ATOM 4005 C C . ASP B 1 154 ? -14.852 -20.531 -9.289 1 95.75 154 ASP B C 1
ATOM 4007 O O . ASP B 1 154 ? -14.594 -19.328 -9.406 1 95.75 154 ASP B O 1
ATOM 4011 N N . ASP B 1 155 ? -15.727 -21.141 -10.055 1 95.62 155 ASP B N 1
ATOM 4012 C CA . ASP B 1 155 ? -16.406 -20.375 -11.094 1 95.62 155 ASP B CA 1
ATOM 4013 C C . ASP B 1 155 ? -17.531 -19.516 -10.5 1 95.62 155 ASP B C 1
ATOM 4015 O O . ASP B 1 155 ? -18.125 -18.703 -11.203 1 95.62 155 ASP B O 1
ATOM 4019 N N . LYS B 1 156 ? -17.734 -19.625 -9.188 1 95.31 156 LYS B N 1
ATOM 4020 C CA . LYS B 1 156 ? -18.891 -18.953 -8.609 1 95.31 156 LYS B CA 1
ATOM 4021 C C . LYS B 1 156 ? -18.469 -17.938 -7.551 1 95.31 156 LYS B C 1
ATOM 4023 O O . LYS B 1 156 ? -19.25 -17.062 -7.184 1 95.31 156 LYS B O 1
ATOM 4028 N N . VAL B 1 157 ? -17.359 -18.125 -7.031 1 97.44 157 VAL B N 1
ATOM 4029 C CA . VAL B 1 157 ? -16.984 -17.328 -5.875 1 97.44 157 VAL B CA 1
ATOM 4030 C C . VAL B 1 157 ? -15.672 -16.578 -6.164 1 97.44 157 VAL B C 1
ATOM 4032 O O . VAL B 1 157 ? -14.672 -17.203 -6.535 1 97.44 157 VAL B O 1
ATOM 4035 N N . LEU B 1 158 ? -15.711 -15.289 -5.957 1 98 158 LEU B N 1
ATOM 4036 C CA . LEU B 1 158 ? -14.562 -14.406 -6.07 1 98 158 LEU B CA 1
ATOM 4037 C C . LEU B 1 158 ? -14.109 -13.922 -4.695 1 98 158 LEU B C 1
ATOM 4039 O O . LEU B 1 158 ? -14.938 -13.469 -3.895 1 98 158 LEU B O 1
ATOM 4043 N N . CYS B 1 159 ? -12.867 -14.078 -4.43 1 98.5 159 CYS B N 1
ATOM 4044 C CA . CYS B 1 159 ? -12.281 -13.5 -3.229 1 98.5 159 CYS B CA 1
ATOM 4045 C C . CYS B 1 159 ? -11.594 -12.172 -3.543 1 98.5 159 CYS B C 1
ATOM 4047 O O . CYS B 1 159 ? -10.797 -12.086 -4.48 1 98.5 159 CYS B O 1
ATOM 4049 N N . SER B 1 160 ? -11.945 -11.141 -2.797 1 98.44 160 SER B N 1
ATOM 4050 C CA . SER B 1 160 ? -11.32 -9.836 -2.959 1 98.44 160 SER B CA 1
ATOM 4051 C C . SER B 1 160 ? -10.789 -9.305 -1.63 1 98.44 160 SER B C 1
ATOM 4053 O O . SER B 1 160 ? -11.438 -9.453 -0.592 1 98.44 160 SER B O 1
ATOM 4055 N N . ALA B 1 161 ? -9.594 -8.828 -1.643 1 98.12 161 ALA B N 1
ATOM 4056 C CA . ALA B 1 161 ? -8.992 -8.148 -0.5 1 98.12 161 ALA B CA 1
ATOM 4057 C C . ALA B 1 161 ? -8.719 -6.68 -0.817 1 98.12 161 ALA B C 1
ATOM 4059 O O . ALA B 1 161 ? -8.32 -6.344 -1.934 1 98.12 161 ALA B O 1
ATOM 4060 N N . GLY B 1 162 ? -8.945 -5.793 0.172 1 95.31 162 GLY B N 1
ATOM 4061 C CA . GLY B 1 162 ? -8.766 -4.371 -0.067 1 95.31 162 GLY B CA 1
ATOM 4062 C C . GLY B 1 162 ? -7.797 -3.725 0.906 1 95.31 162 GLY B C 1
ATOM 4063 O O . GLY B 1 162 ? -7.449 -4.312 1.932 1 95.31 162 GLY B O 1
ATOM 4064 N N . GLU B 1 163 ? -7.41 -2.537 0.564 1 91.62 163 GLU B N 1
ATOM 4065 C CA . GLU B 1 163 ? -6.586 -1.72 1.452 1 91.62 163 GLU B CA 1
ATOM 4066 C C . GLU B 1 163 ? -7.363 -1.309 2.699 1 91.62 163 GLU B C 1
ATOM 4068 O O . GLU B 1 163 ? -6.777 -0.84 3.678 1 91.62 163 GLU B O 1
ATOM 4073 N N . ASP B 1 164 ? -8.648 -1.415 2.697 1 86.69 164 ASP B N 1
ATOM 4074 C CA . ASP B 1 164 ? -9.484 -1.158 3.871 1 86.69 164 ASP B CA 1
ATOM 4075 C C . ASP B 1 164 ? -9.367 -2.297 4.883 1 86.69 164 ASP B C 1
ATOM 4077 O O . ASP B 1 164 ? -10.086 -2.316 5.887 1 86.69 164 ASP B O 1
ATOM 4081 N N . GLN B 1 165 ? -8.539 -3.289 4.547 1 90.31 165 GLN B N 1
ATOM 4082 C CA . GLN B 1 165 ? -8.172 -4.391 5.434 1 90.31 165 GLN B CA 1
ATOM 4083 C C . GLN B 1 165 ? -9.289 -5.43 5.5 1 90.31 165 GLN B C 1
ATOM 4085 O O . GLN B 1 165 ? -9.328 -6.246 6.426 1 90.31 165 GLN B O 1
ATOM 4090 N N . MET B 1 166 ? -10.188 -5.355 4.492 1 92 166 MET B N 1
ATOM 4091 C CA . MET B 1 166 ? -11.273 -6.324 4.414 1 92 166 MET B CA 1
ATOM 4092 C C . MET B 1 166 ? -10.977 -7.398 3.375 1 92 166 MET B C 1
ATOM 4094 O O . MET B 1 166 ? -10.391 -7.109 2.33 1 92 166 MET B O 1
ATOM 4098 N N . ILE B 1 167 ? -11.383 -8.609 3.688 1 96.25 167 ILE B N 1
ATOM 4099 C CA . ILE B 1 167 ? -11.43 -9.719 2.736 1 96.25 167 ILE B CA 1
ATOM 4100 C C . ILE B 1 167 ? -12.883 -10.117 2.486 1 96.25 167 ILE B C 1
ATOM 4102 O O . ILE B 1 167 ? -13.602 -10.484 3.42 1 96.25 167 ILE B O 1
ATOM 4106 N N . ASN B 1 168 ? -13.258 -10.07 1.256 1 96.69 168 ASN B N 1
ATOM 4107 C CA . ASN B 1 168 ? -14.641 -10.383 0.904 1 96.69 168 ASN B CA 1
ATOM 4108 C C . ASN B 1 168 ? -14.727 -11.594 -0.021 1 96.69 168 ASN B C 1
ATOM 4110 O O . ASN B 1 168 ? -13.906 -11.742 -0.934 1 96.69 168 ASN B O 1
ATOM 4114 N N . PHE B 1 169 ? -15.641 -12.43 0.271 1 97.88 169 PHE B N 1
ATOM 4115 C CA . PHE B 1 169 ? -16.031 -13.508 -0.632 1 97.88 169 PHE B CA 1
ATOM 4116 C C . PHE B 1 169 ? -17.344 -13.188 -1.319 1 97.88 169 PHE B C 1
ATOM 4118 O O . PHE B 1 169 ? -18.375 -12.992 -0.654 1 97.88 169 PHE B O 1
ATOM 4125 N N . LEU B 1 170 ? -17.312 -13.172 -2.625 1 97.88 170 LEU B N 1
ATOM 4126 C CA . LEU B 1 170 ? -18.422 -12.641 -3.412 1 97.88 170 LEU B CA 1
ATOM 4127 C C . LEU B 1 170 ? -18.984 -13.695 -4.355 1 97.88 170 LEU B C 1
ATOM 4129 O O . LEU B 1 170 ? -18.219 -14.43 -4.996 1 97.88 170 LEU B O 1
ATOM 4133 N N . SER B 1 171 ? -20.219 -13.711 -4.469 1 97 171 SER B N 1
ATOM 4134 C CA . SER B 1 171 ? -20.844 -14.547 -5.484 1 97 171 SER B CA 1
ATOM 4135 C C . SER B 1 171 ? -20.875 -13.844 -6.836 1 97 171 SER B C 1
ATOM 4137 O O . SER B 1 171 ? -21.328 -12.703 -6.934 1 97 171 SER B O 1
ATOM 4139 N N . VAL B 1 172 ? -20.422 -14.523 -7.879 1 94.75 172 VAL B N 1
ATOM 4140 C CA . VAL B 1 172 ? -20.453 -13.93 -9.211 1 94.75 172 VAL B CA 1
ATOM 4141 C C . VAL B 1 172 ? -21.406 -14.727 -10.109 1 94.75 172 VAL B C 1
ATOM 4143 O O . VAL B 1 172 ? -21.312 -14.641 -11.336 1 94.75 172 VAL B O 1
ATOM 4146 N N . GLU B 1 173 ? -22.141 -15.461 -9.469 1 91.56 173 GLU B N 1
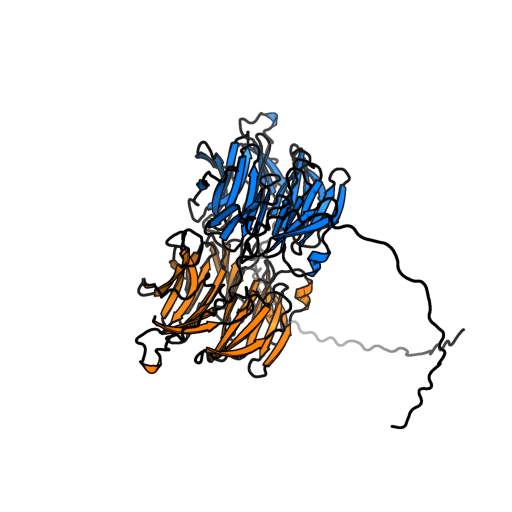ATOM 4147 C CA . GLU B 1 173 ? -23.125 -16.234 -10.227 1 91.56 173 GLU B CA 1
ATOM 4148 C C . GLU B 1 173 ? -24.125 -15.328 -10.938 1 91.56 173 GLU B C 1
ATOM 4150 O O . GLU B 1 173 ? -24.484 -14.273 -10.422 1 91.56 173 GLU B O 1
ATOM 4155 N N . GLU B 1 174 ? -24.469 -15.836 -12.047 1 86.06 174 GLU B N 1
ATOM 4156 C CA . GLU B 1 174 ? -25.469 -15.086 -12.812 1 86.06 174 GLU B CA 1
ATOM 4157 C C . GLU B 1 174 ? -26.781 -14.984 -12.047 1 86.06 174 GLU B C 1
ATOM 4159 O O . GLU B 1 174 ? -27.234 -15.953 -11.445 1 86.06 174 GLU B O 1
ATOM 4164 N N . GLY B 1 175 ? -27.375 -13.852 -12.039 1 83.19 175 GLY B N 1
ATOM 4165 C CA . GLY B 1 175 ? -28.688 -13.68 -11.445 1 83.19 175 GLY B CA 1
ATOM 4166 C C . GLY B 1 175 ? -28.641 -13.227 -10 1 83.19 175 GLY B C 1
ATOM 4167 O O . GLY B 1 175 ? -29.656 -12.875 -9.414 1 83.19 175 GLY B O 1
ATOM 4168 N N . VAL B 1 176 ? -27.531 -13.312 -9.406 1 84.75 176 VAL B N 1
ATOM 4169 C CA . VAL B 1 176 ? -27.406 -12.859 -8.023 1 84.75 176 VAL B CA 1
ATOM 4170 C C . VAL B 1 176 ? -27.625 -11.352 -7.953 1 84.75 176 VAL B C 1
ATOM 4172 O O . VAL B 1 176 ? -27.016 -10.594 -8.719 1 84.75 176 VAL B O 1
ATOM 4175 N N . ILE B 1 177 ? -28.469 -10.938 -7.082 1 83.06 177 ILE B N 1
ATOM 4176 C CA . ILE B 1 177 ? -28.75 -9.516 -6.93 1 83.06 177 ILE B CA 1
ATOM 4177 C C . ILE B 1 177 ? -27.656 -8.859 -6.102 1 83.06 177 ILE B C 1
ATOM 4179 O O . ILE B 1 177 ? -26.953 -9.531 -5.34 1 83.06 177 ILE B O 1
ATOM 4183 N N . ASP B 1 178 ? -27.547 -7.586 -6.188 1 80.56 178 ASP B N 1
ATOM 4184 C CA . ASP B 1 178 ? -26.453 -6.809 -5.629 1 80.56 178 ASP B CA 1
ATOM 4185 C C . ASP B 1 178 ? -26.375 -6.988 -4.113 1 80.56 178 ASP B C 1
ATOM 4187 O O . ASP B 1 178 ? -25.281 -7.105 -3.557 1 80.56 178 ASP B O 1
ATOM 4191 N N . ASP B 1 179 ? -27.484 -7.195 -3.518 1 82.81 179 ASP B N 1
ATOM 4192 C CA . ASP B 1 179 ? -27.531 -7.285 -2.061 1 82.81 179 ASP B CA 1
ATOM 4193 C C . ASP B 1 179 ? -27.016 -8.641 -1.581 1 82.81 179 ASP B C 1
ATOM 4195 O O . ASP B 1 179 ? -26.672 -8.805 -0.41 1 82.81 179 ASP B O 1
ATOM 4199 N N . ASP B 1 180 ? -27.016 -9.57 -2.512 1 89.25 180 ASP B N 1
ATOM 4200 C CA . ASP B 1 180 ? -26.672 -10.93 -2.117 1 89.25 180 ASP B CA 1
ATOM 4201 C C . ASP B 1 180 ? -25.297 -11.336 -2.662 1 89.25 180 ASP B C 1
ATOM 4203 O O . ASP B 1 180 ? -24.922 -12.508 -2.602 1 89.25 180 ASP B O 1
ATOM 4207 N N . VAL B 1 181 ? -24.625 -10.383 -3.098 1 93.94 181 VAL B N 1
ATOM 4208 C CA . VAL B 1 181 ? -23.312 -10.656 -3.705 1 93.94 181 VAL B CA 1
ATOM 4209 C C . VAL B 1 181 ? -22.312 -11.023 -2.621 1 93.94 181 VAL B C 1
ATOM 4211 O O . VAL B 1 181 ? -21.484 -11.922 -2.805 1 93.94 181 VAL B O 1
ATOM 4214 N N . LEU B 1 182 ? -22.391 -10.383 -1.532 1 94.94 182 LEU B N 1
ATOM 4215 C CA . LEU B 1 182 ? -21.422 -10.594 -0.454 1 94.94 182 LEU B CA 1
ATOM 4216 C C . LEU B 1 182 ? -21.781 -11.844 0.349 1 94.94 182 LEU B C 1
ATOM 4218 O O . LEU B 1 182 ? -22.781 -11.867 1.059 1 94.94 182 LEU B O 1
ATOM 4222 N N . LEU B 1 183 ? -20.953 -12.859 0.261 1 95.06 183 LEU B N 1
ATOM 4223 C CA . LEU B 1 183 ? -21.172 -14.117 0.974 1 95.06 183 LEU B CA 1
ATOM 4224 C C . LEU B 1 183 ? -20.578 -14.055 2.373 1 95.06 183 LEU B C 1
ATOM 4226 O O . LEU B 1 183 ? -21.172 -14.555 3.332 1 95.06 183 LEU B O 1
ATOM 4230 N N . GLN B 1 184 ? -19.438 -13.516 2.453 1 93.81 184 GLN B N 1
ATOM 4231 C CA . GLN B 1 184 ? -18.688 -13.414 3.703 1 93.81 184 GLN B CA 1
ATOM 4232 C C . GLN B 1 184 ? -17.688 -12.258 3.66 1 93.81 184 GLN B C 1
ATOM 4234 O O . GLN B 1 184 ? -17.094 -11.977 2.617 1 93.81 184 GLN B O 1
ATOM 4239 N N . ALA B 1 185 ? -17.562 -11.547 4.766 1 92.81 185 ALA B N 1
ATOM 4240 C CA . ALA B 1 185 ? -16.578 -10.484 4.945 1 92.81 185 ALA B CA 1
ATOM 4241 C C . ALA B 1 185 ? -15.734 -10.734 6.195 1 92.81 185 ALA B C 1
ATOM 4243 O O . ALA B 1 185 ? -16.266 -11.07 7.254 1 92.81 185 ALA B O 1
ATOM 4244 N N . VAL B 1 186 ? -14.445 -10.625 6.004 1 91.62 186 VAL B N 1
ATOM 4245 C CA . VAL B 1 186 ? -13.523 -10.828 7.113 1 91.62 186 VAL B CA 1
ATOM 4246 C C . VAL B 1 186 ? -12.609 -9.609 7.25 1 91.62 186 VAL B C 1
ATOM 4248 O O . VAL B 1 186 ? -11.984 -9.18 6.277 1 91.62 186 VAL B O 1
ATOM 4251 N N . ASN B 1 187 ? -12.602 -9.039 8.461 1 89.06 187 ASN B N 1
ATOM 4252 C CA . ASN B 1 187 ? -11.578 -8.047 8.773 1 89.06 187 ASN B CA 1
ATOM 4253 C C . ASN B 1 187 ? -10.297 -8.703 9.281 1 89.06 187 ASN B C 1
ATOM 4255 O O . ASN B 1 187 ? -10.273 -9.281 10.375 1 89.06 187 ASN B O 1
ATOM 4259 N N . CYS B 1 188 ? -9.289 -8.594 8.5 1 87.81 188 CYS B N 1
ATOM 4260 C CA . CYS B 1 188 ? -8.07 -9.281 8.914 1 87.81 188 CYS B CA 1
ATOM 4261 C C . CYS B 1 188 ? -7.078 -8.305 9.531 1 87.81 188 CYS B C 1
ATOM 4263 O O . CYS B 1 188 ? -6.012 -8.711 10 1 87.81 188 CYS B O 1
ATOM 4265 N N . GLY B 1 189 ? -7.344 -7.039 9.508 1 85.44 189 GLY B N 1
ATOM 4266 C CA . GLY B 1 189 ? -6.555 -6.055 10.234 1 85.44 189 GLY B CA 1
ATOM 4267 C C . GLY B 1 189 ? -5.324 -5.598 9.469 1 85.44 189 GLY B C 1
ATOM 4268 O O . GLY B 1 189 ? -4.473 -4.895 10.023 1 85.44 189 GLY B O 1
ATOM 4269 N N . GLU B 1 190 ? -5.152 -6.043 8.281 1 90.38 190 GLU B N 1
ATOM 4270 C CA . GLU B 1 190 ? -4.023 -5.641 7.449 1 90.38 190 GLU B CA 1
ATOM 4271 C C . GLU B 1 190 ? -4.359 -5.785 5.965 1 90.38 190 GLU B C 1
ATOM 4273 O O . GLU B 1 190 ? -5.426 -6.289 5.609 1 90.38 190 GLU B O 1
ATOM 4278 N N . VAL B 1 191 ? -3.529 -5.184 5.16 1 93.12 191 VAL B N 1
ATOM 4279 C CA . VAL B 1 191 ? -3.711 -5.27 3.717 1 93.12 191 VAL B CA 1
ATOM 4280 C C . VAL B 1 191 ? -3.123 -6.582 3.199 1 93.12 191 VAL B C 1
ATOM 4282 O O . VAL B 1 191 ? -2.004 -6.953 3.562 1 93.12 191 VAL B O 1
ATOM 4285 N N . VAL B 1 192 ? -3.859 -7.273 2.361 1 97.06 192 VAL B N 1
ATOM 4286 C CA . VAL B 1 192 ? -3.359 -8.492 1.74 1 97.06 192 VAL B CA 1
ATOM 4287 C C . VAL B 1 192 ? -2.486 -8.141 0.538 1 97.06 192 VAL B C 1
ATOM 4289 O O . VAL B 1 192 ? -2.926 -7.434 -0.371 1 97.06 192 VAL B O 1
ATOM 4292 N N . THR B 1 193 ? -1.296 -8.688 0.567 1 96.31 193 THR B N 1
ATOM 4293 C CA . THR B 1 193 ? -0.355 -8.32 -0.487 1 96.31 193 THR B CA 1
ATOM 4294 C C . THR B 1 193 ? -0.191 -9.469 -1.484 1 96.31 193 THR B C 1
ATOM 4296 O O . THR B 1 193 ? 0.208 -9.25 -2.629 1 96.31 193 THR B O 1
ATOM 4299 N N . LYS B 1 194 ? -0.387 -10.672 -1.035 1 97.62 194 LYS B N 1
ATOM 4300 C CA . LYS B 1 194 ? -0.367 -11.852 -1.899 1 97.62 194 LYS B CA 1
ATOM 4301 C C . LYS B 1 194 ? -1.594 -12.727 -1.662 1 97.62 194 LYS B C 1
ATOM 4303 O O . LYS B 1 194 ? -2.084 -12.82 -0.535 1 97.62 194 LYS B O 1
ATOM 4308 N N . MET B 1 195 ? -2.023 -13.289 -2.725 1 98.19 195 MET B N 1
ATOM 4309 C CA . MET B 1 195 ? -3.174 -14.188 -2.66 1 98.19 195 MET B CA 1
ATOM 4310 C C . MET B 1 195 ? -3.053 -15.305 -3.688 1 98.19 195 MET B C 1
ATOM 4312 O O . MET B 1 195 ? -2.91 -15.047 -4.883 1 98.19 195 MET B O 1
ATOM 4316 N N . ASN B 1 196 ? -3.074 -16.516 -3.201 1 97.31 196 ASN B N 1
ATOM 4317 C CA . ASN B 1 196 ? -3.002 -17.703 -4.059 1 97.31 196 ASN B CA 1
ATOM 4318 C C . ASN B 1 196 ? -4.16 -18.656 -3.793 1 97.31 196 ASN B C 1
ATOM 4320 O O . ASN B 1 196 ? -4.621 -18.781 -2.658 1 97.31 196 ASN B O 1
ATOM 4324 N N . CYS B 1 197 ? -4.539 -19.297 -4.855 1 96.56 197 CYS B N 1
ATOM 4325 C CA . CYS B 1 197 ? -5.543 -20.344 -4.723 1 96.56 197 CYS B CA 1
ATOM 4326 C C . CYS B 1 197 ? -4.941 -21.719 -5.016 1 96.56 197 CYS B C 1
ATOM 4328 O O . CYS B 1 197 ? -4.184 -21.875 -5.977 1 96.56 197 CYS B O 1
ATOM 4330 N N . PHE B 1 198 ? -5.289 -22.609 -4.172 1 96.19 198 PHE B N 1
ATOM 4331 C CA . PHE B 1 198 ? -4.887 -24 -4.328 1 96.19 198 PHE B CA 1
ATOM 4332 C C . PHE B 1 198 ? -6.109 -24.922 -4.344 1 96.19 198 PHE B C 1
ATOM 4334 O O . PHE B 1 198 ? -6.43 -25.547 -3.338 1 96.19 198 PHE B O 1
ATOM 4341 N N . PRO B 1 199 ? -6.637 -25.047 -5.492 1 93.88 199 PRO B N 1
ATOM 4342 C CA . PRO B 1 199 ? -7.883 -25.812 -5.578 1 93.88 199 PRO B CA 1
ATOM 4343 C C . PRO B 1 199 ? -7.715 -27.266 -5.141 1 93.88 199 PRO B C 1
ATOM 4345 O O . PRO B 1 199 ? -8.641 -27.859 -4.586 1 93.88 199 PRO B O 1
ATOM 4348 N N . GLU B 1 200 ? -6.605 -27.844 -5.426 1 91.75 200 GLU B N 1
ATOM 4349 C CA . GLU B 1 200 ? -6.348 -29.234 -5.059 1 91.75 200 GLU B CA 1
ATOM 4350 C C . GLU B 1 200 ? -6.418 -29.422 -3.545 1 91.75 200 GLU B C 1
ATOM 4352 O O . GLU B 1 200 ? -6.672 -30.531 -3.066 1 91.75 200 GLU B O 1
ATOM 4357 N N . MET B 1 201 ? -6.199 -28.391 -2.854 1 95.12 201 MET B N 1
ATOM 4358 C CA . MET B 1 201 ? -6.234 -28.453 -1.395 1 95.12 201 MET B CA 1
ATOM 4359 C C . MET B 1 201 ? -7.512 -27.812 -0.854 1 95.12 201 MET B C 1
ATOM 4361 O O . MET B 1 201 ? -7.785 -27.891 0.345 1 95.12 201 MET B O 1
ATOM 4365 N N . GLY B 1 202 ? -8.188 -27.172 -1.704 1 96 202 GLY B N 1
ATOM 4366 C CA . GLY B 1 202 ? -9.422 -26.5 -1.314 1 96 202 GLY B CA 1
ATOM 4367 C C . GLY B 1 202 ? -9.188 -25.281 -0.436 1 96 202 GLY B C 1
ATOM 4368 O O . GLY B 1 202 ? -9.953 -25.031 0.497 1 96 202 GLY B O 1
ATOM 4369 N N . VAL B 1 203 ? -8.117 -24.578 -0.693 1 98 203 VAL B N 1
ATOM 4370 C CA . VAL B 1 203 ? -7.844 -23.422 0.171 1 98 203 VAL B CA 1
ATOM 4371 C C . VAL B 1 203 ? -7.352 -22.25 -0.669 1 98 203 VAL B C 1
ATOM 4373 O O . VAL B 1 203 ? -6.844 -22.438 -1.777 1 98 203 VAL B O 1
ATOM 4376 N N . THR B 1 204 ? -7.547 -21.062 -0.18 1 98.12 204 THR B N 1
ATOM 4377 C CA . THR B 1 204 ? -6.867 -19.844 -0.597 1 98.12 204 THR B CA 1
ATOM 4378 C C . THR B 1 204 ? -5.93 -19.344 0.498 1 98.12 204 THR B C 1
ATOM 4380 O O . THR B 1 204 ? -6.309 -19.281 1.67 1 98.12 204 THR B O 1
ATOM 4383 N N . ALA B 1 205 ? -4.73 -19.094 0.134 1 98.62 205 ALA B N 1
ATOM 4384 C CA . ALA B 1 205 ? -3.721 -18.656 1.092 1 98.62 205 ALA B CA 1
ATOM 4385 C C . ALA B 1 205 ? -3.248 -17.234 0.783 1 98.62 205 ALA B C 1
ATOM 4387 O O . ALA B 1 205 ? -3.143 -16.859 -0.383 1 98.62 205 ALA B O 1
ATOM 4388 N N . MET B 1 206 ? -2.957 -16.453 1.878 1 98.5 206 MET B N 1
ATOM 4389 C CA . MET B 1 206 ? -2.668 -15.031 1.702 1 98.5 206 MET B CA 1
ATOM 4390 C C . MET B 1 206 ? -1.517 -14.594 2.6 1 98.5 206 MET B C 1
ATOM 4392 O O . MET B 1 206 ? -1.275 -15.203 3.646 1 98.5 206 MET B O 1
ATOM 4396 N N . VAL B 1 207 ? -0.833 -13.648 2.094 1 98 207 VAL B N 1
ATOM 4397 C CA . VAL B 1 207 ? 0.162 -12.938 2.889 1 98 207 VAL B CA 1
ATOM 4398 C C . VAL B 1 207 ? -0.31 -11.508 3.146 1 98 207 VAL B C 1
ATOM 4400 O O . VAL B 1 207 ? -0.755 -10.82 2.225 1 98 207 VAL B O 1
ATOM 4403 N N . GLY B 1 208 ? -0.22 -11.133 4.398 1 95.88 208 GLY B N 1
ATOM 4404 C CA . GLY B 1 208 ? -0.592 -9.781 4.758 1 95.88 208 GLY B CA 1
ATOM 4405 C C . GLY B 1 208 ? 0.592 -8.836 4.824 1 95.88 208 GLY B C 1
ATOM 4406 O O . GLY B 1 208 ? 1.732 -9.266 4.996 1 95.88 208 GLY B O 1
ATOM 4407 N N . SER B 1 209 ? 0.293 -7.574 4.773 1 92.81 209 SER B N 1
ATOM 4408 C CA . SER B 1 209 ? 1.303 -6.52 4.797 1 92.81 209 SER B CA 1
ATOM 4409 C C . SER B 1 209 ? 2.029 -6.48 6.137 1 92.81 209 SER B C 1
ATOM 4411 O O . SER B 1 209 ? 3.109 -5.895 6.246 1 92.81 209 SER B O 1
ATOM 4413 N N . CYS B 1 210 ? 1.452 -6.992 7.184 1 91.25 210 CYS B N 1
ATOM 4414 C CA . CYS B 1 210 ? 2.088 -7.074 8.492 1 91.25 210 CYS B CA 1
ATOM 4415 C C . CYS B 1 210 ? 2.818 -8.398 8.664 1 91.25 210 CYS B C 1
ATOM 4417 O O . CYS B 1 210 ? 3.166 -8.781 9.781 1 91.25 210 CYS B O 1
ATOM 4419 N N . GLU B 1 211 ? 2.934 -9.109 7.598 1 94.06 211 GLU B N 1
ATOM 4420 C CA . GLU B 1 211 ? 3.705 -10.344 7.516 1 94.06 211 GLU B CA 1
ATOM 4421 C C . GLU B 1 211 ? 3.02 -11.469 8.281 1 94.06 211 GLU B C 1
ATOM 4423 O O . GLU B 1 211 ? 3.684 -12.273 8.938 1 94.06 211 GLU B O 1
ATOM 4428 N N . ASN B 1 212 ? 1.768 -11.453 8.32 1 94.75 212 ASN B N 1
ATOM 4429 C CA . ASN B 1 212 ? 0.968 -12.586 8.766 1 94.75 212 ASN B CA 1
ATOM 4430 C C . ASN B 1 212 ? 0.492 -13.438 7.59 1 94.75 212 ASN B C 1
ATOM 4432 O O . ASN B 1 212 ? 0.384 -12.945 6.465 1 94.75 212 ASN B O 1
ATOM 4436 N N . GLY B 1 213 ? 0.293 -14.703 7.879 1 97.31 213 GLY B N 1
ATOM 4437 C CA . GLY B 1 213 ? -0.249 -15.617 6.883 1 97.31 213 GLY B CA 1
ATOM 4438 C C . GLY B 1 213 ? -1.672 -16.047 7.184 1 97.31 213 GLY B C 1
ATOM 4439 O O . GLY B 1 213 ? -2.059 -16.156 8.352 1 97.31 213 GLY B O 1
ATOM 4440 N N . TYR B 1 214 ? -2.381 -16.281 6.141 1 97.81 214 TYR B N 1
ATOM 4441 C CA . TYR B 1 214 ? -3.768 -16.719 6.273 1 97.81 214 TYR B CA 1
ATOM 4442 C C . TYR B 1 214 ? -4.074 -17.859 5.324 1 97.81 214 TYR B C 1
ATOM 4444 O O . TYR B 1 214 ? -3.621 -17.859 4.176 1 97.81 214 TYR B O 1
ATOM 4452 N N . VAL B 1 215 ? -4.82 -18.766 5.801 1 98.5 215 VAL B N 1
ATOM 4453 C CA . VAL B 1 215 ? -5.34 -19.844 4.969 1 98.5 215 VAL B CA 1
ATOM 4454 C C . VAL B 1 215 ? -6.855 -19.938 5.129 1 98.5 215 VAL B C 1
ATOM 4456 O O . VAL B 1 215 ? -7.352 -20.219 6.223 1 98.5 215 VAL B O 1
ATOM 4459 N N . PHE B 1 216 ? -7.512 -19.688 4.078 1 98.19 216 PHE B N 1
ATOM 4460 C CA . PHE B 1 216 ? -8.969 -19.766 4.055 1 98.19 216 PHE B CA 1
ATOM 4461 C C . PHE B 1 216 ? -9.438 -21.016 3.312 1 98.19 216 PHE B C 1
ATOM 4463 O O . PHE B 1 216 ? -9.102 -21.203 2.141 1 98.19 216 PHE B O 1
ATOM 4470 N N . PRO B 1 217 ? -10.242 -21.844 3.949 1 97.69 217 PRO B N 1
ATOM 4471 C CA . PRO B 1 217 ? -10.852 -22.953 3.209 1 97.69 217 PRO B CA 1
ATOM 4472 C C . PRO B 1 217 ? -11.891 -22.469 2.189 1 97.69 217 PRO B C 1
ATOM 4474 O O . PRO B 1 217 ? -12.516 -21.438 2.381 1 97.69 217 PRO B O 1
ATOM 4477 N N . TYR B 1 218 ? -12.031 -23.219 1.159 1 96.81 218 TYR B N 1
ATOM 4478 C CA . TYR B 1 218 ? -13.086 -22.938 0.188 1 96.81 218 TYR B CA 1
ATOM 4479 C C . TYR B 1 218 ? -14.461 -23.078 0.821 1 96.81 218 TYR B C 1
ATOM 4481 O O . TYR B 1 218 ? -15.422 -22.438 0.38 1 96.81 218 TYR B O 1
ATOM 4489 N N . ASP B 1 219 ? -14.508 -23.969 1.79 1 96.62 219 ASP B N 1
ATOM 4490 C CA . ASP B 1 219 ? -15.711 -24.031 2.613 1 96.62 219 ASP B CA 1
ATOM 4491 C C . ASP B 1 219 ? -15.805 -22.828 3.551 1 96.62 219 ASP B C 1
ATOM 4493 O O . ASP B 1 219 ? -15.195 -22.828 4.621 1 96.62 219 ASP B O 1
ATOM 4497 N N . LEU B 1 220 ? -16.609 -21.906 3.217 1 94.62 220 LEU B N 1
ATOM 4498 C CA . LEU B 1 220 ? -16.672 -20.609 3.896 1 94.62 220 LEU B CA 1
ATOM 4499 C C . LEU B 1 220 ? -17.234 -20.766 5.305 1 94.62 220 LEU B C 1
ATOM 4501 O O . LEU B 1 220 ? -17.172 -19.828 6.109 1 94.62 220 LEU B O 1
ATOM 4505 N N . GLU B 1 221 ? -17.766 -21.891 5.629 1 93.81 221 GLU B N 1
ATOM 4506 C CA . GLU B 1 221 ? -18.266 -22.141 6.98 1 93.81 221 GLU B CA 1
ATOM 4507 C C . GLU B 1 221 ? -17.109 -22.422 7.945 1 93.81 221 GLU B C 1
ATOM 4509 O O . GLU B 1 221 ? -17.297 -22.328 9.164 1 93.81 221 GLU B O 1
ATOM 4514 N N . GLN B 1 222 ? -16.094 -22.781 7.332 1 94.38 222 GLN B N 1
ATOM 4515 C CA . GLN B 1 222 ? -14.914 -23.031 8.156 1 94.38 222 GLN B CA 1
ATOM 4516 C C . GLN B 1 222 ? -14.102 -21.75 8.367 1 94.38 222 GLN B C 1
ATOM 4518 O O . GLN B 1 222 ? -13.922 -20.969 7.438 1 94.38 222 GLN B O 1
ATOM 4523 N N . ARG B 1 223 ? -13.609 -21.625 9.492 1 92.81 223 ARG B N 1
ATOM 4524 C CA . ARG B 1 223 ? -12.836 -20.438 9.828 1 92.81 223 ARG B CA 1
ATOM 4525 C C . ARG B 1 223 ? -11.422 -20.516 9.25 1 92.81 223 ARG B C 1
ATOM 4527 O O . ARG B 1 223 ? -10.875 -21.609 9.094 1 92.81 223 ARG B O 1
ATOM 4534 N N . GLU B 1 224 ? -10.898 -19.375 8.992 1 95.38 224 GLU B N 1
ATOM 4535 C CA . GLU B 1 224 ? -9.523 -19.312 8.492 1 95.38 224 GLU B CA 1
ATOM 4536 C C . GLU B 1 224 ? -8.523 -19.656 9.594 1 95.38 224 GLU B C 1
ATOM 4538 O O . GLU B 1 224 ? -8.844 -19.578 10.781 1 95.38 224 GLU B O 1
ATOM 4543 N N . THR B 1 225 ? -7.363 -20.125 9.164 1 96.69 225 THR B N 1
ATOM 4544 C CA . THR B 1 225 ? -6.219 -20.297 10.047 1 96.69 225 THR B CA 1
ATOM 4545 C C . THR B 1 225 ? -5.168 -19.219 9.797 1 96.69 225 THR B C 1
ATOM 4547 O O . THR B 1 225 ? -4.898 -18.859 8.648 1 96.69 225 THR B O 1
ATOM 4550 N N . ARG B 1 226 ? -4.594 -18.828 10.898 1 94.88 226 ARG B N 1
ATOM 4551 C CA . ARG B 1 226 ? -3.662 -17.703 10.805 1 94.88 226 ARG B CA 1
ATOM 4552 C C . ARG B 1 226 ? -2.27 -18.109 11.273 1 94.88 226 ARG B C 1
ATOM 4554 O O . ARG B 1 226 ? -2.127 -18.984 12.141 1 94.88 226 ARG B O 1
ATOM 4561 N N . HIS B 1 227 ? -1.345 -17.578 10.57 1 96.62 227 HIS B N 1
ATOM 4562 C CA . HIS B 1 227 ? 0.052 -17.609 10.992 1 96.62 227 HIS B CA 1
ATOM 4563 C C . HIS B 1 227 ? 0.534 -16.219 11.398 1 96.62 227 HIS B C 1
ATOM 4565 O O . HIS B 1 227 ? 0.792 -15.375 10.539 1 96.62 227 HIS B O 1
ATOM 4571 N N . ASP B 1 228 ? 0.739 -16.078 12.641 1 92.75 228 ASP B N 1
ATOM 4572 C CA . ASP B 1 228 ? 1.208 -14.789 13.125 1 92.75 228 ASP B CA 1
ATOM 4573 C C . ASP B 1 228 ? 2.707 -14.625 12.883 1 92.75 228 ASP B C 1
ATOM 4575 O O . ASP B 1 228 ? 3.479 -15.57 13.07 1 92.75 228 ASP B O 1
ATOM 4579 N N . ARG B 1 229 ? 3.021 -13.422 12.492 1 91.56 229 ARG B N 1
ATOM 4580 C CA . ARG B 1 229 ? 4.434 -13.094 12.336 1 91.56 229 ARG B CA 1
ATOM 4581 C C . ARG B 1 229 ? 5.211 -13.391 13.617 1 91.56 229 ARG B C 1
ATOM 4583 O O . ARG B 1 229 ? 4.922 -12.828 14.672 1 91.56 229 ARG B O 1
ATOM 4590 N N . PRO B 1 230 ? 6.227 -14.227 13.555 1 85.94 230 PRO B N 1
ATOM 4591 C CA . PRO B 1 230 ? 6.945 -14.617 14.766 1 85.94 230 PRO B CA 1
ATOM 4592 C C . PRO B 1 230 ? 7.805 -13.492 15.336 1 85.94 230 PRO B C 1
ATOM 4594 O O . PRO B 1 230 ? 7.977 -13.391 16.547 1 85.94 230 PRO B O 1
ATOM 4597 N N . SER B 1 231 ? 8.438 -12.75 14.461 1 84.25 231 SER B N 1
ATOM 4598 C CA . SER B 1 231 ? 9.281 -11.641 14.883 1 84.25 231 SER B CA 1
ATOM 4599 C C . SER B 1 231 ? 9.258 -10.508 13.867 1 84.25 231 SER B C 1
ATOM 4601 O O . SER B 1 231 ? 8.93 -10.719 12.695 1 84.25 231 SER B O 1
ATOM 4603 N N . PHE B 1 232 ? 9.719 -9.422 14.297 1 78 232 PHE B N 1
ATOM 4604 C CA . PHE B 1 232 ? 9.672 -8.219 13.477 1 78 232 PHE B CA 1
ATOM 4605 C C . PHE B 1 232 ? 10.625 -8.328 12.297 1 78 232 PHE B C 1
ATOM 4607 O O . PHE B 1 232 ? 10.414 -7.711 11.25 1 78 232 PHE B O 1
ATOM 4614 N N . GLU B 1 233 ? 11.656 -9.086 12.523 1 85.94 233 GLU B N 1
ATOM 4615 C CA . GLU B 1 233 ? 12.68 -9.219 11.484 1 85.94 233 GLU B CA 1
ATOM 4616 C C . GLU B 1 233 ? 12.211 -10.148 10.367 1 85.94 233 GLU B C 1
ATOM 4618 O O . GLU B 1 233 ? 12.797 -10.172 9.281 1 85.94 233 GLU B O 1
ATOM 4623 N N . MET B 1 234 ? 11.18 -10.875 10.68 1 91.94 234 MET B N 1
ATOM 4624 C CA . MET B 1 234 ? 10.711 -11.859 9.711 1 91.94 234 MET B CA 1
ATOM 4625 C C . MET B 1 234 ? 9.742 -11.234 8.719 1 91.94 234 MET B C 1
ATOM 4627 O O . MET B 1 234 ? 8.914 -10.406 9.094 1 91.94 234 MET B O 1
ATOM 4631 N N . TYR B 1 235 ? 9.914 -11.578 7.469 1 94.5 235 TYR B N 1
ATOM 4632 C CA . TYR B 1 235 ? 8.945 -11.203 6.445 1 94.5 235 TYR B CA 1
ATOM 4633 C C . TYR B 1 235 ? 8.461 -12.43 5.68 1 94.5 235 TYR B C 1
ATOM 4635 O O . TYR B 1 235 ? 9.18 -13.43 5.578 1 94.5 235 TYR B O 1
ATOM 4643 N N . LEU B 1 236 ? 7.289 -12.406 5.223 1 97.06 236 LEU B N 1
ATOM 4644 C CA . LEU B 1 236 ? 6.734 -13.516 4.457 1 97.06 236 LEU B CA 1
ATOM 4645 C C . LEU B 1 236 ? 6.949 -13.312 2.963 1 97.06 236 LEU B C 1
ATOM 4647 O O . LEU B 1 236 ? 6.809 -12.195 2.457 1 97.06 236 LEU B O 1
ATOM 4651 N N . VAL B 1 237 ? 7.312 -14.367 2.332 1 97.81 237 VAL B N 1
ATOM 4652 C CA . VAL B 1 237 ? 7.547 -14.328 0.893 1 97.81 237 VAL B CA 1
ATOM 4653 C C . VAL B 1 237 ? 6.285 -14.758 0.149 1 97.81 237 VAL B C 1
ATOM 4655 O O . VAL B 1 237 ? 5.746 -14.008 -0.663 1 97.81 237 VAL B O 1
ATOM 4658 N N . ASP B 1 238 ? 5.859 -16.016 0.438 1 98.38 238 ASP B N 1
ATOM 4659 C CA . ASP B 1 238 ? 4.719 -16.531 -0.308 1 98.38 238 ASP B CA 1
ATOM 4660 C C . ASP B 1 238 ? 4.266 -17.875 0.247 1 98.38 238 ASP B C 1
ATOM 4662 O O . ASP B 1 238 ? 4.996 -18.516 1.01 1 98.38 238 ASP B O 1
ATOM 4666 N N . TRP B 1 239 ? 3.045 -18.266 -0.15 1 98.62 239 TRP B N 1
ATOM 4667 C CA . TRP B 1 239 ? 2.566 -19.641 0.013 1 98.62 239 TRP B CA 1
ATOM 4668 C C . TRP B 1 239 ? 2.814 -20.453 -1.251 1 98.62 239 TRP B C 1
ATOM 4670 O O . TRP B 1 239 ? 2.67 -19.953 -2.365 1 98.62 239 TRP B O 1
ATOM 4680 N N . CYS B 1 240 ? 3.141 -21.703 -1.044 1 98.12 240 CYS B N 1
ATOM 4681 C CA . CYS B 1 240 ? 3.346 -22.578 -2.193 1 98.12 240 CYS B CA 1
ATOM 4682 C C . CYS B 1 240 ? 3.047 -24.031 -1.837 1 98.12 240 CYS B C 1
ATOM 4684 O O . CYS B 1 240 ? 2.885 -24.359 -0.662 1 98.12 240 CYS B O 1
ATOM 4686 N N . VAL B 1 241 ? 2.898 -24.766 -2.867 1 97.75 241 VAL B N 1
ATOM 4687 C CA . VAL B 1 241 ? 2.693 -26.203 -2.674 1 97.75 241 VAL B CA 1
ATOM 4688 C C . VAL B 1 241 ? 3.893 -26.969 -3.223 1 97.75 241 VAL B C 1
ATOM 4690 O O . VAL B 1 241 ? 4.266 -26.812 -4.387 1 97.75 241 VAL B O 1
ATOM 4693 N N . VAL B 1 242 ? 4.473 -27.75 -2.367 1 97 242 VAL B N 1
ATOM 4694 C CA . VAL B 1 242 ? 5.582 -28.625 -2.723 1 97 242 VAL B CA 1
ATOM 4695 C C . VAL B 1 242 ? 5.281 -30.047 -2.277 1 97 242 VAL B C 1
ATOM 4697 O O . VAL B 1 242 ? 4.895 -30.281 -1.128 1 97 242 VAL B O 1
ATOM 4700 N N . SER B 1 243 ? 5.441 -31 -3.207 1 95.44 243 SER B N 1
ATOM 4701 C CA . SER B 1 243 ? 5.156 -32.406 -2.939 1 95.44 243 SER B CA 1
ATOM 4702 C C . SER B 1 243 ? 3.752 -32.594 -2.371 1 95.44 243 SER B C 1
ATOM 4704 O O . SER B 1 243 ? 3.555 -33.344 -1.423 1 95.44 243 SER B O 1
ATOM 4706 N N . GLY B 1 244 ? 2.893 -31.781 -2.842 1 95.25 244 GLY B N 1
ATOM 4707 C CA . GLY B 1 244 ? 1.486 -31.922 -2.492 1 95.25 244 GLY B CA 1
ATOM 4708 C C . GLY B 1 244 ? 1.15 -31.328 -1.139 1 95.25 244 GLY B C 1
ATOM 4709 O O . GLY B 1 244 ? 0.039 -31.5 -0.636 1 95.25 244 GLY B O 1
ATOM 4710 N N . GLN B 1 245 ? 2.055 -30.656 -0.572 1 97.31 245 GLN B N 1
ATOM 4711 C CA . GLN B 1 245 ? 1.815 -30.062 0.744 1 97.31 245 GLN B CA 1
ATOM 4712 C C . GLN B 1 245 ? 1.966 -28.547 0.709 1 97.31 245 GLN B C 1
ATOM 4714 O O . GLN B 1 245 ? 2.824 -28.016 -0.001 1 97.31 245 GLN B O 1
ATOM 4719 N N . LEU B 1 246 ? 1.188 -27.891 1.527 1 98.31 246 LEU B N 1
ATOM 4720 C CA . LEU B 1 246 ? 1.225 -26.438 1.619 1 98.31 246 LEU B CA 1
ATOM 4721 C C . LEU B 1 246 ? 2.41 -25.969 2.459 1 98.31 246 LEU B C 1
ATOM 4723 O O . LEU B 1 246 ? 2.643 -26.5 3.553 1 98.31 246 LEU B O 1
ATOM 4727 N N . HIS B 1 247 ? 3.145 -25.031 1.934 1 98.5 247 HIS B N 1
ATOM 4728 C CA . HIS B 1 247 ? 4.289 -24.469 2.637 1 98.5 247 HIS B CA 1
ATOM 4729 C C . HIS B 1 247 ? 4.223 -22.953 2.668 1 98.5 247 HIS B C 1
ATOM 4731 O O . HIS B 1 247 ? 3.664 -22.328 1.759 1 98.5 247 HIS B O 1
ATOM 4737 N N . LEU B 1 248 ? 4.695 -22.391 3.717 1 98.62 248 LEU B N 1
ATOM 4738 C CA . LEU B 1 248 ? 4.902 -20.953 3.838 1 98.62 248 LEU B CA 1
ATOM 4739 C C . LEU B 1 248 ? 6.387 -20.609 3.805 1 98.62 248 LEU B C 1
ATOM 4741 O O . LEU B 1 248 ? 7.164 -21.125 4.617 1 98.62 248 LEU B O 1
ATOM 4745 N N . VAL B 1 249 ? 6.75 -19.812 2.842 1 98.56 249 VAL B N 1
ATOM 4746 C CA . VAL B 1 249 ? 8.141 -19.391 2.719 1 98.56 249 VAL B CA 1
ATOM 4747 C C . VAL B 1 249 ? 8.312 -18 3.336 1 98.56 249 VAL B C 1
ATOM 4749 O O . VAL B 1 249 ? 7.535 -17.094 3.055 1 98.56 249 VAL B O 1
ATOM 4752 N N . SER B 1 250 ? 9.305 -17.859 4.188 1 98.12 250 SER B N 1
ATOM 4753 C CA . SER B 1 250 ? 9.594 -16.594 4.855 1 98.12 250 SER B CA 1
ATOM 4754 C C . SER B 1 250 ? 11.094 -16.297 4.836 1 98.12 250 SER B C 1
ATOM 4756 O O . SER B 1 250 ? 11.898 -17.156 4.492 1 98.12 250 SER B O 1
ATOM 4758 N N . GLY B 1 251 ? 11.414 -15.039 5.074 1 96.56 251 GLY B N 1
ATOM 4759 C CA . GLY B 1 251 ? 12.789 -14.609 5.238 1 96.56 251 GLY B CA 1
ATOM 4760 C C . GLY B 1 251 ? 13.016 -13.781 6.492 1 96.56 251 GLY B C 1
ATOM 4761 O O . GLY B 1 251 ? 12.055 -13.422 7.18 1 96.56 251 GLY B O 1
ATOM 4762 N N . VAL B 1 252 ? 14.242 -13.57 6.781 1 92.94 252 VAL B N 1
ATOM 4763 C CA . VAL B 1 252 ? 14.602 -12.727 7.918 1 92.94 252 VAL B CA 1
ATOM 4764 C C . VAL B 1 252 ? 15.508 -11.586 7.445 1 92.94 252 VAL B C 1
ATOM 4766 O O . VAL B 1 252 ? 16.312 -11.766 6.527 1 92.94 252 VAL B O 1
ATOM 4769 N N . ARG B 1 253 ? 15.266 -10.516 8.055 1 88.38 253 ARG B N 1
ATOM 4770 C CA . ARG B 1 253 ? 16.172 -9.383 7.855 1 88.38 253 ARG B CA 1
ATOM 4771 C C . ARG B 1 253 ? 17.172 -9.273 8.992 1 88.38 253 ARG B C 1
ATOM 4773 O O . ARG B 1 253 ? 16.859 -9.57 10.141 1 88.38 253 ARG B O 1
ATOM 4780 N N . ASP B 1 254 ? 18.312 -8.891 8.594 1 81.75 254 ASP B N 1
ATOM 4781 C CA . ASP B 1 254 ? 19.297 -8.672 9.648 1 81.75 254 ASP B CA 1
ATOM 4782 C C . ASP B 1 254 ? 19.156 -7.273 10.25 1 81.75 254 ASP B C 1
ATOM 4784 O O . ASP B 1 254 ? 18.203 -6.551 9.93 1 81.75 254 ASP B O 1
ATOM 4788 N N . ASP B 1 255 ? 20.078 -6.914 11.109 1 74.12 255 ASP B N 1
ATOM 4789 C CA . ASP B 1 255 ? 20 -5.668 11.859 1 74.12 255 ASP B CA 1
ATOM 4790 C C . ASP B 1 255 ? 20.094 -4.457 10.938 1 74.12 255 ASP B C 1
ATOM 4792 O O . ASP B 1 255 ? 19.641 -3.367 11.281 1 74.12 255 ASP B O 1
ATOM 4796 N N . ASN B 1 256 ? 20.734 -4.773 9.781 1 72.38 256 ASN B N 1
ATOM 4797 C CA . ASN B 1 256 ? 20.891 -3.686 8.82 1 72.38 256 ASN B CA 1
ATOM 4798 C C . ASN B 1 256 ? 19.734 -3.629 7.84 1 72.38 256 ASN B C 1
ATOM 4800 O O . ASN B 1 256 ? 19.688 -2.77 6.957 1 72.38 256 ASN B O 1
ATOM 4804 N N . GLY B 1 257 ? 18.828 -4.523 7.988 1 77.62 257 GLY B N 1
ATOM 4805 C CA . GLY B 1 257 ? 17.688 -4.586 7.09 1 77.62 257 GLY B CA 1
ATOM 4806 C C . GLY B 1 257 ? 17.953 -5.414 5.848 1 77.62 257 GLY B C 1
ATOM 4807 O O . GLY B 1 257 ? 17.078 -5.543 4.984 1 77.62 257 GLY B O 1
ATOM 4808 N N . ASP B 1 258 ? 19.078 -5.984 5.801 1 82 258 ASP B N 1
ATOM 4809 C CA . ASP B 1 258 ? 19.453 -6.797 4.648 1 82 258 ASP B CA 1
ATOM 4810 C C . ASP B 1 258 ? 18.844 -8.195 4.734 1 82 258 ASP B C 1
ATOM 4812 O O . ASP B 1 258 ? 18.5 -8.656 5.82 1 82 258 ASP B O 1
ATOM 4816 N N . ALA B 1 259 ? 18.797 -8.797 3.592 1 89.69 259 ALA B N 1
ATOM 4817 C CA . ALA B 1 259 ? 18.156 -10.109 3.523 1 89.69 259 ALA B CA 1
ATOM 4818 C C . ALA B 1 259 ? 19.047 -11.18 4.168 1 89.69 259 ALA B C 1
ATOM 4820 O O . ALA B 1 259 ? 20.234 -11.266 3.875 1 89.69 259 ALA B O 1
ATOM 4821 N N . GLY B 1 260 ? 18.453 -11.945 5.031 1 92.44 260 GLY B N 1
ATOM 4822 C CA . GLY B 1 260 ? 19.047 -13.164 5.543 1 92.44 260 GLY B CA 1
ATOM 4823 C C . GLY B 1 260 ? 18.578 -14.414 4.816 1 92.44 260 GLY B C 1
ATOM 4824 O O . GLY B 1 260 ? 18.359 -14.383 3.604 1 92.44 260 GLY B O 1
ATOM 4825 N N . GLN B 1 261 ? 18.516 -15.508 5.555 1 94.69 261 GLN B N 1
ATOM 4826 C CA . GLN B 1 261 ? 18.125 -16.797 4.98 1 94.69 261 GLN B CA 1
ATOM 4827 C C . GLN B 1 261 ? 16.609 -16.891 4.84 1 94.69 261 GLN B C 1
ATOM 4829 O O . GLN B 1 261 ? 15.875 -16.266 5.594 1 94.69 261 GLN B O 1
ATOM 4834 N N . LEU B 1 262 ? 16.281 -17.719 3.91 1 97.06 262 LEU B N 1
ATOM 4835 C CA . LEU B 1 262 ? 14.867 -18.062 3.785 1 97.06 262 LEU B CA 1
ATOM 4836 C C . LEU B 1 262 ? 14.531 -19.297 4.633 1 97.06 262 LEU B C 1
ATOM 4838 O O . LEU B 1 262 ? 15.422 -20.078 4.98 1 97.06 262 LEU B O 1
ATOM 4842 N N . GLN B 1 263 ? 13.336 -19.359 4.984 1 97.12 263 GLN B N 1
ATOM 4843 C CA . GLN B 1 263 ? 12.789 -20.5 5.719 1 97.12 263 GLN B CA 1
ATOM 4844 C C . GLN B 1 263 ? 11.531 -21.031 5.047 1 97.12 263 GLN B C 1
ATOM 4846 O O . GLN B 1 263 ? 10.734 -20.266 4.504 1 97.12 263 GLN B O 1
ATOM 4851 N N . VAL B 1 264 ? 11.43 -22.344 5.09 1 97.94 264 VAL B N 1
ATOM 4852 C CA . VAL B 1 264 ? 10.242 -23 4.555 1 97.94 264 VAL B CA 1
ATOM 4853 C C . VAL B 1 264 ? 9.516 -23.75 5.676 1 97.94 264 VAL B C 1
ATOM 4855 O O . VAL B 1 264 ? 10.07 -24.672 6.277 1 97.94 264 VAL B O 1
ATOM 4858 N N . LEU B 1 265 ? 8.297 -23.359 5.891 1 97.94 265 LEU B N 1
ATOM 4859 C CA . LEU B 1 265 ? 7.465 -23.953 6.926 1 97.94 265 LEU B CA 1
ATOM 4860 C C . LEU B 1 265 ? 6.395 -24.844 6.309 1 97.94 265 LEU B C 1
ATOM 4862 O O . LEU B 1 265 ? 5.559 -24.375 5.531 1 97.94 265 LEU B O 1
ATOM 4866 N N . ASN B 1 266 ? 6.473 -26.125 6.594 1 97.38 266 ASN B N 1
ATOM 4867 C CA . ASN B 1 266 ? 5.371 -27.016 6.227 1 97.38 266 ASN B CA 1
ATOM 4868 C C . ASN B 1 266 ? 4.121 -26.719 7.059 1 97.38 266 ASN B C 1
ATOM 4870 O O . ASN B 1 266 ? 4.164 -26.781 8.289 1 97.38 266 ASN B O 1
ATOM 4874 N N . TRP B 1 267 ? 3.084 -26.5 6.41 1 97.25 267 TRP B N 1
ATOM 4875 C CA . TRP B 1 267 ? 1.908 -25.969 7.102 1 97.25 267 TRP B CA 1
ATOM 4876 C C . TRP B 1 267 ? 1.249 -27.062 7.945 1 97.25 267 TRP B C 1
ATOM 4878 O O . TRP B 1 267 ? 0.774 -26.797 9.055 1 97.25 267 TRP B O 1
ATOM 4888 N N . GLU B 1 268 ? 1.26 -28.203 7.492 1 94.88 268 GLU B N 1
ATOM 4889 C CA . GLU B 1 268 ? 0.609 -29.297 8.195 1 94.88 268 GLU B CA 1
ATOM 4890 C C . GLU B 1 268 ? 1.46 -29.797 9.359 1 94.88 268 GLU B C 1
ATOM 4892 O O . GLU B 1 268 ? 0.976 -29.891 10.492 1 94.88 268 GLU B O 1
ATOM 4897 N N . SER B 1 269 ? 2.666 -30.094 9.117 1 95.44 269 SER B N 1
ATOM 4898 C CA . SER B 1 269 ? 3.539 -30.656 10.141 1 95.44 269 SER B CA 1
ATOM 4899 C C . SER B 1 269 ? 4.105 -29.562 11.047 1 95.44 269 SER B C 1
ATOM 4901 O O . SER B 1 269 ? 4.641 -29.859 12.117 1 95.44 269 SER B O 1
ATOM 4903 N N . ARG B 1 270 ? 4.16 -28.406 10.586 1 95.38 270 ARG B N 1
ATOM 4904 C CA . ARG B 1 270 ? 4.703 -27.234 11.266 1 95.38 270 ARG B CA 1
ATOM 4905 C C . ARG B 1 270 ? 6.219 -27.344 11.406 1 95.38 270 ARG B C 1
ATOM 4907 O O . ARG B 1 270 ? 6.812 -26.672 12.258 1 95.38 270 ARG B O 1
ATOM 4914 N N . GLN B 1 271 ? 6.75 -28.156 10.617 1 95 271 GLN B N 1
ATOM 4915 C CA . GLN B 1 271 ? 8.203 -28.25 10.578 1 95 271 GLN B CA 1
ATOM 4916 C C . GLN B 1 271 ? 8.805 -27.188 9.656 1 95 271 GLN B C 1
ATOM 4918 O O . GLN B 1 271 ? 8.336 -27 8.531 1 95 271 GLN B O 1
ATOM 4923 N N . ALA B 1 272 ? 9.797 -26.531 10.188 1 95.75 272 ALA B N 1
ATOM 4924 C CA . ALA B 1 272 ? 10.438 -25.469 9.43 1 95.75 272 ALA B CA 1
ATOM 4925 C C . ALA B 1 272 ? 11.875 -25.859 9.062 1 95.75 272 ALA B C 1
ATOM 4927 O O . ALA B 1 272 ? 12.578 -26.469 9.859 1 95.75 272 ALA B O 1
ATOM 4928 N N . GLN B 1 273 ? 12.258 -25.516 7.879 1 96.31 273 GLN B N 1
ATOM 4929 C CA . GLN B 1 273 ? 13.625 -25.703 7.402 1 96.31 273 GLN B CA 1
ATOM 4930 C C . GLN B 1 273 ? 14.234 -24.375 6.965 1 96.31 273 GLN B C 1
ATOM 4932 O O . GLN B 1 273 ? 13.625 -23.625 6.199 1 96.31 273 GLN B O 1
ATOM 4937 N N . THR B 1 274 ? 15.398 -24.125 7.426 1 96.31 274 THR B N 1
ATOM 4938 C CA . THR B 1 274 ? 16.156 -22.969 6.949 1 96.31 274 THR B CA 1
ATOM 4939 C C . THR B 1 274 ? 16.938 -23.312 5.691 1 96.31 274 THR B C 1
ATOM 4941 O O . THR B 1 274 ? 17.625 -24.328 5.648 1 96.31 274 THR B O 1
ATOM 4944 N N . LEU B 1 275 ? 16.781 -22.484 4.73 1 96.25 275 LEU B N 1
ATOM 4945 C CA . LEU B 1 275 ? 17.5 -22.703 3.482 1 96.25 275 LEU B CA 1
ATOM 4946 C C . LEU B 1 275 ? 18.844 -22 3.496 1 96.25 275 LEU B C 1
ATOM 4948 O O . LEU B 1 275 ? 19 -20.938 4.113 1 96.25 275 LEU B O 1
ATOM 4952 N N . PRO B 1 276 ? 19.812 -22.609 2.818 1 93.75 276 PRO B N 1
ATOM 4953 C CA . PRO B 1 276 ? 21.047 -21.859 2.645 1 93.75 276 PRO B CA 1
ATOM 4954 C C . PRO B 1 276 ? 20.828 -20.5 1.987 1 93.75 276 PRO B C 1
ATOM 4956 O O . PRO B 1 276 ? 19.969 -20.359 1.118 1 93.75 276 PRO B O 1
ATOM 4959 N N . LYS B 1 277 ? 21.594 -19.578 2.422 1 93.94 277 LYS B N 1
ATOM 4960 C CA . LYS B 1 277 ? 21.453 -18.234 1.878 1 93.94 277 LYS B CA 1
ATOM 4961 C C . LYS B 1 277 ? 21.953 -18.172 0.44 1 93.94 277 LYS B C 1
ATOM 4963 O O . LYS B 1 277 ? 23.141 -18.422 0.177 1 93.94 277 LYS B O 1
ATOM 4968 N N . VAL B 1 278 ? 21.125 -17.859 -0.412 1 93.06 278 VAL B N 1
ATOM 4969 C CA . VAL B 1 278 ? 21.484 -17.719 -1.818 1 93.06 278 VAL B CA 1
ATOM 4970 C C . VAL B 1 278 ? 21.125 -16.312 -2.305 1 93.06 278 VAL B C 1
ATOM 4972 O O . VAL B 1 278 ? 21.859 -15.734 -3.111 1 93.06 278 VAL B O 1
ATOM 4975 N N . HIS B 1 279 ? 20.109 -15.812 -1.815 1 93.44 279 HIS B N 1
ATOM 4976 C CA . HIS B 1 279 ? 19.625 -14.492 -2.225 1 93.44 279 HIS B CA 1
ATOM 4977 C C . HIS B 1 279 ? 20.359 -13.383 -1.479 1 93.44 279 HIS B C 1
ATOM 4979 O O . HIS B 1 279 ? 20.531 -13.461 -0.26 1 93.44 279 HIS B O 1
ATOM 4985 N N . LYS B 1 280 ? 20.719 -12.406 -2.232 1 90.19 280 LYS B N 1
ATOM 4986 C CA . LYS B 1 280 ? 21.438 -11.281 -1.638 1 90.19 280 LYS B CA 1
ATOM 4987 C C . LYS B 1 280 ? 20.469 -10.195 -1.174 1 90.19 280 LYS B C 1
ATOM 4989 O O . LYS B 1 280 ? 20.828 -9.312 -0.4 1 90.19 280 LYS B O 1
ATOM 4994 N N . GLU B 1 281 ? 19.312 -10.25 -1.741 1 92.38 281 GLU B N 1
ATOM 4995 C CA . GLU B 1 281 ? 18.266 -9.305 -1.387 1 92.38 281 GLU B CA 1
ATOM 4996 C C . GLU B 1 281 ? 16.969 -10.039 -1.012 1 92.38 281 GLU B C 1
ATOM 4998 O O . GLU B 1 281 ? 16.938 -11.266 -0.983 1 92.38 281 GLU B O 1
ATOM 5003 N N . LEU B 1 282 ? 15.961 -9.305 -0.681 1 93.44 282 LEU B N 1
ATOM 5004 C CA . LEU B 1 282 ? 14.727 -9.883 -0.163 1 93.44 282 LEU B CA 1
ATOM 5005 C C . LEU B 1 282 ? 14.047 -10.75 -1.219 1 93.44 282 LEU B C 1
ATOM 5007 O O . LEU B 1 282 ? 14.023 -10.391 -2.398 1 93.44 282 LEU B O 1
ATOM 5011 N N . GLY B 1 283 ? 13.477 -11.859 -0.75 1 95.75 283 GLY B N 1
ATOM 5012 C CA . GLY B 1 283 ? 12.656 -12.695 -1.613 1 95.75 283 GLY B CA 1
ATOM 5013 C C . GLY B 1 283 ? 11.258 -12.141 -1.832 1 95.75 283 GLY B C 1
ATOM 5014 O O . GLY B 1 283 ? 10.656 -11.586 -0.913 1 95.75 283 GLY B O 1
ATOM 5015 N N . ARG B 1 284 ? 10.719 -12.398 -3.029 1 95.94 284 ARG B N 1
ATOM 5016 C CA . ARG B 1 284 ? 9.383 -11.906 -3.346 1 95.94 284 ARG B CA 1
ATOM 5017 C C . ARG B 1 284 ? 8.484 -13.031 -3.844 1 95.94 284 ARG B C 1
ATOM 5019 O O . ARG B 1 284 ? 7.258 -12.945 -3.74 1 95.94 284 ARG B O 1
ATOM 5026 N N . VAL B 1 285 ? 9.148 -14.078 -4.344 1 97.5 285 VAL B N 1
ATOM 5027 C CA . VAL B 1 285 ? 8.328 -15.125 -4.953 1 97.5 285 VAL B CA 1
ATOM 5028 C C . VAL B 1 285 ? 8.766 -16.484 -4.43 1 97.5 285 VAL B C 1
ATOM 5030 O O . VAL B 1 285 ? 9.953 -16.719 -4.203 1 97.5 285 VAL B O 1
ATOM 5033 N N . ALA B 1 286 ? 7.859 -17.312 -4.25 1 98.62 286 ALA B N 1
ATOM 5034 C CA . ALA B 1 286 ? 8.023 -18.734 -3.955 1 98.62 286 ALA B CA 1
ATOM 5035 C C . ALA B 1 286 ? 6.977 -19.578 -4.691 1 98.62 286 ALA B C 1
ATOM 5037 O O . ALA B 1 286 ? 5.781 -19.469 -4.418 1 98.62 286 ALA B O 1
ATOM 5038 N N . ILE B 1 287 ? 7.469 -20.359 -5.586 1 98.31 287 ILE B N 1
ATOM 5039 C CA . ILE B 1 287 ? 6.578 -21.141 -6.441 1 98.31 287 ILE B CA 1
ATOM 5040 C C . ILE B 1 287 ? 6.949 -22.625 -6.363 1 98.31 287 ILE B C 1
ATOM 5042 O O . ILE B 1 287 ? 8.102 -22.984 -6.609 1 98.31 287 ILE B O 1
ATOM 5046 N N . GLY B 1 288 ? 5.953 -23.406 -6.074 1 97.44 288 GLY B N 1
ATOM 5047 C CA . GLY B 1 288 ? 6.172 -24.844 -6.035 1 97.44 288 GLY B CA 1
ATOM 5048 C C . GLY B 1 288 ? 5.688 -25.547 -7.281 1 97.44 288 GLY B C 1
ATOM 5049 O O . GLY B 1 288 ? 4.699 -25.141 -7.895 1 97.44 288 GLY B O 1
ATOM 5050 N N . PHE B 1 289 ? 6.355 -26.609 -7.629 1 95.12 289 PHE B N 1
ATOM 5051 C CA . PHE B 1 289 ? 5.93 -27.516 -8.688 1 95.12 289 PHE B CA 1
ATOM 5052 C C . PHE B 1 289 ? 6.477 -28.922 -8.445 1 95.12 289 PHE B C 1
ATOM 5054 O O . PHE B 1 289 ? 7.688 -29.141 -8.508 1 95.12 289 PHE B O 1
ATOM 5061 N N . GLY B 1 290 ? 5.562 -29.766 -8.266 1 94.12 290 GLY B N 1
ATOM 5062 C CA . GLY B 1 290 ? 5.984 -31.094 -7.844 1 94.12 290 GLY B CA 1
ATOM 5063 C C . GLY B 1 290 ? 6.766 -31.094 -6.543 1 94.12 290 GLY B C 1
ATOM 5064 O O . GLY B 1 290 ? 6.289 -30.578 -5.531 1 94.12 290 GLY B O 1
ATOM 5065 N N . ASN B 1 291 ? 7.977 -31.656 -6.613 1 95.94 291 ASN B N 1
ATOM 5066 C CA . ASN B 1 291 ? 8.828 -31.672 -5.43 1 95.94 291 ASN B CA 1
ATOM 5067 C C . ASN B 1 291 ? 9.875 -30.562 -5.48 1 95.94 291 ASN B C 1
ATOM 5069 O O . ASN B 1 291 ? 10.93 -30.672 -4.848 1 95.94 291 ASN B O 1
ATOM 5073 N N . ARG B 1 292 ? 9.578 -29.547 -6.219 1 96.5 292 ARG B N 1
ATOM 5074 C CA . ARG B 1 292 ? 10.539 -28.453 -6.395 1 96.5 292 ARG B CA 1
ATOM 5075 C C . ARG B 1 292 ? 9.953 -27.141 -5.906 1 96.5 292 ARG B C 1
ATOM 5077 O O . ARG B 1 292 ? 8.734 -26.984 -5.816 1 96.5 292 ARG B O 1
ATOM 5084 N N . LEU B 1 293 ? 10.859 -26.281 -5.555 1 97.81 293 LEU B N 1
ATOM 5085 C CA . LEU B 1 293 ? 10.547 -24.922 -5.137 1 97.81 293 LEU B CA 1
ATOM 5086 C C . LEU B 1 293 ? 11.43 -23.906 -5.867 1 97.81 293 LEU B C 1
ATOM 5088 O O . LEU B 1 293 ? 12.641 -24.109 -5.992 1 97.81 293 LEU B O 1
ATOM 5092 N N . ILE B 1 294 ? 10.82 -22.953 -6.375 1 98.25 294 ILE B N 1
ATOM 5093 C CA . ILE B 1 294 ? 11.547 -21.844 -6.996 1 98.25 294 ILE B CA 1
ATOM 5094 C C . ILE B 1 294 ? 11.383 -20.578 -6.152 1 98.25 294 ILE B C 1
ATOM 5096 O O . ILE B 1 294 ? 10.258 -20.188 -5.812 1 98.25 294 ILE B O 1
ATOM 5100 N N . THR B 1 295 ? 12.438 -19.938 -5.777 1 98.06 295 THR B N 1
ATOM 5101 C CA . THR B 1 295 ? 12.391 -18.656 -5.09 1 98.06 295 THR B CA 1
ATOM 5102 C C . THR B 1 295 ? 13.086 -17.578 -5.918 1 98.06 295 THR B C 1
ATOM 5104 O O . THR B 1 295 ? 13.984 -17.875 -6.703 1 98.06 295 THR B O 1
ATOM 5107 N N . GLY B 1 296 ? 12.609 -16.391 -5.805 1 96.88 296 GLY B N 1
ATOM 5108 C CA . GLY B 1 296 ? 13.18 -15.227 -6.453 1 96.88 296 GLY B CA 1
ATOM 5109 C C . GLY B 1 296 ? 12.797 -13.922 -5.781 1 96.88 296 GLY B C 1
ATOM 5110 O O . GLY B 1 296 ? 11.906 -13.898 -4.926 1 96.88 296 GLY B O 1
ATOM 5111 N N . GLY B 1 297 ? 13.578 -12.875 -6.191 1 94.12 297 GLY B N 1
ATOM 5112 C CA . GLY B 1 297 ? 13.211 -11.625 -5.547 1 94.12 297 GLY B CA 1
ATOM 5113 C C . GLY B 1 297 ? 14 -10.438 -6.059 1 94.12 297 GLY B C 1
ATOM 5114 O O . GLY B 1 297 ? 14.148 -10.258 -7.27 1 94.12 297 GLY B O 1
ATOM 5115 N N . GLU B 1 298 ? 14.391 -9.617 -5.117 1 91.38 298 GLU B N 1
ATOM 5116 C CA . GLU B 1 298 ? 14.875 -8.273 -5.426 1 91.38 298 GLU B CA 1
ATOM 5117 C C . GLU B 1 298 ? 16.297 -8.312 -5.98 1 91.38 298 GLU B C 1
ATOM 5119 O O . GLU B 1 298 ? 16.781 -7.32 -6.539 1 91.38 298 GLU B O 1
ATOM 5124 N N . ASP B 1 299 ? 16.969 -9.406 -5.84 1 90.56 299 ASP B N 1
ATOM 5125 C CA . ASP B 1 299 ? 18.312 -9.516 -6.41 1 90.56 299 ASP B CA 1
ATOM 5126 C C . ASP B 1 299 ? 18.25 -9.961 -7.867 1 90.56 299 ASP B C 1
ATOM 5128 O O . ASP B 1 299 ? 19.281 -10.125 -8.516 1 90.56 299 ASP B O 1
ATOM 5132 N N . GLY B 1 300 ? 17.078 -10.273 -8.344 1 92.75 300 GLY B N 1
ATOM 5133 C CA . GLY B 1 300 ? 16.906 -10.672 -9.734 1 92.75 300 GLY B CA 1
ATOM 5134 C C . GLY B 1 300 ? 17.344 -12.102 -10 1 92.75 300 GLY B C 1
ATOM 5135 O O . GLY B 1 300 ? 17.625 -12.469 -11.141 1 92.75 300 GLY B O 1
ATOM 5136 N N . MET B 1 301 ? 17.438 -12.898 -8.969 1 94.06 301 MET B N 1
ATOM 5137 C CA . MET B 1 301 ? 17.906 -14.273 -9.094 1 94.06 301 MET B CA 1
ATOM 5138 C C . MET B 1 301 ? 16.766 -15.266 -8.852 1 94.06 301 MET B C 1
ATOM 5140 O O . MET B 1 301 ? 15.867 -14.984 -8.062 1 94.06 301 MET B O 1
ATOM 5144 N N . LEU B 1 302 ? 16.938 -16.391 -9.594 1 96.38 302 LEU B N 1
ATOM 5145 C CA . LEU B 1 302 ? 16.094 -17.547 -9.297 1 96.38 302 LEU B CA 1
ATOM 5146 C C . LEU B 1 302 ? 16.906 -18.641 -8.633 1 96.38 302 LEU B C 1
ATOM 5148 O O . LEU B 1 302 ? 18.016 -18.953 -9.062 1 96.38 302 LEU B O 1
ATOM 5152 N N . ALA B 1 303 ? 16.391 -19.141 -7.625 1 97.31 303 ALA B N 1
ATOM 5153 C CA . ALA B 1 303 ? 16.953 -20.328 -6.992 1 97.31 303 ALA B CA 1
ATOM 5154 C C . ALA B 1 303 ? 15.984 -21.5 -7.082 1 97.31 303 ALA B C 1
ATOM 5156 O O . ALA B 1 303 ? 14.812 -21.375 -6.719 1 97.31 303 ALA B O 1
ATOM 5157 N N . TYR B 1 304 ? 16.484 -22.562 -7.598 1 96.94 304 TYR B N 1
ATOM 5158 C CA . TYR B 1 304 ? 15.727 -23.797 -7.699 1 96.94 304 TYR B CA 1
ATOM 5159 C C . TYR B 1 304 ? 16.109 -24.781 -6.598 1 96.94 304 TYR B C 1
ATOM 5161 O O . TYR B 1 304 ? 17.297 -25.094 -6.422 1 96.94 304 TYR B O 1
ATOM 5169 N N . TRP B 1 305 ? 15.07 -25.203 -5.938 1 96.75 305 TRP B N 1
ATOM 5170 C CA . TRP B 1 305 ? 15.273 -26.141 -4.828 1 96.75 305 TRP B CA 1
ATOM 5171 C C . TRP B 1 305 ? 14.547 -27.453 -5.086 1 96.75 305 TRP B C 1
ATOM 5173 O O . TRP B 1 305 ? 13.57 -27.484 -5.848 1 96.75 305 TRP B O 1
ATOM 5183 N N . LYS B 1 306 ? 15.016 -28.438 -4.43 1 95.12 306 LYS B N 1
ATOM 5184 C CA . LYS B 1 306 ? 14.375 -29.75 -4.523 1 95.12 306 LYS B CA 1
ATOM 5185 C C . LYS B 1 306 ? 14.125 -30.344 -3.137 1 95.12 306 LYS B C 1
ATOM 5187 O O . LYS B 1 306 ? 15 -30.297 -2.271 1 95.12 306 LYS B O 1
ATOM 5192 N N . HIS B 1 307 ? 12.93 -30.719 -3.012 1 92.06 307 HIS B N 1
ATOM 5193 C CA . HIS B 1 307 ? 12.578 -31.453 -1.805 1 92.06 307 HIS B CA 1
ATOM 5194 C C . HIS B 1 307 ? 13.031 -32.906 -1.899 1 92.06 307 HIS B C 1
ATOM 5196 O O . HIS B 1 307 ? 12.758 -33.594 -2.896 1 92.06 307 HIS B O 1
ATOM 5202 N N . GLY B 1 308 ? 13.641 -33.406 -0.844 1 81.94 308 GLY B N 1
ATOM 5203 C CA . GLY B 1 308 ? 14.125 -34.781 -0.835 1 81.94 308 GLY B CA 1
ATOM 5204 C C . GLY B 1 308 ? 15.578 -34.906 -1.249 1 81.94 308 GLY B C 1
ATOM 5205 O O . GLY B 1 308 ? 16.266 -33.906 -1.426 1 81.94 308 GLY B O 1
ATOM 5206 N N . ASP B 1 309 ? 16.094 -36.125 -1.296 1 74.88 309 ASP B N 1
ATOM 5207 C CA . ASP B 1 309 ? 17.5 -36.406 -1.556 1 74.88 309 ASP B CA 1
ATOM 5208 C C . ASP B 1 309 ? 17.875 -36.062 -2.992 1 74.88 309 ASP B C 1
ATOM 5210 O O . ASP B 1 309 ? 17.078 -36.219 -3.912 1 74.88 309 ASP B O 1
ATOM 5214 N N . LEU B 1 310 ? 19.031 -35.344 -3.031 1 71.25 310 LEU B N 1
ATOM 5215 C CA . LEU B 1 310 ? 19.547 -35.031 -4.352 1 71.25 310 LEU B CA 1
ATOM 5216 C C . LEU B 1 310 ? 20.234 -36.219 -4.98 1 71.25 310 LEU B C 1
ATOM 5218 O O . LEU B 1 310 ? 20.922 -37 -4.293 1 71.25 310 LEU B O 1
ATOM 5222 N N . LEU B 1 311 ? 19.828 -36.469 -6.156 1 63.41 311 LEU B N 1
ATOM 5223 C CA . LEU B 1 311 ? 20.594 -37.469 -6.891 1 63.41 311 LEU B CA 1
ATOM 5224 C C . LEU B 1 311 ? 21.938 -36.906 -7.316 1 63.41 311 LEU B C 1
ATOM 5226 O O . LEU B 1 311 ? 22.094 -35.688 -7.496 1 63.41 311 LEU B O 1
ATOM 5230 N N . PRO B 1 312 ? 23.047 -37.688 -7.246 1 57.97 312 PRO B N 1
ATOM 5231 C CA . PRO B 1 312 ? 24.375 -37.25 -7.637 1 57.97 312 PRO B CA 1
ATOM 5232 C C . PRO B 1 312 ? 24.375 -36.375 -8.891 1 57.97 312 PRO B C 1
ATOM 5234 O O . PRO B 1 312 ? 25.141 -35.406 -8.992 1 57.97 312 PRO B O 1
ATOM 5237 N N . SER B 1 313 ? 23.578 -36.625 -9.867 1 56.12 313 SER B N 1
ATOM 5238 C CA . SER B 1 313 ? 23.531 -35.875 -11.125 1 56.12 313 SER B CA 1
ATOM 5239 C C . SER B 1 313 ? 22.938 -34.5 -10.938 1 56.12 313 SER B C 1
ATOM 5241 O O . SER B 1 313 ? 23.125 -33.625 -11.789 1 56.12 313 SER B O 1
ATOM 5243 N N . GLU B 1 314 ? 22.266 -34.438 -9.867 1 58.84 314 GLU B N 1
ATOM 5244 C CA . GLU B 1 314 ? 21.531 -33.188 -9.656 1 58.84 314 GLU B CA 1
ATOM 5245 C C . GLU B 1 314 ? 22.375 -32.156 -8.898 1 58.84 314 GLU B C 1
ATOM 5247 O O . GLU B 1 314 ? 21.969 -31 -8.766 1 58.84 314 GLU B O 1
ATOM 5252 N N . MET B 1 315 ? 23.469 -32.688 -8.469 1 50.22 315 MET B N 1
ATOM 5253 C CA . MET B 1 315 ? 24.312 -31.828 -7.645 1 50.22 315 MET B CA 1
ATOM 5254 C C . MET B 1 315 ? 25.125 -30.875 -8.516 1 50.22 315 MET B C 1
ATOM 5256 O O . MET B 1 315 ? 25.938 -31.297 -9.32 1 50.22 315 MET B O 1
ATOM 5260 N N . THR B 1 316 ? 24.531 -30 -9.047 1 49.34 316 THR B N 1
ATOM 5261 C CA . THR B 1 316 ? 25.234 -29.016 -9.859 1 49.34 316 THR B CA 1
ATOM 5262 C C . THR B 1 316 ? 26.344 -28.344 -9.055 1 49.34 316 THR B C 1
ATOM 5264 O O . THR B 1 316 ? 26.141 -27.984 -7.895 1 49.34 316 THR B O 1
ATOM 5267 N N . THR B 1 317 ? 27.594 -28.672 -9.453 1 42.03 317 THR B N 1
ATOM 5268 C CA . THR B 1 317 ? 28.734 -27.938 -8.938 1 42.03 317 THR B CA 1
ATOM 5269 C C . THR B 1 317 ? 28.5 -26.422 -9.039 1 42.03 317 THR B C 1
ATOM 5271 O O . THR B 1 317 ? 28.047 -25.938 -10.07 1 42.03 317 THR B O 1
ATOM 5274 N N . PRO B 1 318 ? 28.406 -25.844 -7.996 1 40.12 318 PRO B N 1
ATOM 5275 C CA . PRO B 1 318 ? 28.312 -24.375 -8.078 1 40.12 318 PRO B CA 1
ATOM 5276 C C . PRO B 1 318 ? 29.328 -23.781 -9.039 1 40.12 318 PRO B C 1
ATOM 5278 O O . PRO B 1 318 ? 30.531 -24.062 -8.938 1 40.12 318 PRO B O 1
ATOM 5281 N N . ASN B 1 319 ? 29.109 -23.828 -10.32 1 35.12 319 ASN B N 1
ATOM 5282 C CA . ASN B 1 319 ? 30.109 -23.031 -11.047 1 35.12 319 ASN B CA 1
ATOM 5283 C C . ASN B 1 319 ? 30.5 -21.781 -10.273 1 35.12 319 ASN B C 1
ATOM 5285 O O . ASN B 1 319 ? 29.641 -21.031 -9.797 1 35.12 319 ASN B O 1
ATOM 5289 N N . GLY B 1 320 ? 31.688 -21.875 -9.758 1 31.38 320 GLY B N 1
ATOM 5290 C CA . GLY B 1 320 ? 32.344 -20.719 -9.148 1 31.38 320 GLY B CA 1
ATOM 5291 C C . GLY B 1 320 ? 32.156 -19.438 -9.938 1 31.38 320 GLY B C 1
ATOM 5292 O O . GLY B 1 320 ? 32.625 -19.328 -11.062 1 31.38 320 GLY B O 1
ATOM 5293 N N . TYR B 1 321 ? 31.094 -19 -9.992 1 29.55 321 TYR B N 1
ATOM 5294 C CA . TYR B 1 321 ? 31.094 -17.672 -10.57 1 29.55 321 TYR B CA 1
ATOM 5295 C C . TYR B 1 321 ? 32.25 -16.844 -10.039 1 29.55 321 TYR B C 1
ATOM 5297 O O . TYR B 1 321 ? 32.5 -16.781 -8.828 1 29.55 321 TYR B O 1
ATOM 5305 N N . SER B 1 322 ? 33.375 -16.938 -10.859 1 24.12 322 SER B N 1
ATOM 5306 C CA . SER B 1 322 ? 34.375 -15.883 -10.727 1 24.12 322 SER B CA 1
ATOM 5307 C C . SER B 1 322 ? 33.719 -14.508 -10.695 1 24.12 322 SER B C 1
ATOM 5309 O O . SER B 1 322 ? 33 -14.133 -11.633 1 24.12 322 SER B O 1
ATOM 5311 N N . ALA B 1 323 ? 33.406 -14.25 -9.625 1 25.39 323 ALA B N 1
ATOM 5312 C CA . ALA B 1 323 ? 33.219 -12.812 -9.453 1 25.39 323 ALA B CA 1
ATOM 5313 C C . ALA B 1 323 ? 34.25 -12.008 -10.211 1 25.39 323 ALA B C 1
ATOM 5315 O O . ALA B 1 323 ? 35.438 -11.984 -9.828 1 25.39 323 ALA B O 1
ATOM 5316 N N . HIS B 1 324 ? 34.344 -12.094 -11.469 1 22.22 324 HIS B N 1
ATOM 5317 C CA . HIS B 1 324 ? 35.156 -10.969 -11.922 1 22.22 324 HIS B CA 1
ATOM 5318 C C . HIS B 1 324 ? 34.781 -9.688 -11.172 1 22.22 324 HIS B C 1
ATOM 5320 O O . HIS B 1 324 ? 33.594 -9.305 -11.125 1 22.22 324 HIS B O 1
ATOM 5326 N N . ARG B 1 325 ? 35.5 -9.484 -10.141 1 21.86 325 ARG B N 1
ATOM 5327 C CA . ARG B 1 325 ? 35.562 -8.18 -9.5 1 21.86 325 ARG B CA 1
ATOM 5328 C C . ARG B 1 325 ? 35.562 -7.055 -10.531 1 21.86 325 ARG B C 1
ATOM 5330 O O . ARG B 1 325 ? 36.562 -6.887 -11.266 1 21.86 325 ARG B O 1
ATOM 5337 N N . THR B 1 326 ? 34.688 -6.953 -11.375 1 22.06 326 THR B N 1
ATOM 5338 C CA . THR B 1 326 ? 34.906 -5.613 -11.914 1 22.06 326 THR B CA 1
ATOM 5339 C C . THR B 1 326 ? 35.125 -4.605 -10.789 1 22.06 326 THR B C 1
ATOM 5341 O O . THR B 1 326 ? 34.344 -4.535 -9.844 1 22.06 326 THR B O 1
ATOM 5344 N N . GLY B 1 327 ? 36.406 -4.402 -10.469 1 20.88 327 GLY B N 1
ATOM 5345 C CA . GLY B 1 327 ? 36.969 -3.334 -9.672 1 20.88 327 GLY B CA 1
ATOM 5346 C C . GLY B 1 327 ? 36.25 -2.014 -9.82 1 20.88 327 GLY B C 1
ATOM 5347 O O . GLY B 1 327 ? 36.344 -1.349 -10.852 1 20.88 327 GLY B O 1
ATOM 5348 N N . PHE B 1 328 ? 35 -2.08 -9.75 1 21.25 328 PHE B N 1
ATOM 5349 C CA . PHE B 1 328 ? 34.625 -0.675 -9.719 1 21.25 328 PHE B CA 1
ATOM 5350 C C . PHE B 1 328 ? 35.375 0.07 -8.625 1 21.25 328 PHE B C 1
ATOM 5352 O O . PHE B 1 328 ? 35.469 -0.395 -7.488 1 21.25 328 PHE B O 1
ATOM 5359 N N . GLY B 1 329 ? 36.5 0.677 -9.008 1 18.62 329 GLY B N 1
ATOM 5360 C CA . GLY B 1 329 ? 37.312 1.663 -8.336 1 18.62 329 GLY B CA 1
ATOM 5361 C C . GLY B 1 329 ? 36.531 2.545 -7.379 1 18.62 329 GLY B C 1
ATOM 5362 O O . GLY B 1 329 ? 35.375 2.844 -7.613 1 18.62 329 GLY B O 1
ATOM 5363 N N . LYS B 1 330 ? 36.812 2.285 -6.16 1 20.05 330 LYS B N 1
ATOM 5364 C CA . LYS B 1 330 ? 36.625 3.348 -5.172 1 20.05 330 LYS B CA 1
ATOM 5365 C C . LYS B 1 330 ? 36.938 4.715 -5.777 1 20.05 330 LYS B C 1
ATOM 5367 O O . LYS B 1 330 ? 38 4.938 -6.328 1 20.05 330 LYS B O 1
ATOM 5372 N N . VAL B 1 331 ? 36.156 5.316 -6.59 1 19.08 331 VAL B N 1
ATOM 5373 C CA . VAL B 1 331 ? 36.625 6.68 -6.805 1 19.08 331 VAL B CA 1
ATOM 5374 C C . VAL B 1 331 ? 37.062 7.293 -5.477 1 19.08 331 VAL B C 1
ATOM 5376 O O . VAL B 1 331 ? 36.25 7.496 -4.582 1 19.08 331 VAL B O 1
ATOM 5379 N N . PHE B 1 332 ? 38.031 6.754 -4.891 1 17.97 332 PHE B N 1
ATOM 5380 C CA . PHE B 1 332 ? 38.812 7.516 -3.916 1 17.97 332 PHE B CA 1
ATOM 5381 C C . PHE B 1 332 ? 38.969 8.969 -4.363 1 17.97 332 PHE B C 1
ATOM 5383 O O . PHE B 1 332 ? 39.219 9.234 -5.543 1 17.97 332 PHE B O 1
ATOM 5390 N N . ALA B 1 333 ? 38.25 9.875 -3.605 1 17.88 333 ALA B N 1
ATOM 5391 C CA . ALA B 1 333 ? 38.656 11.281 -3.652 1 17.88 333 ALA B CA 1
ATOM 5392 C C . ALA B 1 333 ? 40.156 11.422 -3.625 1 17.88 333 ALA B C 1
ATOM 5394 O O . ALA B 1 333 ? 40.812 10.992 -2.67 1 17.88 333 ALA B O 1
ATOM 5395 N N . ASN B 1 334 ? 40.844 11.016 -4.703 1 17.16 334 ASN B N 1
ATOM 5396 C CA . ASN B 1 334 ? 42.219 11.484 -4.828 1 17.16 334 ASN B CA 1
ATOM 5397 C C . ASN B 1 334 ? 42.344 12.93 -4.355 1 17.16 334 ASN B C 1
ATOM 5399 O O . ASN B 1 334 ? 41.625 13.805 -4.789 1 17.16 334 ASN B O 1
ATOM 5403 N N . ASN B 1 335 ? 42.75 13.047 -3.1 1 17.58 335 ASN B N 1
ATOM 5404 C CA . ASN B 1 335 ? 43.406 14.242 -2.572 1 17.58 335 ASN B CA 1
ATOM 5405 C C . ASN B 1 335 ? 44.438 14.773 -3.537 1 17.58 335 ASN B C 1
ATOM 5407 O O . ASN B 1 335 ? 45.562 14.25 -3.586 1 17.58 335 ASN B O 1
ATOM 5411 N N . ARG B 1 336 ? 44 14.922 -4.852 1 17.84 336 ARG B N 1
ATOM 5412 C CA . ARG B 1 336 ? 45.031 15.57 -5.652 1 17.84 336 ARG B CA 1
ATOM 5413 C C . ARG B 1 336 ? 45.594 16.797 -4.938 1 17.84 336 ARG B C 1
ATOM 5415 O O . ARG B 1 336 ? 44.812 17.688 -4.547 1 17.84 336 ARG B O 1
ATOM 5422 N N . THR B 1 337 ? 46.562 16.578 -4.227 1 17.11 337 THR B N 1
ATOM 5423 C CA . THR B 1 337 ? 47.562 17.594 -3.889 1 17.11 337 THR B CA 1
ATOM 5424 C C . THR B 1 337 ? 47.906 18.438 -5.113 1 17.11 337 THR B C 1
ATOM 5426 O O . THR B 1 337 ? 48.375 17.906 -6.125 1 17.11 337 THR B O 1
ATOM 5429 N N . HIS B 1 338 ? 46.969 19.453 -5.348 1 16.81 338 HIS B N 1
ATOM 5430 C CA . HIS B 1 338 ? 47.281 20.562 -6.223 1 16.81 338 HIS B CA 1
ATOM 5431 C C . HIS B 1 338 ? 48.719 21 -6.047 1 16.81 338 HIS B C 1
ATOM 5433 O O . HIS B 1 338 ? 49.094 21.562 -5.008 1 16.81 338 HIS B O 1
ATOM 5439 N N . GLU B 1 339 ? 49.594 20.156 -6.488 1 16.62 339 GLU B N 1
ATOM 5440 C CA . GLU B 1 339 ? 50.906 20.797 -6.605 1 16.62 339 GLU B CA 1
ATOM 5441 C C . GLU B 1 339 ? 50.844 22.047 -7.469 1 16.62 339 GLU B C 1
ATOM 5443 O O . GLU B 1 339 ? 50.031 22.125 -8.414 1 16.62 339 GLU B O 1
ATOM 5448 N N . GLY B 1 340 ? 51.344 23.172 -6.879 1 16.27 340 GLY B N 1
ATOM 5449 C CA . GLY B 1 340 ? 51.656 24.531 -7.262 1 16.27 340 GLY B CA 1
ATOM 5450 C C . GLY B 1 340 ? 52.469 24.625 -8.547 1 16.27 340 GLY B C 1
ATOM 5451 O O . GLY B 1 340 ? 53.625 25.047 -8.531 1 16.27 340 GLY B O 1
ATOM 5452 N N . ARG B 1 341 ? 52.188 23.734 -9.539 1 15.93 341 ARG B N 1
ATOM 5453 C CA . ARG B 1 341 ? 53.156 24.062 -10.562 1 15.93 341 ARG B CA 1
ATOM 5454 C C . ARG B 1 341 ? 53.031 25.516 -11 1 15.93 341 ARG B C 1
ATOM 5456 O O . ARG B 1 341 ? 51.938 26.062 -11.055 1 15.93 341 ARG B O 1
ATOM 5463 N N . ASP B 1 342 ? 54.188 26.141 -11.188 1 15.94 342 ASP B N 1
ATOM 5464 C CA . ASP B 1 342 ? 54.781 27.422 -11.539 1 15.94 342 ASP B CA 1
ATOM 5465 C C . ASP B 1 342 ? 54.281 27.875 -12.922 1 15.94 342 ASP B C 1
ATOM 5467 O O . ASP B 1 342 ? 53.969 27.062 -13.773 1 15.94 342 ASP B O 1
ATOM 5471 N N . SER B 1 343 ? 54.062 29.172 -13.07 1 15.71 343 SER B N 1
ATOM 5472 C CA . SER B 1 343 ? 53.688 30.297 -13.906 1 15.71 343 SER B CA 1
ATOM 5473 C C . SER B 1 343 ? 54.438 30.281 -15.227 1 15.71 343 SER B C 1
ATOM 5475 O O . SER B 1 343 ? 54.594 31.328 -15.875 1 15.71 343 SER B O 1
ATOM 5477 N N . GLY B 1 344 ? 54.594 29.031 -15.867 1 14.98 344 GLY B N 1
ATOM 5478 C CA . GLY B 1 344 ? 55.469 29.531 -16.906 1 14.98 344 GLY B CA 1
ATOM 5479 C C . GLY B 1 344 ? 54.781 30.5 -17.859 1 14.98 344 GLY B C 1
ATOM 5480 O O . GLY B 1 344 ? 53.562 30.5 -17.969 1 14.98 344 GLY B O 1
ATOM 5481 N N . GLY B 1 345 ? 55.594 31.359 -18.625 1 14.94 345 GLY B N 1
ATOM 5482 C CA . GLY B 1 345 ? 55.719 32.656 -19.266 1 14.94 345 GLY B CA 1
ATOM 5483 C C . GLY B 1 345 ? 55.062 32.688 -20.625 1 14.94 345 GLY B C 1
ATOM 5484 O O . GLY B 1 345 ? 54.281 33.625 -20.906 1 14.94 345 GLY B O 1
ATOM 5485 N N . TYR B 1 346 ? 55.5 31.984 -21.781 1 15.16 346 TYR B N 1
ATOM 5486 C CA . TYR B 1 346 ? 55.906 32.969 -22.766 1 15.16 346 TYR B CA 1
ATOM 5487 C C . TYR B 1 346 ? 54.75 33.312 -23.703 1 15.16 346 TYR B C 1
ATOM 5489 O O . TYR B 1 346 ? 53.75 32.594 -23.75 1 15.16 346 TYR B O 1
ATOM 5497 N N . GLY B 1 347 ? 55.062 33.688 -24.938 1 14.81 347 GLY B N 1
ATOM 5498 C CA . GLY B 1 347 ? 55 34.812 -25.844 1 14.81 347 GLY B CA 1
ATOM 5499 C C . GLY B 1 347 ? 53.875 34.656 -26.859 1 14.81 347 GLY B C 1
ATOM 5500 O O . GLY B 1 347 ? 53.25 33.594 -26.984 1 14.81 347 GLY B O 1
ATOM 5501 N N . GLY B 1 348 ? 53.875 35.344 -27.938 1 14.64 348 GLY B N 1
ATOM 5502 C CA . GLY B 1 348 ? 53.25 36.375 -28.719 1 14.64 348 GLY B CA 1
ATOM 5503 C C . GLY B 1 348 ? 52.438 35.844 -29.875 1 14.64 348 GLY B C 1
ATOM 5504 O O . GLY B 1 348 ? 51.312 36.281 -30.109 1 14.64 348 GLY B O 1
ATOM 5505 N N . GLY B 1 349 ? 52.875 35.062 -30.969 1 14.37 349 GLY B N 1
ATOM 5506 C CA . GLY B 1 349 ? 52.906 35.844 -32.188 1 14.37 349 GLY B CA 1
ATOM 5507 C C . GLY B 1 349 ? 51.75 35.562 -33.094 1 14.37 349 GLY B C 1
ATOM 5508 O O . GLY B 1 349 ? 51.188 36.5 -33.719 1 14.37 349 GLY B O 1
ATOM 5509 N N . ARG B 1 350 ? 51.188 34.25 -33.406 1 14.32 350 ARG B N 1
ATOM 5510 C CA . ARG B 1 350 ? 51.25 34.156 -34.875 1 14.32 350 ARG B CA 1
ATOM 5511 C C . ARG B 1 350 ? 50 34.75 -35.5 1 14.32 350 ARG B C 1
ATOM 5513 O O . ARG B 1 350 ? 49 34.969 -34.844 1 14.32 350 ARG B O 1
ATOM 5520 N N . GLY B 1 351 ? 49.75 34.25 -36.844 1 14.77 351 GLY B N 1
ATOM 5521 C CA . GLY B 1 351 ? 49.656 34.719 -38.219 1 14.77 351 GLY B CA 1
ATOM 5522 C C . GLY B 1 351 ? 48.25 34.719 -38.781 1 14.77 351 GLY B C 1
ATOM 5523 O O . GLY B 1 351 ? 47.344 34.125 -38.188 1 14.77 351 GLY B O 1
ATOM 5524 N N . GLY B 1 352 ? 47.938 35.406 -39.875 1 14.94 352 GLY B N 1
ATOM 5525 C CA . GLY B 1 352 ? 47.094 36.25 -40.719 1 14.94 352 GLY B CA 1
ATOM 5526 C C . GLY B 1 352 ? 46.094 35.469 -41.531 1 14.94 352 GLY B C 1
ATOM 5527 O O . GLY B 1 352 ? 44.906 35.812 -41.562 1 14.94 352 GLY B O 1
ATOM 5528 N N . ASP B 1 353 ? 46.375 34.5 -42.469 1 14.64 353 ASP B N 1
ATOM 5529 C CA . ASP B 1 353 ? 46.031 34.969 -43.812 1 14.64 353 ASP B CA 1
ATOM 5530 C C . ASP B 1 353 ? 44.656 34.438 -44.219 1 14.64 353 ASP B C 1
ATOM 5532 O O . ASP B 1 353 ? 43.812 35.219 -44.656 1 14.64 353 ASP B O 1
ATOM 5536 N N . GLY B 1 354 ? 44.438 33.219 -44.938 1 14.12 354 GLY B N 1
ATOM 5537 C CA . GLY B 1 354 ? 44.188 33.219 -46.375 1 14.12 354 GLY B CA 1
ATOM 5538 C C . GLY B 1 354 ? 42.719 33 -46.719 1 14.12 354 GLY B C 1
ATOM 5539 O O . GLY B 1 354 ? 42.125 33.781 -47.469 1 14.12 354 GLY B O 1
ATOM 5540 N N . ARG B 1 355 ? 42 31.719 -46.812 1 14.18 355 ARG B N 1
ATOM 5541 C CA . ARG B 1 355 ? 41.656 31.234 -48.156 1 14.18 355 ARG B CA 1
ATOM 5542 C C . ARG B 1 355 ? 40.219 31.531 -48.5 1 14.18 355 ARG B C 1
ATOM 5544 O O . ARG B 1 355 ? 39.406 31.781 -47.625 1 14.18 355 ARG B O 1
ATOM 5551 N N . GLY B 1 356 ? 39.75 30.906 -49.75 1 14.39 356 GLY B N 1
ATOM 5552 C CA . GLY B 1 356 ? 39.219 31.109 -51.094 1 14.39 356 GLY B CA 1
ATOM 5553 C C . GLY B 1 356 ? 37.75 30.734 -51.188 1 14.39 356 GLY B C 1
ATOM 5554 O O . GLY B 1 356 ? 37.188 30.125 -50.281 1 14.39 356 GLY B O 1
ATOM 5555 N N . SER B 1 357 ? 37.094 30.234 -52.438 1 15.16 357 SER B N 1
ATOM 5556 C CA . SER B 1 357 ? 36.156 30.672 -53.5 1 15.16 357 SER B CA 1
ATOM 5557 C C . SER B 1 357 ? 34.938 29.781 -53.531 1 15.16 357 SER B C 1
ATOM 5559 O O . SER B 1 357 ? 33.812 30.266 -53.688 1 15.16 357 SER B O 1
ATOM 5561 N N . GLY B 1 358 ? 34.781 28.375 -53.75 1 14.55 358 GLY B N 1
ATOM 5562 C CA . GLY B 1 358 ? 34.25 27.812 -54.969 1 14.55 358 GLY B CA 1
ATOM 5563 C C . GLY B 1 358 ? 32.75 27.594 -54.938 1 14.55 358 GLY B C 1
ATOM 5564 O O . GLY B 1 358 ? 32.156 27.578 -53.875 1 14.55 358 GLY B O 1
ATOM 5565 N N . SER B 1 359 ? 31.953 27.156 -56.25 1 15.53 359 SER B N 1
ATOM 5566 C CA . SER B 1 359 ? 30.906 27.359 -57.25 1 15.53 359 SER B CA 1
ATOM 5567 C C . SER B 1 359 ? 29.797 26.328 -57.094 1 15.53 359 SER B C 1
ATOM 5569 O O . SER B 1 359 ? 28.609 26.672 -57.156 1 15.53 359 SER B O 1
ATOM 5571 N N . HIS B 1 360 ? 29.875 24.906 -57.281 1 15.4 360 HIS B N 1
ATOM 5572 C CA . HIS B 1 360 ? 29.25 24.141 -58.375 1 15.4 360 HIS B CA 1
ATOM 5573 C C . HIS B 1 360 ? 27.859 23.656 -57.969 1 15.4 360 HIS B C 1
ATOM 5575 O O . HIS B 1 360 ? 27.656 23.188 -56.844 1 15.4 360 HIS B O 1
ATOM 5581 N N . HIS B 1 361 ? 26.828 24 -58.781 1 17.41 361 HIS B N 1
ATOM 5582 C CA . HIS B 1 361 ? 25.391 23.797 -58.781 1 17.41 361 HIS B CA 1
ATOM 5583 C C . HIS B 1 361 ? 25.031 22.391 -59.25 1 17.41 361 HIS B C 1
ATOM 5585 O O . HIS B 1 361 ? 25.25 22.062 -60.438 1 17.41 361 HIS B O 1
ATOM 5591 N N . ARG B 1 362 ? 25.125 21.297 -58.688 1 15.01 362 ARG B N 1
ATOM 5592 C CA . ARG B 1 362 ? 25.016 19.938 -59.219 1 15.01 362 ARG B CA 1
ATOM 5593 C C . ARG B 1 362 ? 23.594 19.656 -59.688 1 15.01 362 ARG B C 1
ATOM 5595 O O . ARG B 1 362 ? 22.625 20.203 -59.156 1 15.01 362 ARG B O 1
ATOM 5602 N N . GLY B 1 363 ? 23.453 18.641 -60.812 1 15.6 363 GLY B N 1
ATOM 5603 C CA . GLY B 1 363 ? 22.922 17.906 -61.938 1 15.6 363 GLY B CA 1
ATOM 5604 C C . GLY B 1 363 ? 21.859 16.891 -61.531 1 15.6 363 GLY B C 1
ATOM 5605 O O . GLY B 1 363 ? 21.297 16.203 -62.375 1 15.6 363 GLY B O 1
ATOM 5606 N N . GLY B 1 364 ? 21.688 16.375 -60.469 1 15.99 364 GLY B N 1
ATOM 5607 C CA . GLY B 1 364 ? 21.344 14.969 -60.594 1 15.99 364 GLY B CA 1
ATOM 5608 C C . GLY B 1 364 ? 20.047 14.719 -61.344 1 15.99 364 GLY B C 1
ATOM 5609 O O . GLY B 1 364 ? 19.109 15.508 -61.219 1 15.99 364 GLY B O 1
ATOM 5610 N N . ARG B 1 365 ? 20.078 13.75 -62.406 1 16.03 365 ARG B N 1
ATOM 5611 C CA . ARG B 1 365 ? 19.609 12.914 -63.531 1 16.03 365 ARG B CA 1
ATOM 5612 C C . ARG B 1 365 ? 18.281 12.242 -63.188 1 16.03 365 ARG B C 1
ATOM 5614 O O . ARG B 1 365 ? 17.328 12.32 -63.969 1 16.03 365 ARG B O 1
ATOM 5621 N N . GLY B 1 366 ? 18.547 10.859 -62.812 1 16.05 366 GLY B N 1
ATOM 5622 C CA . GLY B 1 366 ? 18.25 9.586 -63.469 1 16.05 366 GLY B CA 1
ATOM 5623 C C . GLY B 1 366 ? 16.766 9.273 -63.5 1 16.05 366 GLY B C 1
ATOM 5624 O O . GLY B 1 366 ? 15.969 9.914 -62.812 1 16.05 366 GLY B O 1
ATOM 562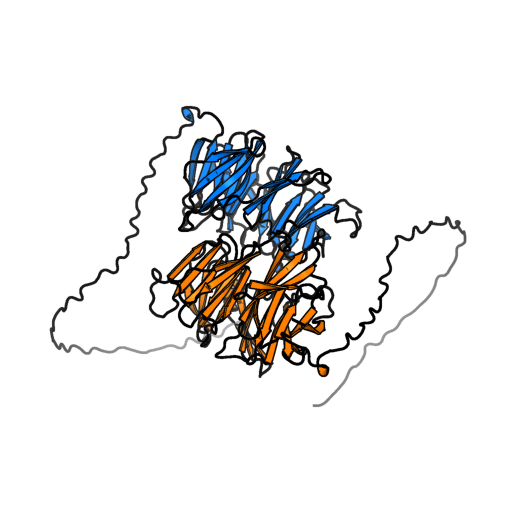5 N N . ARG B 1 367 ? 16.469 7.816 -63.781 1 17.06 367 ARG B N 1
ATOM 5626 C CA . ARG B 1 367 ? 15.93 6.805 -64.688 1 17.06 367 ARG B CA 1
ATOM 5627 C C . ARG B 1 367 ? 14.445 6.574 -64.438 1 17.06 367 ARG B C 1
ATOM 5629 O O . ARG B 1 367 ? 13.906 7.004 -63.438 1 17.06 367 ARG B O 1
ATOM 5636 N N . PRO B 1 368 ? 14.016 4.984 -64.875 1 19.78 368 PRO B N 1
ATOM 5637 C CA . PRO B 1 368 ? 13.305 3.953 -65.625 1 19.78 368 PRO B CA 1
ATOM 5638 C C . PRO B 1 368 ? 12.094 3.404 -64.875 1 19.78 368 PRO B C 1
ATOM 5640 O O . PRO B 1 368 ? 11.031 3.191 -65.5 1 19.78 368 PRO B O 1
ATOM 5643 N N . TYR B 1 369 ? 12.305 2.4 -63.75 1 20.38 369 TYR B N 1
ATOM 5644 C CA . TYR B 1 369 ? 11.195 1.455 -63.656 1 20.38 369 TYR B CA 1
ATOM 5645 C C . TYR B 1 369 ? 9.875 2.182 -63.406 1 20.38 369 TYR B C 1
ATOM 5647 O O . TYR B 1 369 ? 9.828 3.184 -62.688 1 20.38 369 TYR B O 1
#

Organism: Leishmania tarentolae (NCBI:txid5689)

InterPro domains:
  IPR001680 WD40 repeat [SM00320] (45-85)
  IPR001680 WD40 repeat [SM00320] (132-171)
  IPR001680 WD40 repeat [SM00320] (268-306)
  IPR015943 WD40/YVTN repeat-like-containing domain superfamily [G3DSA:2.130.10.10] (7-327)
  IPR036322 WD40-repeat-containing domain superfamily [SSF50978] (6-306)
  IPR039328 WD repeat-containing protein 89 [PTHR22889] (7-310)

pLDDT: mean 81.59, std 26.72, range [14.12, 98.62]

Secondary structure (DSSP, 8-state):
-EEEEEEE---STT--EEEEEEETTTTEEEEEETTS-EEEEETTT--EEEEE----S-EEEEEEETTEEEEEEEEETTS-EEEEETTTTEEEEE-HHHHTTT--EEEEEE-TTSSEEEEEETTEEEEEETTTTEEEEEE-SS-SS-EEEEEESSSSEEEEEETTSEEEEEE--TT--GGG-EEEEEE-SS-EEEEEEETTTTEEEEEETTS-EEEEESSTTSPPEEE----TTEEEEEEEEETTEEEEEEEEE-TTS-EEEEEEEETTT--EEEPPP--SS-EEEEEEETTEEEEEETT-EEEEEESSPPPGGG-------------------------------------------------------/-EEEEEEE---STT--EEEEEEETTTTEEEEEETTS-EEEEETTT--EEEEE----S-EEEEEEETTEEEEEEEEETTS-EEEEETTTTEEEEE-HHHHTTT--EEEEEE-TTSSEEEEEETTEEEEEETTTTEEEEEE-SS-SS-EEEEEESSSSEEEEEETTSEEEEEE--TT--GGG-EEEEEE-SS-EEEEEEETTTTEEEEEETTS-EEEEESSTTSPPEEE----TTEEEEEEEEETTEEEEEEEEE-TTS-EEEEEEEETTT--EEEPPP--SS-EEEEEEETTEEEEEETT-EEEEEESSPPPGGG-------------------------------------------------------